Protein AF-0000000086877863 (afdb_homodimer)

Foldseek 3Di:
DVDDDDDDDDDDDDDADWDKDKADADDPDDDPQAAFAAEEEEEALQQAADDRVSQCPDFPNVVCVPPNHPRYIYIGIHHHHPDALVVRLVVSVVVVVVCVVPDSHDQFQYEYEYAHSSLQNQVVSCLVVVPRHQAYERELAADDLVSLVSCQAHAYEYEYECAAPPRHPCRVVSNQVSSVVVVGNYYYDYHDHDYSPRRRVVRVDVVNVVVSVVTTD/DVDDDDDDDDDDDDDADWDKDKADADDPDDDPQAAFAAEEEEEALQQAADDHVSQCPDFPNVVCVPPNHPRYIYIGIHHHHPDALVVRLVVSVVVVVVCVVPDSHDQFQYEYEYAHSSLQNQVVSCLVVVPRHQATERELAADDLVSLVSCQAHAYEYEYECAAPPRHPCRVVSNQVSSVVVVGNYYYDYHDHDYSPRRVVVRVDVVNVVVSVVTTD

pLDDT: mean 95.37, std 7.08, range [57.0, 98.94]

Nearest PDB structures (foldseek):
  3doh-assembly1_A  TM=8.741E-01  e=1.745E-20  Thermotoga maritima
  3doh-assembly1_B  TM=8.562E-01  e=6.535E-19  Thermotoga maritima
  3wyd-assembly1_B  TM=8.836E-01  e=1.914E-15  uncultured organism
  3g0g-assembly1_B  TM=7.759E-01  e=5.778E-09  Homo sapiens
  4g1f-assembly4_D  TM=7.514E-01  e=3.127E-09  Homo sapiens

Radius of gyration: 23.9 Å; Cα contacts (8 Å, |Δi|>4): 1021; chains: 2; bounding box: 48×76×61 Å

InterPro domains:
  IPR002925 Dienelactone hydrolase [PF01738] (94-196)
  IPR029058 Alpha/Beta hydrolase fold [G3DSA:3.40.50.1820] (7-216)
  IPR029058 Alpha/Beta hydrolase fold [SSF53474] (17-203)
  IPR050955 Plant Biomass Hydrolyzing Esterase [PTHR43037] (17-187)

Sequence (434 aa):
MTQTGHRIVKEITKTLTLDYLLHVPETEEQPAEQKWPVILFLHGSGECGSDLEKVKAHGLPQIVDQDKSFPFIVISPQCPEDEFWAMEKEALIAIVEHVLDNYPADPKRVYLTGLSMGGYGAWHLPVDYPNVFAAVAPVCGGINPSKAEALSNVPIWAFHGAKDDVVLLSESQGIVDALEALDANVKLTVYPEGNHNAWDETYSNPELYKWFLSHTLMTQTGHRIVKEITKTLTLDYLLHVPETEEQPAEQKWPVILFLHGSGECGSDLEKVKAHGLPQIVDQDKSFPFIVISPQCPEDEFWAMEKEALIAIVEHVLDNYPADPKRVYLTGLSMGGYGAWHLPVDYPNVFAAVAPVCGGINPSKAEALSNVPIWAFHGAKDDVVLLSESQGIVDALEALDANVKLTVYPEGNHNAWDETYSNPELYKWFLSHTL

Organism: NCBI:txid248903

Secondary structure (DSSP, 8-state):
--SEEEEEEEEEEEEEEEEEEEE----TT--TTPPEEEEEEE--GGG-SS-GGGGGGSHHHHHHHH-TT-SSEEEEE-PPTT--GGGGHHHHHHHHHHHHHHSSEEEEEEEEEEETHHHHHHHHHHHH-TTT-SEEEEES----GGGHHHHTTS-EEEEEETT-SSS-HHHHHHHHHHHHHTT-SEEEEEETT--S--HHHHHH-HHHHHHHHT---/--SEEEEEEEEEEEEEEEEEEEE----TT--TTPPEEEEEEE--GGG-SS-GGGGGGSHHHHHHHH-TT-SSEEEEE-PPTT--GGGGHHHHHHHHHHHHHHSSEEEEEEEEEEETHHHHHHHHHHHH-TTT-SEEEEES----GGGHHHHTTS-EEEEEETT-SSS-HHHHHHHHHHHHHTT-SEEEEEETT--S--HHHHHH-HHHHHHHHT---

Structure (mmCIF, N/CA/C/O backbone):
data_AF-0000000086877863-model_v1
#
loop_
_entity.id
_entity.type
_entity.pdbx_description
1 polymer 'Prolyl oligopeptidase family serine peptidase'
#
loop_
_atom_site.group_PDB
_atom_site.id
_atom_site.type_symbol
_atom_site.label_atom_id
_atom_site.label_alt_id
_atom_site.label_comp_id
_atom_site.label_asym_id
_atom_site.label_entity_id
_atom_site.label_seq_id
_atom_site.pdbx_PDB_ins_code
_atom_site.Cartn_x
_atom_site.Cartn_y
_atom_site.Cartn_z
_atom_site.occupancy
_atom_site.B_iso_or_equiv
_atom_site.auth_seq_id
_atom_site.auth_comp_id
_atom_site.auth_asym_id
_atom_site.auth_atom_id
_atom_site.pdbx_PDB_model_num
ATOM 1 N N . MET A 1 1 ? -16 -29.719 -4.961 1 57 1 MET A N 1
ATOM 2 C CA . MET A 1 1 ? -15.695 -28.344 -5.34 1 57 1 MET A CA 1
ATOM 3 C C . MET A 1 1 ? -14.195 -28.156 -5.543 1 57 1 MET A C 1
ATOM 5 O O . MET A 1 1 ? -13.391 -28.656 -4.762 1 57 1 MET A O 1
ATOM 9 N N . THR A 1 2 ? -13.711 -27.656 -6.879 1 80.06 2 THR A N 1
ATOM 10 C CA . THR A 1 2 ? -12.336 -27.75 -7.352 1 80.06 2 THR A CA 1
ATOM 11 C C . THR A 1 2 ? -11.414 -26.844 -6.547 1 80.06 2 THR A C 1
ATOM 13 O O . THR A 1 2 ? -10.234 -27.141 -6.375 1 80.06 2 THR A O 1
ATOM 16 N N . GLN A 1 3 ? -12.031 -25.859 -5.945 1 90.44 3 GLN A N 1
ATOM 17 C CA . GLN A 1 3 ? -11.305 -24.984 -5.039 1 90.44 3 GLN A CA 1
ATOM 18 C C . GLN A 1 3 ? -12.203 -24.531 -3.885 1 90.44 3 GLN A C 1
ATOM 20 O O . GLN A 1 3 ? -13.414 -24.375 -4.051 1 90.44 3 GLN A O 1
ATOM 25 N N . THR A 1 4 ? -11.695 -24.484 -2.648 1 94.31 4 THR A N 1
ATOM 26 C CA . THR A 1 4 ? -12.445 -24.172 -1.438 1 94.31 4 THR A CA 1
ATOM 27 C C . THR A 1 4 ? -11.977 -22.844 -0.844 1 94.31 4 THR A C 1
ATOM 29 O O . THR A 1 4 ? -10.789 -22.5 -0.93 1 94.31 4 THR A O 1
ATOM 32 N N . GLY A 1 5 ? -12.914 -22.094 -0.238 1 96.44 5 GLY A N 1
ATOM 33 C CA . GLY A 1 5 ? -12.609 -20.844 0.436 1 96.44 5 GLY A CA 1
ATOM 34 C C . GLY A 1 5 ? -12.07 -21.047 1.839 1 96.44 5 GLY A C 1
ATOM 35 O O . GLY A 1 5 ? -12.555 -21.891 2.588 1 96.44 5 GLY A O 1
ATOM 36 N N . HIS A 1 6 ? -10.977 -20.359 2.189 1 97.5 6 HIS A N 1
ATOM 37 C CA . HIS A 1 6 ? -10.336 -20.375 3.498 1 97.5 6 HIS A CA 1
ATOM 38 C C . HIS A 1 6 ? -10.062 -18.969 3.99 1 97.5 6 HIS A C 1
ATOM 40 O O . HIS A 1 6 ? -10.227 -18 3.242 1 97.5 6 HIS A O 1
ATOM 46 N N . ARG A 1 7 ? -9.773 -18.797 5.285 1 96.81 7 ARG A N 1
ATOM 47 C CA . ARG A 1 7 ? -9.328 -17.547 5.906 1 96.81 7 ARG A CA 1
ATOM 48 C C . ARG A 1 7 ? -8.094 -17.781 6.77 1 96.81 7 ARG A C 1
ATOM 50 O O . ARG A 1 7 ? -8.086 -18.672 7.625 1 96.81 7 ARG A O 1
ATOM 57 N N . ILE A 1 8 ? -7.07 -17.109 6.543 1 97.12 8 ILE A N 1
ATOM 58 C CA . ILE A 1 8 ? -5.91 -17.141 7.43 1 97.12 8 ILE A CA 1
ATOM 59 C C . ILE A 1 8 ? -6.066 -16.094 8.531 1 97.12 8 ILE A C 1
ATOM 61 O O . ILE A 1 8 ? -6.508 -14.977 8.273 1 97.12 8 ILE A O 1
ATOM 65 N N . VAL A 1 9 ? -5.887 -16.516 9.734 1 95.81 9 VAL A N 1
ATOM 66 C CA . VAL A 1 9 ? -5.773 -15.625 10.883 1 95.81 9 VAL A CA 1
ATOM 67 C C . VAL A 1 9 ? -4.477 -15.914 11.641 1 95.81 9 VAL A C 1
ATOM 69 O O . VAL A 1 9 ? -4.277 -17.031 12.133 1 95.81 9 VAL A O 1
ATOM 72 N N . LYS A 1 10 ? -3.59 -15 11.602 1 95.38 10 LYS A N 1
ATOM 73 C CA . LYS A 1 10 ? -2.291 -15.188 12.242 1 95.38 10 LYS A CA 1
ATOM 74 C C . LYS A 1 10 ? -1.839 -13.914 12.953 1 95.38 10 LYS A C 1
ATOM 76 O O . LYS A 1 10 ? -1.905 -12.82 12.391 1 95.38 10 LYS A O 1
ATOM 81 N N . GLU A 1 11 ? -1.434 -14.016 14.18 1 95.19 11 GLU A N 1
ATOM 82 C CA . GLU A 1 11 ? -0.857 -12.891 14.914 1 95.19 11 GLU A CA 1
ATOM 83 C C . GLU A 1 11 ? 0.652 -12.812 14.695 1 95.19 11 GLU A C 1
ATOM 85 O O . GLU A 1 11 ? 1.356 -13.82 14.812 1 95.19 11 GLU A O 1
ATOM 90 N N . ILE A 1 12 ? 1.069 -11.656 14.352 1 93.12 12 ILE A N 1
ATOM 91 C CA . ILE A 1 12 ? 2.508 -11.469 14.203 1 93.12 12 ILE A CA 1
ATOM 92 C C . ILE A 1 12 ? 2.959 -10.258 15.016 1 93.12 12 ILE A C 1
ATOM 94 O O . ILE A 1 12 ? 2.143 -9.414 15.383 1 93.12 12 ILE A O 1
ATOM 98 N N . THR A 1 13 ? 4.207 -10.266 15.43 1 94 13 THR A N 1
ATOM 99 C CA . THR A 1 13 ? 4.852 -9.078 15.984 1 94 13 THR A CA 1
ATOM 100 C C . THR A 1 13 ? 5.617 -8.328 14.906 1 94 13 THR A C 1
ATOM 102 O O . THR A 1 13 ? 6.379 -8.922 14.141 1 94 13 THR A O 1
ATOM 105 N N . LYS A 1 14 ? 5.277 -7.086 14.781 1 90.25 14 LYS A N 1
ATOM 106 C CA . LYS A 1 14 ? 5.902 -6.234 13.773 1 90.25 14 LYS A CA 1
ATOM 107 C C . LYS A 1 14 ? 6.59 -5.035 14.414 1 90.25 14 LYS A C 1
ATOM 109 O O . LYS A 1 14 ? 6.035 -4.406 15.32 1 90.25 14 LYS A O 1
ATOM 114 N N . THR A 1 15 ? 7.793 -4.777 13.984 1 93.62 15 THR A N 1
ATOM 115 C CA . THR A 1 15 ? 8.484 -3.564 14.414 1 93.62 15 THR A CA 1
ATOM 116 C C . THR A 1 15 ? 8.25 -2.428 13.422 1 93.62 15 THR A C 1
ATOM 118 O O . THR A 1 15 ? 8.617 -2.535 12.25 1 93.62 15 THR A O 1
ATOM 121 N N . LEU A 1 16 ? 7.621 -1.388 13.812 1 93.88 16 LEU A N 1
ATOM 122 C CA . LEU A 1 16 ? 7.395 -0.183 13.016 1 93.88 16 LEU A CA 1
ATOM 123 C C . LEU A 1 16 ? 8.602 0.744 13.086 1 93.88 16 LEU A C 1
ATOM 125 O O . LEU A 1 16 ? 9.117 1.025 14.164 1 93.88 16 LEU A O 1
ATOM 129 N N . THR A 1 17 ? 9.117 1.096 11.961 1 96.5 17 THR A N 1
ATOM 130 C CA . THR A 1 17 ? 10.195 2.076 11.875 1 96.5 17 THR A CA 1
ATOM 131 C C . THR A 1 17 ? 9.898 3.115 10.797 1 96.5 17 THR A C 1
ATOM 133 O O . THR A 1 17 ? 9.562 2.764 9.664 1 96.5 17 THR A O 1
ATOM 136 N N . LEU A 1 18 ? 9.992 4.352 11.07 1 98.31 18 LEU A N 1
ATOM 137 C CA . LEU A 1 18 ? 9.766 5.441 10.125 1 98.31 18 LEU A CA 1
ATOM 138 C C . LEU A 1 18 ? 10.492 6.707 10.57 1 98.31 18 LEU A C 1
ATOM 140 O O . LEU A 1 18 ? 10.398 7.098 11.742 1 98.31 18 LEU A O 1
ATOM 144 N N . ASP A 1 19 ? 11.266 7.281 9.672 1 98.69 19 ASP A N 1
ATOM 145 C CA . ASP A 1 19 ? 11.945 8.539 9.953 1 98.69 19 ASP A CA 1
ATOM 146 C C . ASP A 1 19 ? 11.008 9.727 9.734 1 98.69 19 ASP A C 1
ATOM 148 O O . ASP A 1 19 ? 10.141 9.688 8.859 1 98.69 19 ASP A O 1
ATOM 152 N N . TYR A 1 20 ? 11.203 10.75 10.555 1 98.75 20 TYR A N 1
ATOM 153 C CA . TYR A 1 20 ? 10.367 11.93 10.391 1 98.75 20 TYR A CA 1
ATOM 154 C C . TYR A 1 20 ? 11.086 13.188 10.875 1 98.75 20 TYR A C 1
ATOM 156 O O . TYR A 1 20 ? 12.023 13.102 11.68 1 98.75 20 TYR A O 1
ATOM 164 N N . LEU A 1 21 ? 10.711 14.344 10.305 1 98.5 21 LEU A N 1
ATOM 165 C CA . LEU A 1 21 ? 11.086 15.648 10.828 1 98.5 21 LEU A CA 1
ATOM 166 C C . LEU A 1 21 ? 10.062 16.125 11.859 1 98.5 21 LEU A C 1
ATOM 168 O O . LEU A 1 21 ? 8.859 15.914 11.695 1 98.5 21 LEU A O 1
ATOM 172 N N . LEU A 1 22 ? 10.555 16.797 12.898 1 98.31 22 LEU A N 1
ATOM 173 C CA . LEU A 1 22 ? 9.688 17.344 13.938 1 98.31 22 LEU A CA 1
ATOM 174 C C . LEU A 1 22 ? 10.016 18.812 14.18 1 98.31 22 LEU A C 1
ATOM 176 O O . LEU A 1 22 ? 11.172 19.172 14.406 1 98.31 22 LEU A O 1
ATOM 180 N N . HIS A 1 23 ? 9.016 19.656 14.023 1 97.5 23 HIS A N 1
ATOM 181 C CA . HIS A 1 23 ? 9.094 21.062 14.414 1 97.5 23 HIS A CA 1
ATOM 182 C C . HIS A 1 23 ? 8.297 21.328 15.695 1 97.5 23 HIS A C 1
ATOM 184 O O . HIS A 1 23 ? 7.125 20.953 15.781 1 97.5 23 HIS A O 1
ATOM 190 N N . VAL A 1 24 ? 8.93 21.891 16.656 1 94.75 24 VAL A N 1
ATOM 191 C CA . VAL A 1 24 ? 8.289 22.406 17.859 1 94.75 24 VAL A CA 1
ATOM 192 C C . VAL A 1 24 ? 8.516 23.906 17.969 1 94.75 24 VAL A C 1
ATOM 194 O O . VAL A 1 24 ? 9.648 24.375 17.906 1 94.75 24 VAL A O 1
ATOM 197 N N . PRO A 1 25 ? 7.367 24.656 18.078 1 91.94 25 PRO A N 1
ATOM 198 C CA . PRO A 1 25 ? 7.508 26.109 18.094 1 91.94 25 PRO A CA 1
ATOM 199 C C . PRO A 1 25 ? 8.469 26.594 19.172 1 91.94 25 PRO A C 1
ATOM 201 O O . PRO A 1 25 ? 8.5 26.047 20.266 1 91.94 25 PRO A O 1
ATOM 204 N N . GLU A 1 26 ? 9.375 27.453 18.766 1 81.88 26 GLU A N 1
ATOM 205 C CA . GLU A 1 26 ? 10.242 28.172 19.703 1 81.88 26 GLU A CA 1
ATOM 206 C C . GLU A 1 26 ? 9.656 29.531 20.062 1 81.88 26 GLU A C 1
ATOM 208 O O . GLU A 1 26 ? 9.492 30.391 19.188 1 81.88 26 GLU A O 1
ATOM 213 N N . THR A 1 27 ? 8.938 29.578 21.172 1 72.62 27 THR A N 1
ATOM 214 C CA . THR A 1 27 ? 8.43 30.906 21.531 1 72.62 27 THR A CA 1
ATOM 215 C C . THR A 1 27 ? 9.172 31.453 22.75 1 72.62 27 THR A C 1
ATOM 217 O O . THR A 1 27 ? 9.664 30.703 23.578 1 72.62 27 THR A O 1
ATOM 220 N N . GLU A 1 28 ? 9.727 32.656 22.688 1 62.47 28 GLU A N 1
ATOM 221 C CA . GLU A 1 28 ? 10.398 33.312 23.812 1 62.47 28 GLU A CA 1
ATOM 222 C C . GLU A 1 28 ? 9.609 33.156 25.109 1 62.47 28 GLU A C 1
ATOM 224 O O . GLU A 1 28 ? 10.195 32.938 26.172 1 62.47 28 GLU A O 1
ATOM 229 N N . GLU A 1 29 ? 8.273 33.469 25.25 1 59.19 29 GLU A N 1
ATOM 230 C CA . GLU A 1 29 ? 7.465 33.5 26.469 1 59.19 29 GLU A CA 1
ATOM 231 C C . GLU A 1 29 ? 6.461 32.344 26.5 1 59.19 29 GLU A C 1
ATOM 233 O O . GLU A 1 29 ? 5.309 32.5 26.094 1 59.19 29 GLU A O 1
ATOM 238 N N . GLN A 1 30 ? 6.84 31.141 26.203 1 61.28 30 GLN A N 1
ATOM 239 C CA . GLN A 1 30 ? 5.793 30.125 26.188 1 61.28 30 GLN A CA 1
ATOM 240 C C . GLN A 1 30 ? 5.387 29.734 27.594 1 61.28 30 GLN A C 1
ATOM 242 O O . GLN A 1 30 ? 6.23 29.344 28.406 1 61.28 30 GLN A O 1
ATOM 247 N N . PRO A 1 31 ? 4.148 30.172 28 1 61.41 31 PRO A N 1
ATOM 248 C CA . PRO A 1 31 ? 3.736 29.625 29.297 1 61.41 31 PRO A CA 1
ATOM 249 C C . PRO A 1 31 ? 3.871 28.109 29.359 1 61.41 31 PRO A C 1
ATOM 251 O O . PRO A 1 31 ? 3.688 27.422 28.359 1 61.41 31 PRO A O 1
ATOM 254 N N . ALA A 1 32 ? 4.512 27.594 30.438 1 59.41 32 ALA A N 1
ATOM 255 C CA . ALA A 1 32 ? 4.812 26.188 30.703 1 59.41 32 ALA A CA 1
ATOM 256 C C . ALA A 1 32 ? 3.627 25.297 30.359 1 59.41 32 ALA A C 1
ATOM 258 O O . ALA A 1 32 ? 3.805 24.156 29.922 1 59.41 32 ALA A O 1
ATOM 259 N N . GLU A 1 33 ? 2.461 25.906 30.344 1 72.06 33 GLU A N 1
ATOM 260 C CA . GLU A 1 33 ? 1.278 25.062 30.266 1 72.06 33 GLU A CA 1
ATOM 261 C C . GLU A 1 33 ? 0.688 25.047 28.859 1 72.06 33 GLU A C 1
ATOM 263 O O . GLU A 1 33 ? -0.242 24.297 28.578 1 72.06 33 GLU A O 1
ATOM 268 N N . GLN A 1 34 ? 1.356 25.734 28.031 1 84.19 34 GLN A N 1
ATOM 269 C CA . GLN A 1 34 ? 0.741 25.859 26.719 1 84.19 34 GLN A CA 1
ATOM 270 C C . GLN A 1 34 ? 0.979 24.625 25.875 1 84.19 34 GLN A C 1
ATOM 272 O O . GLN A 1 34 ? 2.109 24.141 25.766 1 84.19 34 GLN A O 1
ATOM 277 N N . LYS A 1 35 ? -0.124 24.031 25.391 1 93.38 35 LYS A N 1
ATOM 278 C CA . LYS A 1 35 ? -0.059 22.906 24.469 1 93.38 35 LYS A CA 1
ATOM 279 C C . LYS A 1 35 ? -0.283 23.375 23.031 1 93.38 35 LYS A C 1
ATOM 281 O O . LYS A 1 35 ? -1.125 24.234 22.781 1 93.38 35 LYS A O 1
ATOM 286 N N . TRP A 1 36 ? 0.493 22.969 22.156 1 95.88 36 TRP A N 1
ATOM 287 C CA . TRP A 1 36 ? 0.444 23.375 20.75 1 95.88 36 TRP A CA 1
ATOM 288 C C . TRP A 1 36 ? -0.446 22.438 19.938 1 95.88 36 TRP A C 1
ATOM 290 O O . TRP A 1 36 ? -0.452 21.234 20.172 1 95.88 36 TRP A O 1
ATOM 300 N N . PRO A 1 37 ? -1.213 23.016 19.047 1 98.06 37 PRO A N 1
ATOM 301 C CA . PRO A 1 37 ? -1.836 22.125 18.062 1 98.06 37 PRO A CA 1
ATOM 302 C C . PRO A 1 37 ? -0.812 21.406 17.188 1 98.06 37 PRO A C 1
ATOM 304 O O . PRO A 1 37 ? 0.331 21.844 17.062 1 98.06 37 PRO A O 1
ATOM 307 N N . VAL A 1 38 ? -1.207 20.25 16.625 1 98.62 38 VAL A N 1
ATOM 308 C CA . VAL A 1 38 ? -0.296 19.375 15.898 1 98.62 38 VAL A CA 1
ATOM 309 C C . VAL A 1 38 ? -0.797 19.188 14.469 1 98.62 38 VAL A C 1
ATOM 311 O O . VAL A 1 38 ? -1.995 19 14.242 1 98.62 38 VAL A O 1
ATOM 314 N N . ILE A 1 39 ? 0.094 19.297 13.508 1 98.88 39 ILE A N 1
ATOM 315 C CA . ILE A 1 39 ? -0.225 18.938 12.125 1 98.88 39 ILE A CA 1
ATOM 316 C C . ILE A 1 39 ? 0.669 17.781 11.672 1 98.88 39 ILE A C 1
ATOM 318 O O . ILE A 1 39 ? 1.896 17.875 11.75 1 98.88 39 ILE A O 1
ATOM 322 N N . LEU A 1 40 ? 0.07 16.656 11.297 1 98.94 40 LEU A N 1
ATOM 323 C CA . LEU A 1 40 ? 0.754 15.625 10.523 1 98.94 40 LEU A CA 1
ATOM 324 C C . LEU A 1 40 ? 0.731 15.953 9.039 1 98.94 40 LEU A C 1
ATOM 326 O O . LEU A 1 40 ? -0.342 16.078 8.445 1 98.94 40 LEU A O 1
ATOM 330 N N . PHE A 1 41 ? 1.881 16.172 8.445 1 98.94 41 PHE A N 1
ATOM 331 C CA . PHE A 1 41 ? 2.023 16.516 7.031 1 98.94 41 PHE A CA 1
ATOM 332 C C . PHE A 1 41 ? 2.59 15.344 6.238 1 98.94 41 PHE A C 1
ATOM 334 O O . PHE A 1 41 ? 3.656 14.82 6.57 1 98.94 41 PHE A O 1
ATOM 341 N N . LEU A 1 42 ? 1.882 14.953 5.152 1 98.88 42 LEU A N 1
ATOM 342 C CA . LEU A 1 42 ? 2.318 13.859 4.297 1 98.88 42 LEU A CA 1
ATOM 343 C C . LEU A 1 42 ? 2.781 14.375 2.939 1 98.88 42 LEU A C 1
ATOM 345 O O . LEU A 1 42 ? 2 14.969 2.199 1 98.88 42 LEU A O 1
ATOM 349 N N . HIS A 1 43 ? 4.043 14.023 2.596 1 98.75 43 HIS A N 1
ATOM 350 C CA . HIS A 1 43 ? 4.641 14.523 1.362 1 98.75 43 HIS A CA 1
ATOM 351 C C . HIS A 1 43 ? 4.148 13.734 0.153 1 98.75 43 HIS A C 1
ATOM 353 O O . HIS A 1 43 ? 3.432 12.742 0.303 1 98.75 43 HIS A O 1
ATOM 359 N N . GLY A 1 44 ? 4.48 14.273 -1.043 1 98 44 GLY A N 1
ATOM 360 C CA . GLY A 1 44 ? 4.168 13.602 -2.295 1 98 44 GLY A CA 1
ATOM 361 C C . GLY A 1 44 ? 5.188 12.547 -2.676 1 98 44 GLY A C 1
ATOM 362 O O . GLY A 1 44 ? 6.094 12.242 -1.897 1 98 44 GLY A O 1
ATOM 363 N N . SER A 1 45 ? 4.996 11.984 -3.879 1 95.12 45 SER A N 1
ATOM 364 C CA . SER A 1 45 ? 5.812 10.844 -4.289 1 95.12 45 SER A CA 1
ATOM 365 C C . SER A 1 45 ? 7.262 11.258 -4.516 1 95.12 45 SER A C 1
ATOM 367 O O . SER A 1 45 ? 8.172 10.438 -4.383 1 95.12 45 SER A O 1
ATOM 369 N N . GLY A 1 46 ? 7.484 12.523 -4.832 1 94.25 46 GLY A N 1
ATOM 370 C CA . GLY A 1 46 ? 8.812 13.008 -5.172 1 94.25 46 GLY A CA 1
ATOM 371 C C . GLY A 1 46 ? 9.781 12.969 -4.004 1 94.25 46 GLY A C 1
ATOM 372 O O . GLY A 1 46 ? 11 12.953 -4.199 1 94.25 46 GLY A O 1
ATOM 373 N N . GLU A 1 47 ? 9.258 12.883 -2.811 1 97.38 47 GLU A N 1
ATOM 374 C CA . GLU A 1 47 ? 10.109 13 -1.629 1 97.38 47 GLU A CA 1
ATOM 375 C C . GLU A 1 47 ? 10.305 11.648 -0.951 1 97.38 47 GLU A C 1
ATOM 377 O O . GLU A 1 47 ? 10.969 11.562 0.087 1 97.38 47 GLU A O 1
ATOM 382 N N . CYS A 1 48 ? 9.781 10.609 -1.491 1 95.62 48 CYS A N 1
ATOM 383 C CA . CYS A 1 48 ? 9.992 9.281 -0.931 1 95.62 48 CYS A CA 1
ATOM 384 C C . CYS A 1 48 ? 11.477 8.93 -0.9 1 95.62 48 CYS A C 1
ATOM 386 O O . CYS A 1 48 ? 12.25 9.438 -1.712 1 95.62 48 CYS A O 1
ATOM 388 N N . GLY A 1 49 ? 11.883 8.141 0.048 1 95.25 49 GLY A N 1
ATOM 389 C CA . GLY A 1 49 ? 13.266 7.703 0.139 1 95.25 49 GLY A CA 1
ATOM 390 C C . GLY A 1 49 ? 13.766 7.578 1.568 1 95.25 49 GLY A C 1
ATOM 391 O O . GLY A 1 49 ? 13.008 7.188 2.459 1 95.25 49 GLY A O 1
ATOM 392 N N . SER A 1 50 ? 15.047 7.805 1.747 1 95.5 50 SER A N 1
ATOM 393 C CA . SER A 1 50 ? 15.672 7.625 3.053 1 95.5 50 SER A CA 1
ATOM 394 C C . SER A 1 50 ? 16.469 8.867 3.455 1 95.5 50 SER A C 1
ATOM 396 O O . SER A 1 50 ? 17.297 8.805 4.363 1 95.5 50 SER A O 1
ATOM 398 N N . ASP A 1 51 ? 16.25 9.953 2.736 1 97.44 51 ASP A N 1
ATOM 399 C CA . ASP A 1 51 ? 16.922 11.227 3.018 1 97.44 51 ASP A CA 1
ATOM 400 C C . ASP A 1 51 ? 15.906 12.281 3.467 1 97.44 51 ASP A C 1
ATOM 402 O O . ASP A 1 51 ? 15.25 12.906 2.639 1 97.44 51 ASP A O 1
ATOM 406 N N . LEU A 1 52 ? 15.867 12.609 4.73 1 97.44 52 LEU A N 1
ATOM 407 C CA . LEU A 1 52 ? 14.883 13.508 5.316 1 97.44 52 LEU A CA 1
ATOM 408 C C . LEU A 1 52 ? 15 14.914 4.73 1 97.44 52 LEU A C 1
ATOM 410 O O . LEU A 1 52 ? 14.055 15.703 4.793 1 97.44 52 LEU A O 1
ATOM 414 N N . GLU A 1 53 ? 16.156 15.242 4.219 1 96.62 53 GLU A N 1
ATOM 415 C CA . GLU A 1 53 ? 16.328 16.562 3.623 1 96.62 53 GLU A CA 1
ATOM 416 C C . GLU A 1 53 ? 15.352 16.766 2.461 1 96.62 53 GLU A C 1
ATOM 418 O O . GLU A 1 53 ? 14.891 17.891 2.223 1 96.62 53 GLU A O 1
ATOM 423 N N . LYS A 1 54 ? 14.984 15.68 1.788 1 97.38 54 LYS A N 1
ATOM 424 C CA . LYS A 1 54 ? 14.07 15.734 0.651 1 97.38 54 LYS A CA 1
ATOM 425 C C . LYS A 1 54 ? 12.672 16.156 1.094 1 97.38 54 LYS A C 1
ATOM 427 O O . LYS A 1 54 ? 11.93 16.766 0.32 1 97.38 54 LYS A O 1
ATOM 432 N N . VAL A 1 55 ? 12.367 15.883 2.299 1 97.88 55 VAL A N 1
ATOM 433 C CA . VAL A 1 55 ? 11.039 16.156 2.838 1 97.88 55 VAL A CA 1
ATOM 434 C C . VAL A 1 55 ? 10.836 17.656 2.994 1 97.88 55 VAL A C 1
ATOM 436 O O . VAL A 1 55 ? 9.695 18.141 3.027 1 97.88 55 VAL A O 1
ATOM 439 N N . LYS A 1 56 ? 11.867 18.484 3.043 1 97.06 56 LYS A N 1
ATOM 440 C CA . LYS A 1 56 ? 11.805 19.922 3.287 1 97.06 56 LYS A CA 1
ATOM 441 C C . LYS A 1 56 ? 11.469 20.688 2.008 1 97.06 56 LYS A C 1
ATOM 443 O O . LYS A 1 56 ? 11.32 21.906 2.027 1 97.06 56 LYS A O 1
ATOM 448 N N . ALA A 1 57 ? 11.32 19.984 0.91 1 96.31 57 ALA A N 1
ATOM 449 C CA . ALA A 1 57 ? 11.219 20.609 -0.41 1 96.31 57 ALA A CA 1
ATOM 450 C C . ALA A 1 57 ? 9.898 21.359 -0.56 1 96.31 57 ALA A C 1
ATOM 452 O O . ALA A 1 57 ? 9.844 22.391 -1.234 1 96.31 57 ALA A O 1
ATOM 453 N N . HIS A 1 58 ? 8.883 20.828 0.017 1 96.62 58 HIS A N 1
ATOM 454 C CA . HIS A 1 58 ? 7.559 21.406 -0.185 1 96.62 58 HIS A CA 1
ATOM 455 C C . HIS A 1 58 ? 6.758 21.422 1.114 1 96.62 58 HIS A C 1
ATOM 457 O O . HIS A 1 58 ? 7.074 20.672 2.047 1 96.62 58 HIS A O 1
ATOM 463 N N . GLY A 1 59 ? 5.746 22.266 1.137 1 97.56 59 GLY A N 1
ATOM 464 C CA . GLY A 1 59 ? 4.727 22.203 2.174 1 97.56 59 GLY A CA 1
ATOM 465 C C . GLY A 1 59 ? 5.215 22.719 3.518 1 97.56 59 GLY A C 1
ATOM 466 O O . GLY A 1 59 ? 5.984 23.672 3.58 1 97.56 59 GLY A O 1
ATOM 467 N N . LEU A 1 60 ? 4.691 22.141 4.547 1 98.31 60 LEU A N 1
ATOM 468 C CA . LEU A 1 60 ? 4.895 22.641 5.902 1 98.31 60 LEU A CA 1
ATOM 469 C C . LEU A 1 60 ? 6.359 22.531 6.312 1 98.31 60 LEU A C 1
ATOM 471 O O . LEU A 1 60 ? 6.91 23.438 6.93 1 98.31 60 LEU A O 1
ATOM 475 N N . PRO A 1 61 ? 7.047 21.406 5.926 1 98.12 61 PRO A N 1
ATOM 476 C CA . PRO A 1 61 ? 8.461 21.359 6.312 1 98.12 61 PRO A CA 1
ATOM 477 C C . PRO A 1 61 ? 9.281 22.484 5.707 1 98.12 61 PRO A C 1
ATOM 479 O O . PRO A 1 61 ? 10.242 22.953 6.324 1 98.12 61 PRO A O 1
ATOM 482 N N . GLN A 1 62 ? 8.969 22.906 4.531 1 96.75 62 GLN A N 1
ATOM 483 C CA . GLN A 1 62 ? 9.633 24.062 3.939 1 96.75 62 GLN A CA 1
ATOM 484 C C . GLN A 1 62 ? 9.344 25.328 4.734 1 96.75 62 GLN A C 1
ATOM 486 O O . GLN A 1 62 ? 10.25 26.125 4.984 1 96.75 62 GLN A O 1
ATOM 491 N N . ILE A 1 63 ? 8.109 25.547 5.137 1 96.38 63 ILE A N 1
ATOM 492 C CA . ILE A 1 63 ? 7.652 26.719 5.867 1 96.38 63 ILE A CA 1
ATOM 493 C C . ILE A 1 63 ? 8.352 26.781 7.223 1 96.38 63 ILE A C 1
ATOM 495 O O . ILE A 1 63 ? 8.922 27.812 7.582 1 96.38 63 ILE A O 1
ATOM 499 N N . VAL A 1 64 ? 8.391 25.688 7.941 1 96.12 64 VAL A N 1
ATOM 500 C CA . VAL A 1 64 ? 8.891 25.719 9.312 1 96.12 64 VAL A CA 1
ATOM 501 C C . VAL A 1 64 ? 10.414 25.75 9.312 1 96.12 64 VAL A C 1
ATOM 503 O O . VAL A 1 64 ? 11.039 26.094 10.32 1 96.12 64 VAL A O 1
ATOM 506 N N . ASP A 1 65 ? 10.945 25.266 8.234 1 93.31 65 ASP A N 1
ATOM 507 C CA .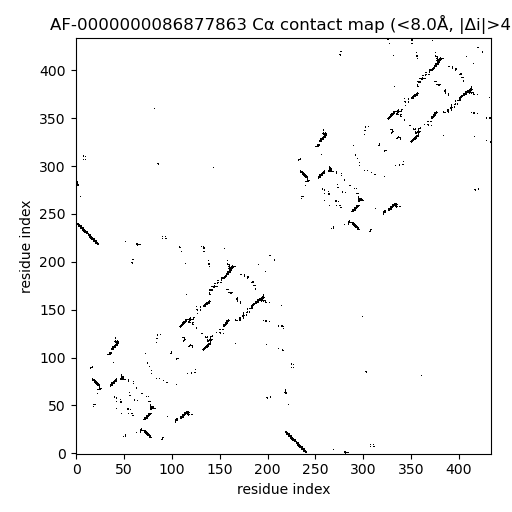 ASP A 1 65 ? 12.391 25.391 8.102 1 93.31 65 ASP A CA 1
ATOM 508 C C . ASP A 1 65 ? 12.82 26.859 8.102 1 93.31 65 ASP A C 1
ATOM 510 O O . ASP A 1 65 ? 13.938 27.188 8.484 1 93.31 65 ASP A O 1
ATOM 514 N N . GLN A 1 66 ? 11.898 27.766 7.73 1 91.38 66 GLN A N 1
ATOM 515 C CA . GLN A 1 66 ? 12.188 29.188 7.598 1 91.38 66 GLN A CA 1
ATOM 516 C C . GLN A 1 66 ? 11.57 29.984 8.742 1 91.38 66 GLN A C 1
ATOM 518 O O . GLN A 1 66 ? 11.969 31.109 9 1 91.38 66 GLN A O 1
ATOM 523 N N . ASP A 1 67 ? 10.609 29.469 9.383 1 92.19 67 ASP A N 1
ATOM 524 C CA . ASP A 1 67 ? 9.891 30.141 10.445 1 92.19 67 ASP A CA 1
ATOM 525 C C . ASP A 1 67 ? 9.812 29.281 11.703 1 92.19 67 ASP A C 1
ATOM 527 O O . ASP A 1 67 ? 8.836 28.562 11.914 1 92.19 67 ASP A O 1
ATOM 531 N N . LYS A 1 68 ? 10.578 29.5 12.609 1 90.12 68 LYS A N 1
ATOM 532 C CA . LYS A 1 68 ? 10.68 28.703 13.828 1 90.12 68 LYS A CA 1
ATOM 533 C C . LYS A 1 68 ? 9.5 28.969 14.758 1 90.12 68 LYS A C 1
ATOM 535 O O . LYS A 1 68 ? 9.258 28.203 15.695 1 90.12 68 LYS A O 1
ATOM 540 N N . SER A 1 69 ? 8.812 30.016 14.477 1 90.25 69 SER A N 1
ATOM 541 C CA . SER A 1 69 ? 7.738 30.391 15.391 1 90.25 69 SER A CA 1
ATOM 542 C C . SER A 1 69 ? 6.387 29.891 14.906 1 90.25 69 SER A C 1
ATOM 544 O O . SER A 1 69 ? 5.355 30.141 15.531 1 90.25 69 SER A O 1
ATOM 546 N N . PHE A 1 70 ? 6.359 29.234 13.742 1 94.19 70 PHE A N 1
ATOM 547 C CA . PHE A 1 70 ? 5.109 28.656 13.266 1 94.19 70 PHE A CA 1
ATOM 548 C C . PHE A 1 70 ? 4.371 27.953 14.398 1 94.19 70 PHE A C 1
ATOM 550 O O . PHE A 1 70 ? 4.93 27.078 15.062 1 94.19 70 PHE A O 1
ATOM 557 N N . PRO A 1 71 ? 3.107 28.344 14.711 1 93.69 71 PRO A N 1
ATOM 558 C CA . PRO A 1 71 ? 2.48 28 15.984 1 93.69 71 PRO A CA 1
ATOM 559 C C . PRO A 1 71 ? 1.802 26.641 15.961 1 93.69 71 PRO A C 1
ATOM 561 O O . PRO A 1 71 ? 0.681 26.484 16.453 1 93.69 71 PRO A O 1
ATOM 5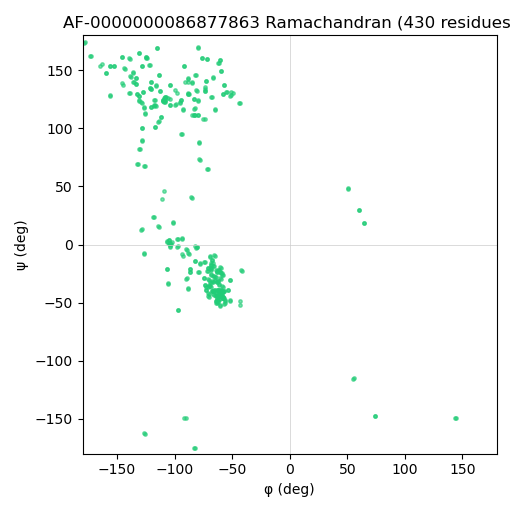64 N N . PHE A 1 72 ? 2.406 25.672 15.359 1 96.94 72 PHE A N 1
ATOM 565 C CA . PHE A 1 72 ? 2.023 24.266 15.352 1 96.94 72 PHE A CA 1
ATOM 566 C C . PHE A 1 72 ? 3.242 23.375 15.562 1 96.94 72 PHE A C 1
ATOM 568 O O . PHE A 1 72 ? 4.332 23.672 15.078 1 96.94 72 PHE A O 1
ATOM 575 N N . ILE A 1 73 ? 3.066 22.344 16.328 1 97.25 73 ILE A N 1
ATOM 576 C CA . ILE A 1 73 ? 3.979 21.219 16.141 1 97.25 73 ILE A CA 1
ATOM 577 C C . ILE A 1 73 ? 3.727 20.562 14.789 1 97.25 73 ILE A C 1
ATOM 579 O O . ILE A 1 73 ? 2.58 20.281 14.438 1 97.25 73 ILE A O 1
ATOM 583 N N . VAL A 1 74 ? 4.75 20.422 14.031 1 98.69 74 VAL A N 1
ATOM 584 C CA . VAL A 1 74 ? 4.602 19.828 12.703 1 98.69 74 VAL A CA 1
ATOM 585 C C . VAL A 1 74 ? 5.387 18.531 12.633 1 98.69 74 VAL A C 1
ATOM 587 O O . VAL A 1 74 ? 6.586 18.5 12.914 1 98.69 74 VAL A O 1
ATOM 590 N N . ILE A 1 75 ? 4.66 17.422 12.359 1 98.81 75 ILE A N 1
ATOM 591 C CA . ILE A 1 75 ? 5.234 16.109 12.133 1 98.81 75 ILE A CA 1
ATOM 592 C C . ILE A 1 75 ? 5.316 15.836 10.633 1 98.81 75 ILE A C 1
ATOM 594 O O . ILE A 1 75 ? 4.297 15.82 9.938 1 98.81 75 ILE A O 1
ATOM 598 N N . SER A 1 76 ? 6.5 15.602 10.109 1 98.88 76 SER A N 1
ATOM 599 C CA . SER A 1 76 ? 6.691 15.367 8.68 1 98.88 76 SER A CA 1
ATOM 600 C C . SER A 1 76 ? 7.492 14.094 8.43 1 98.88 76 SER A C 1
ATOM 602 O O . SER A 1 76 ? 8.711 14.148 8.234 1 98.88 76 SER A O 1
ATOM 604 N N . PRO A 1 77 ? 6.809 12.945 8.305 1 98.88 77 PRO A N 1
ATOM 605 C CA . PRO A 1 77 ? 7.492 11.68 8.047 1 98.88 77 PRO A CA 1
ATOM 606 C C . PRO A 1 77 ? 7.945 11.539 6.598 1 98.88 77 PRO A C 1
ATOM 608 O O . PRO A 1 77 ? 7.488 12.281 5.727 1 98.88 77 PRO A O 1
ATOM 611 N N . GLN A 1 78 ? 8.891 10.641 6.402 1 98.75 78 GLN A N 1
ATOM 612 C CA . GLN A 1 78 ? 9.297 10.305 5.043 1 98.75 78 GLN A CA 1
ATOM 613 C C . GLN A 1 78 ? 8.852 8.891 4.672 1 98.75 78 GLN A C 1
ATOM 615 O O . GLN A 1 78 ? 9.188 7.93 5.363 1 98.75 78 GLN A O 1
ATOM 620 N N . CYS A 1 79 ? 8.125 8.828 3.604 1 97.88 79 CYS A N 1
ATOM 621 C CA . CYS A 1 79 ? 7.707 7.535 3.074 1 97.88 79 CYS A CA 1
ATOM 622 C C . CYS A 1 79 ? 8.875 6.82 2.406 1 97.88 79 CYS A C 1
ATOM 624 O O . CYS A 1 79 ? 9.586 7.41 1.594 1 97.88 79 CYS A O 1
ATOM 626 N N . PRO A 1 80 ? 9.086 5.555 2.723 1 94.31 80 PRO A N 1
ATOM 627 C CA . PRO A 1 80 ? 10.18 4.828 2.068 1 94.31 80 PRO A CA 1
ATOM 628 C C . PRO A 1 80 ? 10.008 4.754 0.551 1 94.31 80 PRO A C 1
ATOM 630 O O . PRO A 1 80 ? 8.898 4.918 0.041 1 94.31 80 PRO A O 1
ATOM 633 N N . GLU A 1 81 ? 11.125 4.52 -0.09 1 88.12 81 GLU A N 1
ATOM 634 C CA . GLU A 1 81 ? 11.125 4.395 -1.544 1 88.12 81 GLU A CA 1
ATOM 635 C C . GLU A 1 81 ? 10.164 3.295 -2 1 88.12 81 GLU A C 1
ATOM 637 O O . GLU A 1 81 ? 10.094 2.232 -1.382 1 88.12 81 GLU A O 1
ATOM 642 N N . ASP A 1 82 ? 9.367 3.561 -3.1 1 82.25 82 ASP A N 1
ATOM 643 C CA . ASP A 1 82 ? 8.477 2.611 -3.764 1 82.25 82 ASP A CA 1
ATOM 644 C C . ASP A 1 82 ? 7.348 2.178 -2.834 1 82.25 82 ASP A C 1
ATOM 646 O O . ASP A 1 82 ? 6.828 1.067 -2.959 1 82.25 82 ASP A O 1
ATOM 650 N N . GLU A 1 83 ? 7.105 2.904 -1.815 1 89.06 83 GLU A N 1
ATOM 651 C CA . GLU A 1 83 ? 5.973 2.662 -0.928 1 89.06 83 GLU A CA 1
ATOM 652 C C . GLU A 1 83 ? 4.973 3.816 -0.978 1 89.06 83 GLU A C 1
ATOM 654 O O . GLU A 1 83 ? 5.176 4.785 -1.71 1 89.06 83 GLU A O 1
ATOM 659 N N . PHE A 1 84 ? 3.84 3.615 -0.402 1 91.5 84 PHE A N 1
ATOM 660 C CA . PHE A 1 84 ? 2.773 4.602 -0.292 1 91.5 84 PHE A CA 1
ATOM 661 C C . PHE A 1 84 ? 2.365 4.801 1.163 1 91.5 84 PHE A C 1
ATOM 663 O O . PHE A 1 84 ? 2.66 3.961 2.016 1 91.5 84 PHE A O 1
ATOM 670 N N . TRP A 1 85 ? 1.744 5.902 1.399 1 95.75 85 TRP A N 1
ATOM 671 C CA . TRP A 1 85 ? 1.44 6.262 2.781 1 95.75 85 TRP A CA 1
ATOM 672 C C . TRP A 1 85 ? 0.491 5.25 3.412 1 95.75 85 TRP A C 1
ATOM 674 O O . TRP A 1 85 ? 0.562 4.988 4.613 1 95.75 85 TRP A O 1
ATOM 684 N N . ALA A 1 86 ? -0.392 4.676 2.631 1 90.56 86 ALA A N 1
ATOM 685 C CA . ALA A 1 86 ? -1.332 3.686 3.146 1 90.56 86 ALA A CA 1
ATOM 686 C C . ALA A 1 86 ? -0.595 2.502 3.768 1 90.56 86 ALA A C 1
ATOM 688 O O . ALA A 1 86 ? -1.115 1.844 4.672 1 90.56 86 ALA A O 1
ATOM 689 N N . MET A 1 87 ? 0.616 2.225 3.33 1 89.94 87 MET A N 1
ATOM 690 C CA . MET A 1 87 ? 1.427 1.119 3.836 1 89.94 87 MET A CA 1
ATOM 691 C C . MET A 1 87 ? 2.053 1.475 5.18 1 89.94 87 MET A C 1
ATOM 693 O O . MET A 1 87 ? 2.496 0.591 5.914 1 89.94 87 MET A O 1
ATOM 697 N N . GLU A 1 88 ? 2.074 2.746 5.523 1 95.31 88 GLU A N 1
ATOM 698 C CA . GLU A 1 88 ? 2.795 3.219 6.703 1 95.31 88 GLU A CA 1
ATOM 699 C C . GLU A 1 88 ? 1.832 3.76 7.758 1 95.31 88 GLU A C 1
ATOM 701 O O . GLU A 1 88 ? 2.24 4.488 8.664 1 95.31 88 GLU A O 1
ATOM 706 N N . LYS A 1 89 ? 0.555 3.459 7.633 1 94.94 89 LYS A N 1
ATOM 707 C CA . LYS A 1 89 ? -0.467 4.082 8.469 1 94.94 89 LYS A CA 1
ATOM 708 C C . LYS A 1 89 ? -0.208 3.809 9.953 1 94.94 89 LYS A C 1
ATOM 710 O O . LYS A 1 89 ? -0.365 4.699 10.789 1 94.94 89 LYS A O 1
ATOM 715 N N . GLU A 1 90 ? 0.237 2.57 10.367 1 95.12 90 GLU A N 1
ATOM 716 C CA . GLU A 1 90 ? 0.489 2.254 11.766 1 95.12 90 GLU A CA 1
ATOM 717 C C . GLU A 1 90 ? 1.666 3.057 12.312 1 95.12 90 GLU A C 1
ATOM 719 O O . GLU A 1 90 ? 1.634 3.52 13.453 1 95.12 90 GLU A O 1
ATOM 724 N N . ALA A 1 91 ? 2.658 3.184 11.5 1 97.56 91 ALA A N 1
ATOM 725 C CA . ALA A 1 91 ? 3.826 3.957 11.914 1 97.56 91 ALA A CA 1
ATOM 726 C C . ALA A 1 91 ? 3.48 5.438 12.062 1 97.56 91 ALA A C 1
ATOM 728 O O . ALA A 1 91 ? 3.975 6.109 12.969 1 97.56 91 ALA A O 1
ATOM 729 N N . LEU A 1 92 ? 2.678 5.934 11.148 1 98.56 92 LEU A N 1
ATOM 730 C CA . LEU A 1 92 ? 2.24 7.32 11.219 1 98.56 92 LEU A CA 1
ATOM 731 C C . LEU A 1 92 ? 1.526 7.602 12.531 1 98.56 92 LEU A C 1
ATOM 733 O O . LEU A 1 92 ? 1.825 8.586 13.211 1 98.56 92 LEU A O 1
ATOM 737 N N . ILE A 1 93 ? 0.63 6.715 12.922 1 98.12 93 ILE A N 1
ATOM 738 C CA . ILE A 1 93 ? -0.146 6.902 14.141 1 98.12 93 ILE A CA 1
ATOM 739 C C . ILE A 1 93 ? 0.759 6.738 15.359 1 98.12 93 ILE A C 1
ATOM 741 O O . ILE A 1 93 ? 0.611 7.453 16.359 1 98.12 93 ILE A O 1
ATOM 745 N N . ALA A 1 94 ? 1.691 5.859 15.266 1 97.88 94 ALA A N 1
ATOM 746 C CA . ALA A 1 94 ? 2.66 5.703 16.344 1 97.88 94 ALA A CA 1
ATOM 747 C C . ALA A 1 94 ? 3.441 6.992 16.578 1 97.88 94 ALA A C 1
ATOM 749 O O . ALA A 1 94 ? 3.732 7.355 17.719 1 97.88 94 ALA A O 1
ATOM 750 N N . ILE A 1 95 ? 3.809 7.684 15.5 1 98.69 95 ILE A N 1
ATOM 751 C CA . ILE A 1 95 ? 4.527 8.945 15.609 1 98.69 95 ILE A CA 1
ATOM 752 C C . ILE A 1 95 ? 3.643 9.984 16.297 1 98.69 95 ILE A C 1
ATOM 754 O O . ILE A 1 95 ? 4.09 10.68 17.219 1 98.69 95 ILE A O 1
ATOM 758 N N . VAL A 1 96 ? 2.41 10.102 15.828 1 98.69 96 VAL A N 1
ATOM 759 C CA . VAL A 1 96 ? 1.479 11.062 16.406 1 98.69 96 VAL A CA 1
ATOM 760 C C . VAL A 1 96 ? 1.331 10.805 17.906 1 98.69 96 VAL A C 1
ATOM 762 O O . VAL A 1 96 ? 1.448 11.727 18.719 1 98.69 96 VAL A O 1
ATOM 765 N N . GLU A 1 97 ? 1.117 9.562 18.281 1 98.12 97 GLU A N 1
ATOM 766 C CA . GLU A 1 97 ? 0.971 9.195 19.688 1 98.12 97 GLU A CA 1
ATOM 767 C C . GLU A 1 97 ? 2.227 9.539 20.484 1 98.12 97 GLU A C 1
ATOM 769 O O . GLU A 1 97 ? 2.137 10.062 21.609 1 98.12 97 GLU A O 1
ATOM 774 N N . HIS A 1 98 ? 3.342 9.242 19.938 1 98.06 98 HIS A N 1
ATOM 775 C CA . HIS A 1 98 ? 4.609 9.547 20.578 1 98.06 98 HIS A CA 1
ATOM 776 C C . HIS A 1 98 ? 4.75 11.047 20.844 1 98.06 98 HIS A C 1
ATOM 778 O O . HIS A 1 98 ? 5.164 11.461 21.922 1 98.06 98 HIS A O 1
ATOM 784 N N . VAL A 1 99 ? 4.414 11.836 19.859 1 97.94 99 VAL A N 1
ATOM 785 C CA . VAL A 1 99 ? 4.523 13.289 19.969 1 97.94 99 VAL A CA 1
ATOM 786 C C . VAL A 1 99 ? 3.537 13.797 21.016 1 97.94 99 VAL A C 1
ATOM 788 O O . VAL A 1 99 ? 3.887 14.641 21.844 1 97.94 99 VAL A O 1
ATOM 791 N N . LEU A 1 100 ? 2.332 13.281 21 1 97.94 100 LEU A N 1
ATOM 792 C CA . LEU A 1 100 ? 1.316 13.695 21.969 1 97.94 100 LEU A CA 1
ATOM 793 C C . LEU A 1 100 ? 1.753 13.367 23.391 1 97.94 100 LEU A C 1
ATOM 795 O O . LEU A 1 100 ? 1.449 14.109 24.328 1 97.94 100 LEU A O 1
ATOM 799 N N . ASP A 1 101 ? 2.502 12.328 23.531 1 97.44 101 ASP A N 1
ATOM 800 C CA . ASP A 1 101 ? 2.883 11.836 24.859 1 97.44 101 ASP A CA 1
ATOM 801 C C . ASP A 1 101 ? 4.141 12.547 25.359 1 97.44 101 ASP A C 1
ATOM 803 O O . ASP A 1 101 ? 4.363 12.641 26.562 1 97.44 101 ASP A O 1
ATOM 807 N N . ASN A 1 102 ? 4.941 13.133 24.5 1 96.44 102 ASN A N 1
ATOM 808 C CA . ASN A 1 102 ? 6.285 13.508 24.922 1 96.44 102 ASN A CA 1
ATOM 809 C C . ASN A 1 102 ? 6.574 14.977 24.641 1 96.44 102 ASN A C 1
ATOM 811 O O . ASN A 1 102 ? 7.609 15.5 25.062 1 96.44 102 ASN A O 1
ATOM 815 N N . TYR A 1 103 ? 5.703 15.68 23.938 1 94.81 103 TYR A N 1
ATOM 816 C CA . TYR A 1 103 ? 5.852 17.094 23.625 1 94.81 103 TYR A CA 1
ATOM 817 C C . TYR A 1 103 ? 4.637 17.891 24.094 1 94.81 103 TYR A C 1
ATOM 819 O O . TYR A 1 103 ? 3.619 17.312 24.484 1 94.81 103 TYR A O 1
ATOM 827 N N . PRO A 1 104 ? 4.789 19.172 24.219 1 94.44 104 PRO A N 1
ATOM 828 C CA . PRO A 1 104 ? 3.643 19.984 24.641 1 94.44 104 PRO A CA 1
ATOM 829 C C . PRO A 1 104 ? 2.578 20.094 23.547 1 94.44 104 PRO A C 1
ATOM 831 O O . PRO A 1 104 ? 2.293 21.203 23.094 1 94.44 104 PRO A O 1
ATOM 834 N N . ALA A 1 105 ? 1.969 18.984 23.203 1 96.75 105 ALA A N 1
ATOM 835 C CA . ALA A 1 105 ? 0.988 18.859 22.125 1 96.75 105 ALA A CA 1
ATOM 836 C C . ALA A 1 105 ? -0.428 18.75 22.688 1 96.75 105 ALA A C 1
ATOM 838 O O . ALA A 1 105 ? -0.648 18.109 23.719 1 96.75 105 ALA A O 1
ATOM 839 N N . ASP A 1 106 ? -1.324 19.422 22.109 1 97.5 106 ASP A N 1
ATOM 840 C CA . ASP A 1 106 ? -2.734 19.359 22.484 1 97.5 106 ASP A CA 1
ATOM 841 C C . ASP A 1 106 ? -3.43 18.172 21.828 1 97.5 106 ASP A C 1
ATOM 843 O O . ASP A 1 106 ? -3.648 18.172 20.609 1 97.5 106 ASP A O 1
ATOM 847 N N . PRO A 1 107 ? -3.848 17.156 22.578 1 97.75 107 PRO A N 1
ATOM 848 C CA . PRO A 1 107 ? -4.438 15.961 21.984 1 97.75 107 PRO A CA 1
ATOM 849 C C . PRO A 1 107 ? -5.793 16.234 21.328 1 97.75 107 PRO A C 1
ATOM 851 O O . PRO A 1 107 ? -6.301 15.391 20.578 1 97.75 107 PRO A O 1
ATOM 854 N N . LYS A 1 108 ? -6.355 17.344 21.594 1 98.19 108 LYS A N 1
ATOM 855 C CA . LYS A 1 108 ? -7.664 17.656 21.031 1 98.19 108 LYS A CA 1
ATOM 856 C C . LYS A 1 108 ? -7.527 18.438 19.734 1 98.19 108 LYS A C 1
ATOM 858 O O . LYS A 1 108 ? -8.516 18.641 19.016 1 98.19 108 LYS A O 1
ATOM 863 N N . ARG A 1 109 ? -6.332 18.859 19.391 1 98.44 109 ARG A N 1
ATOM 864 C CA . ARG A 1 109 ? -6.09 19.641 18.188 1 98.44 109 ARG A CA 1
ATOM 865 C C . ARG A 1 109 ? -5.004 19.016 17.328 1 98.44 109 ARG A C 1
ATOM 867 O O . ARG A 1 109 ? -3.934 19.594 17.141 1 98.44 109 ARG A O 1
ATOM 874 N N . VAL A 1 110 ? -5.34 17.844 16.766 1 98.88 110 VAL A N 1
ATOM 875 C CA . VAL A 1 110 ? -4.492 17.109 15.836 1 98.88 110 VAL A CA 1
ATOM 876 C C . VAL A 1 110 ? -5.082 17.188 14.43 1 98.88 110 VAL A C 1
ATOM 878 O O . VAL A 1 110 ? -6.238 16.812 14.211 1 98.88 110 VAL A O 1
ATOM 881 N N . TYR A 1 111 ? -4.293 17.688 13.469 1 98.94 111 TYR A N 1
ATOM 882 C CA . TYR A 1 111 ? -4.746 17.891 12.102 1 98.94 111 TYR A CA 1
ATOM 883 C C . TYR A 1 111 ? -3.883 17.109 11.117 1 98.94 111 TYR A C 1
ATOM 885 O O . TYR A 1 111 ? -2.75 16.75 11.43 1 98.94 111 TYR A O 1
ATOM 893 N N . LEU A 1 112 ? -4.441 16.781 9.984 1 98.94 112 LEU A N 1
ATOM 894 C CA . LEU A 1 112 ? -3.783 16 8.938 1 98.94 112 LEU A CA 1
ATOM 895 C C . LEU A 1 112 ? -3.875 16.719 7.59 1 98.94 112 LEU A C 1
ATOM 897 O O . LEU A 1 112 ? -4.93 17.25 7.234 1 98.94 112 LEU A O 1
ATOM 901 N N . THR A 1 113 ? -2.762 16.828 6.922 1 98.94 113 THR A N 1
ATOM 902 C CA . THR A 1 113 ? -2.754 17.312 5.547 1 98.94 113 THR A CA 1
ATOM 903 C C . THR A 1 113 ? -1.658 16.625 4.738 1 98.94 113 THR A C 1
ATOM 905 O O . THR A 1 113 ? -0.797 15.945 5.301 1 98.94 113 THR A O 1
ATOM 908 N N . GLY A 1 114 ? -1.753 16.672 3.449 1 98.88 114 GLY A N 1
ATOM 909 C CA . GLY A 1 114 ? -0.767 16.094 2.547 1 98.88 114 GLY A CA 1
ATOM 910 C C . GLY A 1 114 ? -1.029 16.438 1.089 1 98.88 114 GLY A C 1
ATOM 911 O O . GLY A 1 114 ? -2.139 16.828 0.726 1 98.88 114 GLY A O 1
ATOM 912 N N . LEU A 1 115 ? -0.019 16.281 0.245 1 98.81 115 LEU A N 1
ATOM 913 C CA . LEU A 1 115 ? -0.109 16.656 -1.161 1 98.81 115 LEU A CA 1
ATOM 914 C C . LEU A 1 115 ? 0.143 15.461 -2.064 1 98.81 115 LEU A C 1
ATOM 916 O O . LEU A 1 115 ? 1.006 14.625 -1.771 1 98.81 115 LEU A O 1
ATOM 920 N N . SER A 1 116 ? -0.645 15.375 -3.156 1 98.12 116 SER A N 1
ATOM 921 C CA . SER A 1 116 ? -0.46 14.312 -4.145 1 98.12 116 SER A CA 1
ATOM 922 C C . SER A 1 116 ? -0.522 12.938 -3.496 1 98.12 116 SER A C 1
ATOM 924 O O . SER A 1 116 ? -1.524 12.578 -2.873 1 98.12 116 SER A O 1
ATOM 926 N N . MET A 1 117 ? 0.557 12.195 -3.508 1 96.62 117 MET A N 1
ATOM 927 C CA . MET A 1 117 ? 0.592 10.938 -2.77 1 96.62 117 MET A CA 1
ATOM 928 C C . MET A 1 117 ? 0.2 11.148 -1.311 1 96.62 117 MET A C 1
ATOM 930 O O . MET A 1 117 ? -0.519 10.336 -0.731 1 96.62 117 MET A O 1
ATOM 934 N N . GLY A 1 118 ? 0.647 12.242 -0.742 1 98.56 118 GLY A N 1
ATOM 935 C CA . GLY A 1 118 ? 0.273 12.609 0.615 1 98.56 118 GLY A CA 1
ATOM 936 C C . GLY A 1 118 ? -1.187 13 0.746 1 98.56 118 GLY A C 1
ATOM 937 O O . GLY A 1 118 ? -1.794 12.805 1.801 1 98.56 118 GLY A O 1
ATOM 938 N N . GLY A 1 119 ? -1.719 13.609 -0.332 1 98.75 119 GLY A N 1
ATOM 939 C CA . GLY A 1 119 ? -3.15 13.867 -0.365 1 98.75 119 GLY A CA 1
ATOM 940 C C . GLY A 1 119 ? -3.986 12.602 -0.312 1 98.75 119 GLY A C 1
ATOM 941 O O . GLY A 1 119 ? -4.992 12.547 0.396 1 98.75 119 GLY A O 1
ATOM 942 N N . TYR A 1 120 ? -3.59 11.602 -1.065 1 97 120 TYR A N 1
ATOM 943 C CA . TYR A 1 120 ? -4.242 10.305 -0.966 1 97 120 TYR A CA 1
ATOM 944 C C . TYR A 1 120 ? -4.141 9.75 0.451 1 97 120 TYR A C 1
ATOM 946 O O . TYR A 1 120 ? -5.125 9.242 0.996 1 97 120 TYR A O 1
ATOM 954 N N . GLY A 1 121 ? -2.969 9.828 1.043 1 97.75 121 GLY A N 1
ATOM 955 C CA . GLY A 1 121 ? -2.793 9.414 2.428 1 97.75 121 GLY A CA 1
ATOM 956 C C . GLY A 1 121 ? -3.713 10.148 3.387 1 97.75 121 GLY A C 1
ATOM 957 O O . GLY A 1 121 ? -4.273 9.539 4.301 1 97.75 121 GLY A O 1
ATOM 958 N N . ALA A 1 122 ? -3.877 11.422 3.139 1 98.69 122 ALA A N 1
ATOM 959 C CA . ALA A 1 122 ? -4.703 12.25 4.008 1 98.69 122 ALA A CA 1
ATOM 960 C C . ALA A 1 122 ? -6.172 11.852 3.92 1 98.69 122 ALA A C 1
ATOM 962 O O . ALA A 1 122 ? -6.914 11.969 4.895 1 98.69 122 ALA A O 1
ATOM 963 N N . TRP A 1 123 ? -6.609 11.391 2.785 1 97.88 123 TRP A N 1
ATOM 964 C CA . TRP A 1 123 ? -7.973 10.891 2.629 1 97.88 123 TRP A CA 1
ATOM 965 C C . TRP A 1 123 ? -8.133 9.531 3.303 1 97.88 123 TRP A C 1
ATOM 967 O O . TRP A 1 123 ? -9.18 9.242 3.889 1 97.88 123 TRP A O 1
ATOM 977 N N . HIS A 1 124 ? -7.117 8.727 3.279 1 96.38 124 HIS A N 1
ATOM 978 C CA . HIS A 1 124 ? -7.242 7.324 3.656 1 96.38 124 HIS A CA 1
ATOM 979 C C . HIS A 1 124 ? -7.027 7.137 5.156 1 96.38 124 HIS A C 1
ATOM 981 O O . HIS A 1 124 ? -7.699 6.316 5.785 1 96.38 124 HIS A O 1
ATOM 987 N N . LEU A 1 125 ? -6.121 7.859 5.746 1 97.62 125 LEU A N 1
ATOM 988 C CA . LEU A 1 125 ? -5.691 7.629 7.121 1 97.62 125 LEU A CA 1
ATOM 989 C C . LEU A 1 125 ? -6.863 7.766 8.086 1 97.62 125 LEU A C 1
ATOM 991 O O . LEU A 1 125 ? -7.051 6.926 8.969 1 97.62 125 LEU A O 1
ATOM 995 N N . PRO A 1 126 ? -7.754 8.727 7.895 1 98 126 PRO A N 1
ATOM 996 C CA . PRO A 1 126 ? -8.859 8.875 8.836 1 98 126 PRO A CA 1
ATOM 997 C C . PRO A 1 126 ? -9.891 7.754 8.719 1 98 126 PRO A C 1
ATOM 999 O O . PRO A 1 126 ? -10.711 7.562 9.625 1 98 126 PRO A O 1
ATOM 1002 N N . VAL A 1 127 ? -9.961 7.086 7.578 1 96 127 VAL A N 1
ATOM 1003 C CA . VAL A 1 127 ? -10.867 5.953 7.426 1 96 127 VAL A CA 1
ATOM 1004 C C . VAL A 1 127 ? -10.508 4.863 8.43 1 96 127 VAL A C 1
ATOM 1006 O O . VAL A 1 127 ? -11.391 4.301 9.086 1 96 127 VAL A O 1
ATOM 1009 N N . ASP A 1 128 ? -9.25 4.629 8.617 1 92.62 128 ASP A N 1
ATOM 1010 C CA . ASP A 1 128 ? -8.758 3.578 9.508 1 92.62 128 ASP A CA 1
ATOM 1011 C C . ASP A 1 128 ? -8.633 4.086 10.945 1 92.62 128 ASP A C 1
ATOM 1013 O O . ASP A 1 128 ? -8.656 3.295 11.891 1 92.62 128 ASP A O 1
ATOM 1017 N N . TYR A 1 129 ? -8.492 5.402 11.062 1 96.06 129 TYR A N 1
ATOM 1018 C CA . TYR A 1 129 ? -8.305 6.027 12.367 1 96.06 129 TYR A CA 1
ATOM 1019 C C . TYR A 1 129 ? -9.234 7.219 12.539 1 96.06 129 TYR A C 1
ATOM 1021 O O . TYR A 1 129 ? -8.781 8.359 12.656 1 96.06 129 TYR A O 1
ATOM 1029 N N . PRO A 1 130 ? -10.531 7.016 12.664 1 93.56 130 PRO A N 1
ATOM 1030 C CA . PRO A 1 130 ? -11.555 8.07 12.625 1 93.56 130 PRO A CA 1
ATOM 1031 C C . PRO A 1 130 ? -11.5 8.984 13.844 1 93.56 130 PRO A C 1
ATOM 1033 O O . PRO A 1 130 ? -12.047 10.094 13.812 1 93.56 130 PRO A O 1
ATOM 1036 N N . ASN A 1 131 ? -10.766 8.719 14.938 1 94.12 131 ASN A N 1
ATOM 1037 C CA . ASN A 1 131 ? -10.836 9.5 16.156 1 94.12 131 ASN A CA 1
ATOM 1038 C C . ASN A 1 131 ? -9.5 10.156 16.484 1 94.12 131 ASN A C 1
ATOM 1040 O O . ASN A 1 131 ? -9.273 10.57 17.625 1 94.12 131 ASN A O 1
ATOM 1044 N N . VAL A 1 132 ? -8.742 10.32 15.461 1 97.56 132 VAL A N 1
ATOM 1045 C CA . VAL A 1 132 ? -7.406 10.836 15.734 1 97.56 132 VAL A CA 1
ATOM 1046 C C . VAL A 1 132 ? -7.316 12.297 15.305 1 97.56 132 VAL A C 1
ATOM 1048 O O . VAL A 1 132 ? -6.645 13.102 15.961 1 97.56 132 VAL A O 1
ATOM 1051 N N . PHE A 1 133 ? -8.023 12.656 14.258 1 98.75 133 PHE A N 1
ATOM 1052 C CA . PHE A 1 133 ? -7.809 13.969 13.656 1 98.75 133 PHE A CA 1
ATOM 1053 C C . PHE A 1 133 ? -9.031 14.852 13.844 1 98.75 133 PHE A C 1
ATOM 1055 O O . PHE A 1 133 ? -10.156 14.438 13.562 1 98.75 133 PHE A O 1
ATOM 1062 N N . ALA A 1 134 ? -8.797 16.062 14.281 1 98.75 134 ALA A N 1
ATOM 1063 C CA . ALA A 1 134 ? -9.859 17.062 14.453 1 98.75 134 ALA A CA 1
ATOM 1064 C C . ALA A 1 134 ? -10.328 17.609 13.109 1 98.75 134 ALA A C 1
ATOM 1066 O O . ALA A 1 134 ? -11.484 18.016 12.969 1 98.75 134 ALA A O 1
ATOM 1067 N N . ALA A 1 135 ? -9.438 17.609 12.141 1 98.81 135 ALA A N 1
ATOM 1068 C CA . ALA A 1 135 ? -9.734 18.078 10.797 1 98.81 135 ALA A CA 1
ATOM 1069 C C . ALA A 1 135 ? -8.672 17.625 9.805 1 98.81 135 ALA A C 1
ATOM 1071 O O . ALA A 1 135 ? -7.527 17.344 10.188 1 98.81 135 ALA A O 1
ATOM 1072 N N . VAL A 1 136 ? -9.039 17.5 8.523 1 98.94 136 VAL A N 1
ATOM 1073 C CA . VAL A 1 136 ? -8.156 16.984 7.48 1 98.94 136 VAL A CA 1
ATOM 1074 C C . VAL A 1 136 ? -8.219 17.891 6.254 1 98.94 136 VAL A C 1
ATOM 1076 O O . VAL A 1 136 ? -9.297 18.359 5.867 1 98.94 136 VAL A O 1
ATOM 1079 N N . ALA A 1 137 ? -7.082 18.172 5.645 1 98.94 137 ALA A N 1
ATOM 1080 C CA . ALA A 1 137 ? -7.016 19 4.445 1 98.94 137 ALA A CA 1
ATOM 1081 C C . ALA A 1 137 ? -6.195 18.312 3.354 1 98.94 137 ALA A C 1
ATOM 1083 O O . ALA A 1 137 ? -5.023 18.641 3.156 1 98.94 137 ALA A O 1
ATOM 1084 N N . PRO A 1 138 ? -6.773 17.422 2.611 1 98.94 138 PRO A N 1
ATOM 1085 C CA . PRO A 1 138 ? -6.051 16.781 1.51 1 98.94 138 PRO A CA 1
ATOM 1086 C C . PRO A 1 138 ? -5.84 17.719 0.321 1 98.94 138 PRO A C 1
ATOM 1088 O O . PRO A 1 138 ? -6.723 18.516 -0.005 1 98.94 138 PRO A O 1
ATOM 1091 N N . VAL A 1 139 ? -4.645 17.641 -0.311 1 98.88 139 VAL A N 1
ATOM 1092 C CA . VAL A 1 139 ? -4.312 18.484 -1.457 1 98.88 139 VAL A CA 1
ATOM 1093 C C . VAL A 1 139 ? -3.996 17.609 -2.666 1 98.88 139 VAL A C 1
ATOM 1095 O O . VAL A 1 139 ? -3.039 16.828 -2.645 1 98.88 139 VAL A O 1
ATOM 1098 N N . CYS A 1 140 ? -4.773 17.734 -3.74 1 98.56 140 CYS A N 1
ATOM 1099 C CA . CYS A 1 140 ? -4.641 17.047 -5.023 1 98.56 140 CYS A CA 1
ATOM 1100 C C . CYS A 1 140 ? -4.508 15.539 -4.832 1 98.56 140 CYS A C 1
ATOM 1102 O O . CYS A 1 140 ? -3.566 14.93 -5.336 1 98.56 140 CYS A O 1
ATOM 1104 N N . GLY A 1 141 ? -5.344 14.914 -4.035 1 97.75 141 GLY A N 1
ATOM 1105 C CA . GLY A 1 141 ? -5.523 13.492 -3.803 1 97.75 141 GLY A CA 1
ATOM 1106 C C . GLY A 1 141 ? -6.957 13.031 -4 1 97.75 141 GLY A C 1
ATOM 1107 O O . GLY A 1 141 ? -7.75 13.719 -4.648 1 97.75 141 GLY A O 1
ATOM 1108 N N . GLY A 1 142 ? -7.207 11.859 -3.467 1 96.5 142 GLY A N 1
ATOM 1109 C CA . GLY A 1 142 ? -8.539 11.297 -3.588 1 96.5 142 GLY A CA 1
ATOM 1110 C C . GLY A 1 142 ? -8.695 9.969 -2.879 1 96.5 142 GLY A C 1
ATOM 1111 O O . GLY A 1 142 ? -7.738 9.461 -2.291 1 96.5 142 GLY A O 1
ATOM 1112 N N . ILE A 1 143 ? -9.984 9.523 -2.893 1 95.38 143 ILE A N 1
ATOM 1113 C CA . ILE A 1 143 ? -10.352 8.211 -2.377 1 95.38 143 ILE A CA 1
ATOM 1114 C C . ILE A 1 143 ? -11.656 7.746 -3.027 1 95.38 143 ILE A C 1
ATOM 1116 O O . ILE A 1 143 ? -12.43 8.562 -3.527 1 95.38 143 ILE A O 1
ATOM 1120 N N . ASN A 1 144 ? -11.805 6.418 -3.092 1 92.81 144 ASN A N 1
ATOM 1121 C CA . ASN A 1 144 ? -13.062 5.875 -3.602 1 92.81 144 ASN A CA 1
ATOM 1122 C C . ASN A 1 144 ? -14.266 6.473 -2.883 1 92.81 144 ASN A C 1
ATOM 1124 O O . ASN A 1 144 ? -14.359 6.41 -1.654 1 92.81 144 ASN A O 1
ATOM 1128 N N . PRO A 1 145 ? -15.219 6.984 -3.668 1 96.25 145 PRO A N 1
ATOM 1129 C CA . PRO A 1 145 ? -16.375 7.633 -3.062 1 96.25 145 PRO A CA 1
ATOM 1130 C C . PRO A 1 145 ? -17.172 6.691 -2.156 1 96.25 145 PRO A C 1
ATOM 1132 O O . PRO A 1 145 ? -17.922 7.152 -1.293 1 96.25 145 PRO A O 1
ATOM 1135 N N . SER A 1 146 ? -17.062 5.426 -2.275 1 93.56 146 SER A N 1
ATOM 1136 C CA . SER A 1 146 ? -17.75 4.465 -1.421 1 93.56 146 SER A CA 1
ATOM 1137 C C . SER A 1 146 ? -17.266 4.566 0.023 1 93.56 146 SER A C 1
ATOM 1139 O O . SER A 1 146 ? -17.906 4.031 0.933 1 93.56 146 SER A O 1
ATOM 1141 N N . LYS A 1 147 ? -16.219 5.309 0.27 1 95.44 147 LYS A N 1
ATOM 1142 C CA . LYS A 1 147 ? -15.672 5.457 1.614 1 95.44 147 LYS A CA 1
ATOM 1143 C C . LYS A 1 147 ? -16.25 6.688 2.311 1 95.44 147 LYS A C 1
ATOM 1145 O O . LYS A 1 147 ? -15.867 7 3.441 1 95.44 147 LYS A O 1
ATOM 1150 N N . ALA A 1 148 ? -17.172 7.367 1.722 1 97.88 148 ALA A N 1
ATOM 1151 C CA . ALA A 1 148 ? -17.734 8.625 2.217 1 97.88 148 ALA A CA 1
ATOM 1152 C C . ALA A 1 148 ? -18.328 8.453 3.609 1 97.88 148 ALA A C 1
ATOM 1154 O O . ALA A 1 148 ? -18.141 9.305 4.484 1 97.88 148 ALA A O 1
ATOM 1155 N N . GLU A 1 149 ? -19 7.371 3.855 1 97.75 149 GLU A N 1
ATOM 1156 C CA . GLU A 1 149 ? -19.641 7.164 5.152 1 97.75 149 GLU A CA 1
ATOM 1157 C C . GLU A 1 149 ? -18.609 7.129 6.277 1 97.75 149 GLU A C 1
ATOM 1159 O O . GLU A 1 149 ? -18.844 7.684 7.352 1 97.75 149 GLU A O 1
ATOM 1164 N N . ALA A 1 150 ? -17.516 6.531 6.035 1 96.88 150 ALA A N 1
ATOM 1165 C CA . ALA A 1 150 ? -16.469 6.395 7.047 1 96.88 150 ALA A CA 1
ATOM 1166 C C . ALA A 1 150 ? -15.828 7.742 7.359 1 96.88 150 ALA A C 1
ATOM 1168 O O . ALA A 1 150 ? -15.234 7.922 8.43 1 96.88 150 ALA A O 1
ATOM 1169 N N . LEU A 1 151 ? -15.953 8.742 6.473 1 98 151 LEU A N 1
ATOM 1170 C CA . LEU A 1 151 ? -15.312 10.047 6.605 1 98 151 LEU A CA 1
ATOM 1171 C C . LEU A 1 151 ? -16.312 11.102 7.043 1 98 151 LEU A C 1
ATOM 1173 O O . LEU A 1 151 ? -15.953 12.258 7.273 1 98 151 LEU A O 1
ATOM 1177 N N . SER A 1 152 ? -17.547 10.719 7.199 1 97.69 152 SER A N 1
ATOM 1178 C CA . SER A 1 152 ? -18.641 11.68 7.285 1 97.69 152 SER A CA 1
ATOM 1179 C C . SER A 1 152 ? -18.562 12.492 8.57 1 97.69 152 SER A C 1
ATOM 1181 O O . SER A 1 152 ? -19.172 13.562 8.672 1 97.69 152 SER A O 1
ATOM 1183 N N . ASN A 1 153 ? -17.781 12.062 9.57 1 97.19 153 ASN A N 1
ATOM 1184 C CA . ASN A 1 153 ? -17.75 12.766 10.852 1 97.19 153 ASN A CA 1
ATOM 1185 C C . ASN A 1 153 ? -16.469 13.586 11 1 97.19 153 ASN A C 1
ATOM 1187 O O . ASN A 1 153 ? -16.234 14.188 12.047 1 97.19 153 ASN A O 1
ATOM 1191 N N . VAL A 1 154 ? -15.594 13.617 10.078 1 97.88 154 VAL A N 1
ATOM 1192 C CA . VAL A 1 154 ? -14.352 14.375 10.117 1 97.88 154 VAL A CA 1
ATOM 1193 C C . VAL A 1 154 ? -14.469 15.617 9.242 1 97.88 154 VAL A C 1
ATOM 1195 O O . VAL A 1 154 ? -14.797 15.531 8.062 1 97.88 154 VAL A O 1
ATOM 1198 N N . PRO A 1 155 ? -14.305 16.828 9.836 1 98.75 155 PRO A N 1
ATOM 1199 C CA . PRO A 1 155 ? -14.258 18.016 8.984 1 98.75 155 PRO A CA 1
ATOM 1200 C C . PRO A 1 155 ? -13.141 17.953 7.945 1 98.75 155 PRO A C 1
ATOM 1202 O O . PRO A 1 155 ? -12 17.641 8.273 1 98.75 155 PRO A O 1
ATOM 1205 N N . ILE A 1 156 ? -13.508 18.219 6.672 1 98.88 156 ILE A N 1
ATOM 1206 C CA . ILE A 1 156 ? -12.531 18.094 5.594 1 98.88 156 ILE A CA 1
ATOM 1207 C C . ILE A 1 156 ? -12.57 19.359 4.723 1 98.88 156 ILE A C 1
ATOM 1209 O O . ILE A 1 156 ? -13.641 19.812 4.34 1 98.88 156 ILE A O 1
ATOM 1213 N N . TRP A 1 157 ? -11.453 19.969 4.508 1 98.94 157 TRP A N 1
ATOM 1214 C CA . TRP A 1 157 ? -11.258 21.016 3.514 1 98.94 157 TRP A CA 1
ATOM 1215 C C . TRP A 1 157 ? -10.242 20.578 2.461 1 98.94 157 TRP A C 1
ATOM 1217 O O . TRP A 1 157 ? -9.031 20.688 2.672 1 98.94 157 TRP A O 1
ATOM 1227 N N . ALA A 1 158 ? -10.766 20.141 1.271 1 98.94 158 ALA A N 1
ATOM 1228 C CA . ALA A 1 158 ? -9.914 19.625 0.197 1 98.94 158 ALA A CA 1
ATOM 1229 C C . ALA A 1 158 ? -9.508 20.75 -0.757 1 98.94 158 ALA A C 1
ATOM 1231 O O . ALA A 1 158 ? -10.211 21.75 -0.886 1 98.94 158 ALA A O 1
ATOM 1232 N N . PHE A 1 159 ? -8.352 20.562 -1.403 1 98.94 159 PHE A N 1
ATOM 1233 C CA . PHE A 1 159 ? -7.816 21.531 -2.367 1 98.94 159 PHE A CA 1
ATOM 1234 C C . PHE A 1 159 ? -7.352 20.812 -3.633 1 98.94 159 PHE A C 1
ATOM 1236 O O . PHE A 1 159 ? -6.793 19.719 -3.566 1 98.94 159 PHE A O 1
ATOM 1243 N N . HIS A 1 160 ? -7.555 21.453 -4.781 1 98.88 160 HIS A N 1
ATOM 1244 C CA . HIS A 1 160 ? -7.168 20.844 -6.047 1 98.88 160 HIS A CA 1
ATOM 1245 C C . HIS A 1 160 ? -7.016 21.891 -7.145 1 98.88 160 HIS A C 1
ATOM 1247 O O . HIS A 1 160 ? -7.648 22.938 -7.094 1 98.88 160 HIS A O 1
ATOM 1253 N N . GLY A 1 161 ? -6.117 21.688 -8.07 1 98.75 161 GLY A N 1
ATOM 1254 C CA . GLY A 1 161 ? -6.035 22.5 -9.273 1 98.75 161 GLY A CA 1
ATOM 1255 C C . GLY A 1 161 ? -6.961 22.031 -10.375 1 98.75 161 GLY A C 1
ATOM 1256 O O . GLY A 1 161 ? -7.035 20.828 -10.664 1 98.75 161 GLY A O 1
ATOM 1257 N N . ALA A 1 162 ? -7.578 22.922 -11.062 1 98.31 162 ALA A N 1
ATOM 1258 C CA . ALA A 1 162 ? -8.523 22.578 -12.117 1 98.31 162 ALA A CA 1
ATOM 1259 C C . ALA A 1 162 ? -7.801 22 -13.336 1 98.31 162 ALA A C 1
ATOM 1261 O O . ALA A 1 162 ? -8.352 21.172 -14.062 1 98.31 162 ALA A O 1
ATOM 1262 N N . LYS A 1 163 ? -6.625 22.422 -13.516 1 97.75 163 LYS A N 1
ATOM 1263 C CA . LYS A 1 163 ? -5.867 22.016 -14.695 1 97.75 163 LYS A CA 1
ATOM 1264 C C . LYS A 1 163 ? -4.852 20.922 -14.352 1 97.75 163 LYS A C 1
ATOM 1266 O O . LYS A 1 163 ? -3.861 20.75 -15.062 1 97.75 163 LYS A O 1
ATOM 1271 N N . ASP A 1 164 ? -5.09 20.281 -13.219 1 97.81 164 ASP A N 1
ATOM 1272 C CA . ASP A 1 164 ? -4.223 19.188 -12.82 1 97.81 164 ASP A CA 1
ATOM 1273 C C . ASP A 1 164 ? -4.312 18.016 -13.797 1 97.81 164 ASP A C 1
ATOM 1275 O O . ASP A 1 164 ? -5.363 17.391 -13.922 1 97.81 164 ASP A O 1
ATOM 1279 N N . ASP A 1 165 ? -3.236 17.734 -14.43 1 92.94 165 ASP A N 1
ATOM 1280 C CA . ASP A 1 165 ? -3.236 16.672 -15.43 1 92.94 165 ASP A CA 1
ATOM 1281 C C . ASP A 1 165 ? -2.553 15.414 -14.906 1 92.94 165 ASP A C 1
ATOM 1283 O O . ASP A 1 165 ? -2.4 14.43 -15.633 1 92.94 165 ASP A O 1
ATOM 1287 N N . VAL A 1 166 ? -2.1 15.438 -13.68 1 89.06 166 VAL A N 1
ATOM 1288 C CA . VAL A 1 166 ? -1.471 14.289 -13.039 1 89.06 166 VAL A CA 1
ATOM 1289 C C . VAL A 1 166 ? -2.498 13.547 -12.188 1 89.06 166 VAL A C 1
ATOM 1291 O O . VAL A 1 166 ? -2.68 12.336 -12.344 1 89.06 166 VAL A O 1
ATOM 1294 N N . VAL A 1 167 ? -3.121 14.18 -11.289 1 94.25 167 VAL A N 1
ATOM 1295 C CA . VAL A 1 167 ? -4.273 13.727 -10.516 1 94.25 167 VAL A CA 1
ATOM 1296 C C . VAL A 1 167 ? -5.504 14.539 -10.898 1 94.25 167 VAL A C 1
ATOM 1298 O O . VAL A 1 167 ? -5.625 15.711 -10.523 1 94.25 167 VAL A O 1
ATOM 1301 N N . LEU A 1 168 ? -6.352 13.922 -11.523 1 95.44 168 LEU A N 1
ATOM 1302 C CA . LEU A 1 168 ? -7.488 14.648 -12.07 1 95.44 168 LEU A CA 1
ATOM 1303 C C . LEU A 1 168 ? -8.375 15.188 -10.953 1 95.44 168 LEU A C 1
ATOM 1305 O O . LEU A 1 168 ? -8.57 14.523 -9.93 1 95.44 168 LEU A O 1
ATOM 1309 N N . LEU A 1 169 ? -8.898 16.344 -11.195 1 98.06 169 LEU A N 1
ATOM 1310 C CA . LEU A 1 169 ? -9.797 17 -10.25 1 98.06 169 LEU A CA 1
ATOM 1311 C C . LEU A 1 169 ? -10.938 16.062 -9.844 1 98.06 169 LEU A C 1
ATOM 1313 O O . LEU A 1 169 ? -11.438 16.125 -8.719 1 98.06 169 LEU A O 1
ATOM 1317 N N . SER A 1 170 ? -11.328 15.195 -10.727 1 97.81 170 SER A N 1
ATOM 1318 C CA . SER A 1 170 ? -12.438 14.281 -10.477 1 97.81 170 SER A CA 1
ATOM 1319 C C . SER A 1 170 ? -12.164 13.414 -9.25 1 97.81 170 SER A C 1
ATOM 1321 O O . SER A 1 170 ? -13.102 12.914 -8.617 1 97.81 170 SER A O 1
ATOM 1323 N N . GLU A 1 171 ? -10.922 13.203 -8.898 1 95.81 171 GLU A N 1
ATOM 1324 C CA . GLU A 1 171 ? -10.57 12.414 -7.719 1 95.81 171 GLU A CA 1
ATOM 1325 C C . GLU A 1 171 ? -11.078 13.078 -6.441 1 95.81 171 GLU A C 1
ATOM 1327 O O . GLU A 1 171 ? -11.727 12.438 -5.613 1 95.81 171 GLU A O 1
ATOM 1332 N N . SER A 1 172 ? -10.797 14.344 -6.27 1 98.44 172 SER A N 1
ATOM 1333 C CA . SER A 1 172 ? -11.297 15.094 -5.117 1 98.44 172 SER A CA 1
ATOM 1334 C C . SER A 1 172 ? -12.797 15.328 -5.215 1 98.44 172 SER A C 1
ATOM 1336 O O . SER A 1 172 ? -13.516 15.172 -4.223 1 98.44 172 SER A O 1
ATOM 1338 N N . GLN A 1 173 ? -13.219 15.711 -6.422 1 98.5 173 GLN A N 1
ATOM 1339 C CA . GLN A 1 173 ? -14.625 16.062 -6.617 1 98.5 173 GLN A CA 1
ATOM 1340 C C . GLN A 1 173 ? -15.531 14.875 -6.301 1 98.5 173 GLN A C 1
ATOM 1342 O O . GLN A 1 173 ? -16.594 15.047 -5.699 1 98.5 173 GLN A O 1
ATOM 1347 N N . GLY A 1 174 ? -15.195 13.688 -6.727 1 98.31 174 GLY A N 1
ATOM 1348 C CA . GLY A 1 174 ? -16 12.5 -6.5 1 98.31 174 GLY A CA 1
ATOM 1349 C C . GLY A 1 174 ? -16.281 12.234 -5.031 1 98.31 174 GLY A C 1
ATOM 1350 O O . GLY A 1 174 ? -17.438 12.031 -4.637 1 98.31 174 GLY A O 1
ATOM 1351 N N . ILE A 1 175 ? -15.258 12.25 -4.234 1 98.31 175 ILE A N 1
ATOM 1352 C CA . ILE A 1 175 ? -15.43 11.969 -2.814 1 98.31 175 ILE A CA 1
ATOM 1353 C C . ILE A 1 175 ? -16.125 13.148 -2.139 1 98.31 175 ILE A C 1
ATOM 1355 O O . ILE A 1 175 ? -16.938 12.961 -1.227 1 98.31 175 ILE A O 1
ATOM 1359 N N . VAL A 1 176 ? -15.852 14.367 -2.535 1 98.81 176 VAL A N 1
ATOM 1360 C CA . VAL A 1 176 ? -16.516 15.539 -1.963 1 98.81 176 VAL A CA 1
ATOM 1361 C C . VAL A 1 176 ? -18.016 15.477 -2.248 1 98.81 176 VAL A C 1
ATOM 1363 O O . VAL A 1 176 ? -18.828 15.719 -1.355 1 98.81 176 VAL A O 1
ATOM 1366 N N . ASP A 1 177 ? -18.359 15.117 -3.492 1 98.75 177 ASP A N 1
ATOM 1367 C CA . ASP A 1 177 ? -19.766 14.969 -3.85 1 98.75 177 ASP A CA 1
ATOM 1368 C C . ASP A 1 177 ? -20.453 13.938 -2.959 1 98.75 177 ASP A C 1
ATOM 1370 O O . ASP A 1 177 ? -21.562 14.156 -2.484 1 98.75 177 ASP A O 1
ATOM 1374 N N . ALA A 1 178 ? -19.797 12.82 -2.766 1 98.62 178 ALA A N 1
ATOM 1375 C CA . ALA A 1 178 ? -20.359 11.75 -1.941 1 98.62 178 ALA A CA 1
ATOM 1376 C C . ALA A 1 178 ? -20.547 12.211 -0.498 1 98.62 178 ALA A C 1
ATOM 1378 O O . ALA A 1 178 ? -21.547 11.867 0.144 1 98.62 178 ALA A O 1
ATOM 1379 N N . LEU A 1 179 ? -19.625 12.969 0.015 1 98.75 179 LEU A N 1
ATOM 1380 C CA . LEU A 1 179 ? -19.688 13.477 1.382 1 98.75 179 LEU A CA 1
ATOM 1381 C C . LEU A 1 179 ? -20.781 14.523 1.521 1 98.75 179 LEU A C 1
ATOM 1383 O O . LEU A 1 179 ? -21.484 14.57 2.535 1 98.75 179 LEU A O 1
ATOM 1387 N N . GLU A 1 180 ? -20.859 15.375 0.541 1 98.62 180 GLU A N 1
ATOM 1388 C CA . GLU A 1 180 ? -21.938 16.375 0.542 1 98.62 180 GLU A CA 1
ATOM 1389 C C . GLU A 1 180 ? -23.297 15.703 0.555 1 98.62 180 GLU A C 1
ATOM 1391 O O . GLU A 1 180 ? -24.219 16.172 1.23 1 98.62 180 GLU A O 1
ATOM 1396 N N . ALA A 1 181 ? -23.422 14.648 -0.18 1 98.31 181 ALA A N 1
ATOM 1397 C CA . ALA A 1 181 ? -24.672 13.906 -0.231 1 98.31 181 ALA A CA 1
ATOM 1398 C C . ALA A 1 181 ? -25.047 13.359 1.146 1 98.31 181 ALA A C 1
ATOM 1400 O O . ALA A 1 181 ? -26.219 13.141 1.436 1 98.31 181 ALA A O 1
ATOM 1401 N N . LEU A 1 182 ? -24.109 13.211 2.018 1 98.31 182 LEU A N 1
ATOM 1402 C CA . LEU A 1 182 ? -24.312 12.719 3.375 1 98.31 182 LEU A CA 1
ATOM 1403 C C . LEU A 1 182 ? -24.422 13.875 4.363 1 98.31 182 LEU A C 1
ATOM 1405 O O . LEU A 1 182 ? -24.438 13.664 5.578 1 98.31 182 LEU A O 1
ATOM 1409 N N . ASP A 1 183 ? -24.422 15.109 3.896 1 98.19 183 ASP A N 1
ATOM 1410 C CA . ASP A 1 183 ? -24.469 16.328 4.703 1 98.19 183 ASP A CA 1
ATOM 1411 C C . ASP A 1 183 ? -23.266 16.406 5.641 1 98.19 183 ASP A C 1
ATOM 1413 O O . ASP A 1 183 ? -23.391 16.812 6.797 1 98.19 183 ASP A O 1
ATOM 1417 N N . ALA A 1 184 ? -22.141 15.797 5.172 1 98.38 184 ALA A N 1
ATOM 1418 C CA . ALA A 1 184 ? -20.906 15.867 5.949 1 98.38 184 ALA A CA 1
ATOM 1419 C C . ALA A 1 184 ? -20.312 17.266 5.898 1 98.38 184 ALA A C 1
ATOM 1421 O O . ALA A 1 184 ? -20.688 18.078 5.047 1 98.38 184 ALA A O 1
ATOM 1422 N N . ASN A 1 185 ? -19.422 17.625 6.879 1 98.31 185 ASN A N 1
ATOM 1423 C CA . ASN A 1 185 ? -18.672 18.875 6.887 1 98.31 185 ASN A CA 1
ATOM 1424 C C . ASN A 1 185 ? -17.484 18.812 5.938 1 98.31 185 ASN A C 1
ATOM 1426 O O . ASN A 1 185 ? -16.375 18.438 6.344 1 98.31 185 ASN A O 1
ATOM 1430 N N . VAL A 1 186 ? -17.75 19.156 4.664 1 98.75 186 VAL A N 1
ATOM 1431 C CA . VAL A 1 186 ? -16.703 19.047 3.643 1 98.75 186 VAL A CA 1
ATOM 1432 C C . VAL A 1 186 ? -16.75 20.281 2.736 1 98.75 186 VAL A C 1
ATOM 1434 O O . VAL A 1 186 ? -17.812 20.859 2.512 1 98.75 186 VAL A O 1
ATOM 1437 N N . LYS A 1 187 ? -15.633 20.719 2.305 1 98.12 187 LYS A N 1
ATOM 1438 C CA . LYS A 1 187 ? -15.523 21.75 1.284 1 98.12 187 LYS A CA 1
ATOM 1439 C C . LYS A 1 187 ? -14.352 21.484 0.346 1 98.12 187 LYS A C 1
ATOM 1441 O O . LYS A 1 187 ? -13.398 20.797 0.713 1 98.12 187 LYS A O 1
ATOM 1446 N N . LEU A 1 188 ? -14.508 21.953 -0.854 1 98.81 188 LEU A N 1
ATOM 1447 C CA . LEU A 1 188 ? -13.492 21.812 -1.887 1 98.81 188 LEU A CA 1
ATOM 1448 C C . LEU A 1 188 ? -13.141 23.172 -2.486 1 98.81 188 LEU A C 1
ATOM 1450 O O . LEU A 1 188 ? -14.016 23.891 -2.977 1 98.81 188 LEU A O 1
ATOM 1454 N N . THR A 1 189 ? -11.93 23.562 -2.338 1 98.88 189 THR A N 1
ATOM 1455 C CA . THR A 1 189 ? -11.398 24.719 -3.055 1 98.88 189 THR A CA 1
ATOM 1456 C C . THR A 1 189 ? -10.672 24.281 -4.328 1 98.88 189 THR A C 1
ATOM 1458 O O . THR A 1 189 ? -9.734 23.484 -4.27 1 98.88 189 THR A O 1
ATOM 1461 N N . VAL A 1 190 ? -11.117 24.766 -5.434 1 98.75 190 VAL A N 1
ATOM 1462 C CA . VAL A 1 190 ? -10.5 24.5 -6.727 1 98.75 190 VAL A CA 1
ATOM 1463 C C . VAL A 1 190 ? -9.781 25.75 -7.234 1 98.75 190 VAL A C 1
ATOM 1465 O O . VAL A 1 190 ? -10.375 26.828 -7.297 1 98.75 190 VAL A O 1
ATOM 1468 N N . TYR A 1 191 ? -8.492 25.625 -7.504 1 98.62 191 TYR A N 1
ATOM 1469 C CA . TYR A 1 191 ? -7.746 26.703 -8.148 1 98.62 191 TYR A CA 1
ATOM 1470 C C . TYR A 1 191 ? -7.93 26.656 -9.664 1 98.62 191 TYR A C 1
ATOM 1472 O O . TYR A 1 191 ? -7.406 25.766 -10.336 1 98.62 191 TYR A O 1
ATOM 1480 N N . PRO A 1 192 ? -8.625 27.641 -10.227 1 97.94 192 PRO A N 1
ATOM 1481 C CA . PRO A 1 192 ? -9.055 27.562 -11.625 1 97.94 192 PRO A CA 1
ATOM 1482 C C . PRO A 1 192 ? -7.891 27.406 -12.594 1 97.94 192 PRO A C 1
ATOM 1484 O O . PRO A 1 192 ? -8.008 26.703 -13.602 1 97.94 192 PRO A O 1
ATOM 1487 N N . GLU A 1 193 ? -6.812 28.031 -12.289 1 97.25 193 GLU A N 1
ATOM 1488 C CA . GLU A 1 193 ? -5.66 27.953 -13.18 1 97.25 193 GLU A CA 1
ATOM 1489 C C . GLU A 1 193 ? -4.582 27.031 -12.617 1 97.25 193 GLU A C 1
ATOM 1491 O O . GLU A 1 193 ? -3.486 26.953 -13.18 1 97.25 193 GLU A O 1
ATOM 1496 N N . GLY A 1 194 ? -4.941 26.438 -11.508 1 96.88 194 GLY A N 1
ATOM 1497 C CA . GLY A 1 194 ? -3.951 25.609 -10.836 1 96.88 194 GLY A CA 1
ATOM 1498 C C . GLY A 1 194 ? -3.705 24.297 -11.547 1 96.88 194 GLY A C 1
ATOM 1499 O O . GLY A 1 194 ? -4.641 23.672 -12.047 1 96.88 194 GLY A O 1
ATOM 1500 N N . ASN A 1 195 ? -2.482 23.891 -11.711 1 97.31 195 ASN A N 1
ATOM 1501 C CA . ASN A 1 195 ? -2.096 22.578 -12.188 1 97.31 195 ASN A CA 1
ATOM 1502 C C . ASN A 1 195 ? -1.875 21.609 -11.023 1 97.31 195 ASN A C 1
ATOM 1504 O O . ASN A 1 195 ? -2.559 21.688 -10.008 1 97.31 195 ASN A O 1
ATOM 1508 N N . HIS A 1 196 ? -0.975 20.625 -11.172 1 96.56 196 HIS A N 1
ATOM 1509 C CA . HIS A 1 196 ? -0.753 19.625 -10.133 1 96.56 196 HIS A CA 1
ATOM 1510 C C . HIS A 1 196 ? -0.205 20.266 -8.867 1 96.56 196 HIS A C 1
ATOM 1512 O O . HIS A 1 196 ? -0.49 19.812 -7.758 1 96.56 196 HIS A O 1
ATOM 1518 N N . ASN A 1 197 ? 0.499 21.359 -9 1 97.06 197 ASN A N 1
ATOM 1519 C CA . ASN A 1 197 ? 1.012 22.062 -7.832 1 97.06 197 ASN A CA 1
ATOM 1520 C C . ASN A 1 197 ? -0.076 22.906 -7.168 1 97.06 197 ASN A C 1
ATOM 1522 O O . ASN A 1 197 ? -0.03 24.141 -7.211 1 97.06 197 ASN A O 1
ATOM 1526 N N . ALA A 1 198 ? -0.919 22.281 -6.543 1 98.19 198 ALA A N 1
ATOM 1527 C CA . ALA A 1 198 ? -1.971 22.953 -5.789 1 98.19 198 ALA A CA 1
ATOM 1528 C C . ALA A 1 198 ? -1.531 23.234 -4.355 1 98.19 198 ALA A C 1
ATOM 1530 O O . ALA A 1 198 ? -2.268 23.844 -3.58 1 98.19 198 ALA A O 1
ATOM 1531 N N . TRP A 1 199 ? -0.354 22.781 -3.992 1 98.25 199 TRP A N 1
ATOM 1532 C CA . TRP A 1 199 ? 0.044 22.797 -2.588 1 98.25 199 TRP A CA 1
ATOM 1533 C C . TRP A 1 199 ? 0.744 24.109 -2.24 1 98.25 199 TRP A C 1
ATOM 1535 O O . TRP A 1 199 ? 0.68 24.562 -1.099 1 98.25 199 TRP A O 1
ATOM 1545 N N . ASP A 1 200 ? 1.432 24.766 -3.166 1 97.81 200 ASP A N 1
ATOM 1546 C CA . ASP A 1 200 ? 2.082 26.031 -2.838 1 97.81 200 ASP A CA 1
ATOM 1547 C C . ASP A 1 200 ? 1.062 27.078 -2.381 1 97.81 200 ASP A C 1
ATOM 1549 O O . ASP A 1 200 ? 1.223 27.688 -1.324 1 97.81 200 ASP A O 1
ATOM 1553 N N . GLU A 1 201 ? 0.045 27.25 -3.209 1 97.94 201 GLU A N 1
ATOM 1554 C CA . GLU A 1 201 ? -0.995 28.219 -2.867 1 97.94 201 GLU A CA 1
ATOM 1555 C C . GLU A 1 201 ? -1.735 27.812 -1.599 1 97.94 201 GLU A C 1
ATOM 1557 O O . GLU A 1 201 ? -2.061 28.656 -0.762 1 97.94 201 GLU A O 1
ATOM 1562 N N . THR A 1 202 ? -2.043 26.547 -1.439 1 98.75 202 THR A N 1
ATOM 1563 C CA . THR A 1 202 ? -2.797 26.047 -0.296 1 98.75 202 THR A CA 1
ATOM 1564 C C . THR A 1 202 ? -2.043 26.297 1.005 1 98.75 202 THR A C 1
ATOM 1566 O O . THR A 1 202 ? -2.598 26.875 1.944 1 98.75 202 THR A O 1
ATOM 1569 N N . TYR A 1 203 ? -0.746 25.953 1.066 1 98.62 203 TYR A N 1
ATOM 1570 C CA . TYR A 1 203 ? -0.019 25.984 2.33 1 98.62 203 TYR A CA 1
ATOM 1571 C C . TYR A 1 203 ? 0.463 27.391 2.65 1 98.62 203 TYR A C 1
ATOM 1573 O O . TYR A 1 203 ? 0.864 27.672 3.781 1 98.62 203 TYR A O 1
ATOM 1581 N N . SER A 1 204 ? 0.415 28.25 1.672 1 97 204 SER A N 1
ATOM 1582 C CA . SER A 1 204 ? 0.742 29.656 1.938 1 97 204 SER A CA 1
ATOM 1583 C C . SER A 1 204 ? -0.489 30.438 2.387 1 97 204 SER A C 1
ATOM 1585 O O . SER A 1 204 ? -0.383 31.594 2.783 1 97 204 SER A O 1
ATOM 1587 N N . ASN A 1 205 ? -1.604 29.844 2.32 1 97.44 205 ASN A N 1
ATOM 1588 C CA . ASN A 1 205 ? -2.871 30.469 2.691 1 97.44 205 ASN A CA 1
ATOM 1589 C C . ASN A 1 205 ? -3.074 30.469 4.203 1 97.44 205 ASN A C 1
ATOM 1591 O O . ASN A 1 205 ? -3.354 29.422 4.797 1 97.44 205 ASN A O 1
ATOM 1595 N N . PRO A 1 206 ? -3.053 31.625 4.949 1 97.38 206 PRO A N 1
ATOM 1596 C CA . PRO A 1 206 ? -3.215 31.656 6.402 1 97.38 206 PRO A CA 1
ATOM 1597 C C . PRO A 1 206 ? -4.59 31.156 6.855 1 97.38 206 PRO A C 1
ATOM 1599 O O . PRO A 1 206 ? -4.746 30.719 7.996 1 97.38 206 PRO A O 1
ATOM 1602 N N . GLU A 1 207 ? -5.559 31.219 5.953 1 98.5 207 GLU A N 1
ATOM 1603 C CA . GLU A 1 207 ? -6.91 30.781 6.297 1 98.5 207 GLU A CA 1
ATOM 1604 C C . GLU A 1 207 ? -6.957 29.297 6.586 1 98.5 207 GLU A C 1
ATOM 1606 O O . GLU A 1 207 ? -7.809 28.828 7.348 1 98.5 207 GLU A O 1
ATOM 1611 N N . LEU A 1 208 ? -6.082 28.516 5.93 1 98.75 208 LEU A N 1
ATOM 1612 C CA . LEU A 1 208 ? -6.039 27.078 6.199 1 98.75 208 LEU A CA 1
ATOM 1613 C C . LEU A 1 208 ? -5.758 26.812 7.672 1 98.75 208 LEU A C 1
ATOM 1615 O O . LEU A 1 208 ? -6.434 26 8.305 1 98.75 208 LEU A O 1
ATOM 1619 N N . TYR A 1 209 ? -4.828 27.469 8.25 1 98.75 209 TYR A N 1
ATOM 1620 C CA . TYR A 1 209 ? -4.402 27.234 9.625 1 98.75 209 TYR A CA 1
ATOM 1621 C C . TYR A 1 209 ? -5.438 27.75 10.617 1 98.75 209 TYR A C 1
ATOM 1623 O O . TYR A 1 209 ? -5.676 27.141 11.656 1 98.75 209 TYR A O 1
ATOM 1631 N N . LYS A 1 210 ? -6.02 28.922 10.281 1 98.69 210 LYS A N 1
ATOM 1632 C CA . LYS A 1 210 ? -7.137 29.391 11.094 1 98.69 210 LYS A CA 1
ATOM 1633 C C . LYS A 1 210 ? -8.281 28.391 11.102 1 98.69 210 LYS A C 1
ATOM 1635 O O . LYS A 1 210 ? -8.906 28.156 12.141 1 98.69 210 LYS A O 1
ATOM 1640 N N . TRP A 1 211 ? -8.555 27.844 9.922 1 98.88 211 TRP A N 1
ATOM 1641 C CA . TRP A 1 211 ? -9.602 26.844 9.797 1 98.88 211 TRP A CA 1
ATOM 1642 C C . TRP A 1 211 ? -9.281 25.609 10.633 1 98.88 211 TRP A C 1
ATOM 1644 O O . TRP A 1 211 ? -10.148 25.078 11.328 1 98.88 211 TRP A O 1
ATOM 1654 N N . PHE A 1 212 ? -8.023 25.109 10.531 1 98.81 212 PHE A N 1
ATOM 1655 C CA . PHE A 1 212 ? -7.613 24 11.391 1 98.81 212 PHE A CA 1
ATOM 1656 C C . PHE A 1 212 ? -7.914 24.312 12.852 1 98.81 212 PHE A C 1
ATOM 1658 O O . PHE A 1 212 ? -8.562 23.516 13.539 1 98.81 212 PHE A O 1
ATOM 1665 N N . LEU A 1 213 ? -7.555 25.453 13.305 1 98.44 213 LEU A N 1
ATOM 1666 C CA . LEU A 1 213 ? -7.652 25.828 14.711 1 98.44 213 LEU A CA 1
ATOM 1667 C C . LEU A 1 213 ? -9.109 25.969 15.141 1 98.44 213 LEU A C 1
ATOM 1669 O O . LEU A 1 213 ? -9.414 25.984 16.328 1 98.44 213 LEU A O 1
ATOM 1673 N N . SER A 1 214 ? -10 26.094 14.203 1 98.56 214 SER A N 1
ATOM 1674 C CA . SER A 1 214 ? -11.422 26.219 14.516 1 98.56 214 SER A CA 1
ATOM 1675 C C . SER A 1 214 ? -12.047 24.859 14.797 1 98.56 214 SER A C 1
ATOM 1677 O O . SER A 1 214 ? -13.227 24.766 15.133 1 98.56 214 SER A O 1
ATOM 1679 N N . HIS A 1 215 ? -11.352 23.797 14.703 1 98.44 215 HIS A N 1
ATOM 1680 C CA . HIS A 1 215 ? -11.844 22.453 14.953 1 98.44 215 HIS A CA 1
ATOM 1681 C C . HIS A 1 215 ? -11.133 21.812 16.141 1 98.44 215 HIS A C 1
ATOM 1683 O O . HIS A 1 215 ? -9.93 21.984 16.312 1 98.44 215 HIS A O 1
ATOM 1689 N N . THR A 1 216 ? -11.859 21.156 16.984 1 97.75 216 THR A N 1
ATOM 1690 C CA . THR A 1 216 ? -11.352 20.391 18.109 1 97.75 216 THR A CA 1
ATOM 1691 C C . THR A 1 216 ? -12.07 19.047 18.219 1 97.75 216 THR A C 1
ATOM 1693 O O . THR A 1 216 ? -13.219 18.922 17.781 1 97.75 216 THR A O 1
ATOM 1696 N N . LEU A 1 217 ? -11.352 17.953 18.719 1 95.75 217 LEU A N 1
ATOM 1697 C CA . LEU A 1 217 ? -11.961 16.656 18.922 1 95.75 217 LEU A CA 1
ATOM 1698 C C . LEU A 1 217 ? -12.992 16.703 20.047 1 95.75 217 LEU A C 1
ATOM 1700 O O . LEU A 1 217 ? -12.805 17.438 21.031 1 95.75 217 LEU A O 1
ATOM 1704 N N . MET B 1 1 ? 18.156 24.734 14.688 1 57 1 MET B N 1
ATOM 1705 C CA . MET B 1 1 ? 17.547 24.062 13.531 1 57 1 MET B CA 1
ATOM 1706 C C . MET B 1 1 ? 16.047 23.906 13.727 1 57 1 MET B C 1
ATOM 1708 O O . MET B 1 1 ? 15.602 23.531 14.812 1 57 1 MET B O 1
ATOM 1712 N N . THR B 1 2 ? 15.133 24.547 12.719 1 79.69 2 THR B N 1
ATOM 1713 C CA . THR B 1 2 ? 13.719 24.797 12.953 1 79.69 2 THR B CA 1
ATOM 1714 C C . THR B 1 2 ? 12.938 23.484 13.016 1 79.69 2 THR B C 1
ATOM 1716 O O . THR B 1 2 ? 11.906 23.406 13.688 1 79.69 2 THR B O 1
ATOM 1719 N N . GLN B 1 3 ? 13.555 22.484 12.445 1 90.5 3 GLN B N 1
ATOM 1720 C CA . GLN B 1 3 ? 12.984 21.141 12.516 1 90.5 3 GLN B CA 1
ATOM 1721 C C . GLN B 1 3 ? 14.086 20.078 12.625 1 90.5 3 GLN B C 1
ATOM 1723 O O . GLN B 1 3 ? 15.172 20.25 12.078 1 90.5 3 GLN B O 1
ATOM 1728 N N . THR B 1 4 ? 13.93 19.062 13.484 1 94.31 4 THR B N 1
ATOM 1729 C CA . THR B 1 4 ? 14.93 18.047 13.773 1 94.31 4 THR B CA 1
ATOM 1730 C C . THR B 1 4 ? 14.469 16.672 13.273 1 94.31 4 THR B C 1
ATOM 1732 O O . THR B 1 4 ? 13.273 16.375 13.297 1 94.31 4 THR B O 1
ATOM 1735 N N . GLY B 1 5 ? 15.43 15.852 12.812 1 96.56 5 GLY B N 1
ATOM 1736 C CA . GLY B 1 5 ? 15.156 14.492 12.367 1 96.56 5 GLY B CA 1
ATOM 1737 C C . GLY B 1 5 ? 15.039 13.5 13.516 1 96.56 5 GLY B C 1
ATOM 1738 O O . GLY B 1 5 ? 15.82 13.555 14.469 1 96.56 5 GLY B O 1
ATOM 1739 N N . HIS B 1 6 ? 14 12.672 13.516 1 97.56 6 HIS B N 1
ATOM 1740 C CA . HIS B 1 6 ? 13.75 11.617 14.492 1 97.56 6 HIS B CA 1
ATOM 1741 C C . HIS B 1 6 ? 13.43 10.297 13.805 1 97.56 6 HIS B C 1
ATOM 1743 O O . HIS B 1 6 ? 13.266 10.25 12.578 1 97.56 6 HIS B O 1
ATOM 1749 N N . ARG B 1 7 ? 13.477 9.172 14.531 1 96.94 7 ARG B N 1
ATOM 1750 C CA . ARG B 1 7 ? 13.062 7.844 14.094 1 96.94 7 ARG B CA 1
ATOM 1751 C C . ARG B 1 7 ? 12.141 7.191 15.117 1 96.94 7 ARG B C 1
ATOM 1753 O O . ARG B 1 7 ? 12.477 7.121 16.312 1 96.94 7 ARG B O 1
ATOM 1760 N N . ILE B 1 8 ? 11.016 6.801 14.758 1 97.06 8 ILE B N 1
ATOM 1761 C CA . ILE B 1 8 ? 10.148 6.02 15.633 1 97.06 8 ILE B CA 1
ATOM 1762 C C . ILE B 1 8 ? 10.461 4.531 15.469 1 97.06 8 ILE B C 1
ATOM 1764 O O . ILE B 1 8 ? 10.68 4.059 14.352 1 97.06 8 ILE B O 1
ATOM 1768 N N . VAL B 1 9 ? 10.656 3.875 16.562 1 95.88 9 VAL B N 1
ATOM 1769 C CA . VAL B 1 9 ? 10.742 2.418 16.609 1 95.88 9 VAL B CA 1
ATOM 1770 C C . VAL B 1 9 ? 9.742 1.88 17.625 1 95.88 9 VAL B C 1
ATOM 1772 O O . VAL B 1 9 ? 9.812 2.211 18.812 1 95.88 9 VAL B O 1
ATOM 1775 N N . LYS B 1 10 ? 8.781 1.197 17.156 1 95.38 10 LYS B N 1
ATOM 1776 C CA . LYS B 1 10 ? 7.734 0.675 18.031 1 95.38 10 LYS B CA 1
ATOM 1777 C C . LYS B 1 10 ? 7.336 -0.74 17.625 1 95.38 10 LYS B C 1
ATOM 1779 O O . LYS B 1 10 ? 7.113 -1.014 16.438 1 95.38 10 LYS B O 1
ATOM 1784 N N . GLU B 1 11 ? 7.297 -1.649 18.547 1 95.19 11 GLU B N 1
ATOM 1785 C CA . GLU B 1 11 ? 6.797 -3 18.297 1 95.19 11 GLU B CA 1
ATOM 1786 C C . GLU B 1 11 ? 5.289 -3.08 18.5 1 95.19 11 GLU B C 1
ATOM 1788 O O . GLU B 1 11 ? 4.77 -2.596 19.516 1 95.19 11 GLU B O 1
ATOM 1793 N N . ILE B 1 12 ? 4.656 -3.627 17.531 1 93.19 12 ILE B N 1
ATOM 1794 C CA . ILE B 1 12 ? 3.217 -3.814 17.688 1 93.19 12 ILE B CA 1
ATOM 1795 C C . ILE B 1 12 ? 2.85 -5.266 17.391 1 93.19 12 ILE B C 1
ATOM 1797 O O . ILE B 1 12 ? 3.619 -5.988 16.75 1 93.19 12 ILE B O 1
ATOM 1801 N N . THR B 1 13 ? 1.765 -5.738 17.969 1 94 13 THR B N 1
ATOM 1802 C CA . THR B 1 13 ? 1.143 -7 17.578 1 94 13 THR B CA 1
ATOM 1803 C C . THR B 1 13 ? 0.033 -6.762 16.562 1 94 13 THR B C 1
ATOM 1805 O O . THR B 1 13 ? -0.818 -5.891 16.75 1 94 13 THR B O 1
ATOM 1808 N N . LYS B 1 14 ? 0.176 -7.426 15.461 1 90.31 14 LYS B N 1
ATOM 1809 C CA . LYS B 1 14 ? -0.796 -7.289 14.383 1 90.31 14 LYS B CA 1
ATOM 1810 C C . LYS B 1 14 ? -1.432 -8.633 14.047 1 90.31 14 LYS B C 1
ATOM 1812 O O . LYS B 1 14 ? -0.741 -9.648 13.969 1 90.31 14 LYS B O 1
ATOM 1817 N N . THR B 1 15 ? -2.742 -8.625 13.914 1 93.62 15 THR B N 1
ATOM 1818 C CA . THR B 1 15 ? -3.439 -9.82 13.445 1 93.62 15 THR B CA 1
ATOM 1819 C C . THR B 1 15 ? -3.623 -9.781 11.93 1 93.62 15 THR B C 1
ATOM 1821 O O . THR B 1 15 ? -4.27 -8.867 11.406 1 93.62 15 THR B O 1
ATOM 1824 N N . LEU B 1 16 ? -3.045 -10.656 11.211 1 93.88 16 LEU B N 1
ATOM 1825 C CA . LEU B 1 16 ? -3.193 -10.812 9.773 1 93.88 16 LEU B CA 1
ATOM 1826 C C . LEU B 1 16 ? -4.445 -11.617 9.438 1 93.88 16 LEU B C 1
ATOM 1828 O O . LEU B 1 16 ? -4.68 -12.68 10.016 1 93.88 16 LEU B O 1
ATOM 1832 N N . THR B 1 17 ? -5.289 -11.062 8.633 1 96.5 17 THR B N 1
ATOM 1833 C CA . THR B 1 17 ? -6.465 -11.773 8.133 1 96.5 17 THR B CA 1
ATOM 1834 C C . THR B 1 17 ? -6.602 -11.594 6.621 1 96.5 17 THR B C 1
ATOM 1836 O O . THR B 1 17 ? -6.543 -10.477 6.113 1 96.5 17 THR B O 1
ATOM 1839 N N . LEU B 1 18 ? -6.77 -12.617 5.883 1 98.31 18 LEU B N 1
ATOM 1840 C CA . LEU B 1 18 ? -6.949 -12.578 4.434 1 98.31 18 LEU B CA 1
ATOM 1841 C C . LEU B 1 18 ? -7.676 -13.828 3.945 1 98.31 18 LEU B C 1
ATOM 1843 O O . LEU B 1 18 ? -7.324 -14.945 4.328 1 98.31 18 LEU B O 1
ATOM 1847 N N . ASP B 1 19 ? -8.734 -13.625 3.182 1 98.69 19 ASP B N 1
ATOM 1848 C CA . ASP B 1 19 ? -9.461 -14.742 2.582 1 98.69 19 ASP B CA 1
ATOM 1849 C C . ASP B 1 19 ? -8.773 -15.227 1.308 1 98.69 19 ASP B C 1
ATOM 1851 O O . ASP B 1 19 ? -8.172 -14.43 0.582 1 98.69 19 ASP B O 1
ATOM 1855 N N . TYR B 1 20 ? -8.867 -16.531 1.093 1 98.75 20 TYR B N 1
ATOM 1856 C CA . TYR B 1 20 ? -8.258 -17.062 -0.119 1 98.75 20 TYR B CA 1
ATOM 1857 C C . TYR B 1 20 ? -8.969 -18.328 -0.576 1 98.75 20 TYR B C 1
ATOM 1859 O O . TYR B 1 20 ? -9.633 -19 0.221 1 98.75 20 TYR B O 1
ATOM 1867 N N . LEU B 1 21 ? -8.906 -18.609 -1.887 1 98.5 21 LEU B N 1
ATOM 1868 C CA . LEU B 1 21 ? -9.281 -19.891 -2.457 1 98.5 21 LEU B CA 1
ATOM 1869 C C . LEU B 1 21 ? -8.086 -20.844 -2.469 1 98.5 21 LEU B C 1
ATOM 1871 O O . LEU B 1 21 ? -6.957 -20.438 -2.725 1 98.5 21 LEU B O 1
ATOM 1875 N N . LEU B 1 22 ? -8.352 -22.125 -2.205 1 98.31 22 LEU B N 1
ATOM 1876 C CA . LEU B 1 22 ? -7.316 -23.156 -2.223 1 98.31 22 LEU B CA 1
ATOM 1877 C C . LEU B 1 22 ? -7.742 -24.328 -3.094 1 98.31 22 LEU B C 1
ATOM 1879 O O . LEU B 1 22 ? -8.828 -24.875 -2.916 1 98.31 22 LEU B O 1
ATOM 1883 N N . HIS B 1 23 ? -6.945 -24.625 -4.098 1 97.5 23 HIS B N 1
ATOM 1884 C CA . HIS B 1 23 ? -7.082 -25.844 -4.891 1 97.5 23 HIS B CA 1
ATOM 1885 C C . HIS B 1 23 ? -6.016 -26.859 -4.523 1 97.5 23 HIS B C 1
ATOM 1887 O O . HIS B 1 23 ? -4.824 -26.547 -4.508 1 97.5 23 HIS B O 1
ATOM 1893 N N . VAL B 1 24 ? -6.414 -28.031 -4.184 1 94.62 24 VAL B N 1
ATOM 1894 C CA . VAL B 1 24 ? -5.543 -29.188 -4.016 1 94.62 24 VAL B CA 1
ATOM 1895 C C . VAL B 1 24 ? -5.918 -30.266 -5.027 1 94.62 24 VAL B C 1
ATOM 1897 O O . VAL B 1 24 ? -7.078 -30.672 -5.113 1 94.62 24 VAL B O 1
ATOM 1900 N N . PRO B 1 25 ? -4.891 -30.688 -5.82 1 91.88 25 PRO B N 1
ATOM 1901 C CA . PRO B 1 25 ? -5.203 -31.656 -6.875 1 91.88 25 PRO B CA 1
ATOM 1902 C C . PRO B 1 25 ? -5.891 -32.906 -6.34 1 91.88 25 PRO B C 1
ATOM 1904 O O . PRO B 1 25 ? -5.555 -33.375 -5.258 1 91.88 25 PRO B O 1
ATOM 1907 N N . GLU B 1 26 ? -6.961 -33.281 -6.977 1 81.75 26 GLU B N 1
ATOM 1908 C CA . GLU B 1 26 ? -7.625 -34.562 -6.727 1 81.75 26 GLU B CA 1
ATOM 1909 C C . GLU B 1 26 ? -7.152 -35.625 -7.707 1 81.75 26 GLU B C 1
ATOM 1911 O O . GLU B 1 26 ? -7.348 -35.5 -8.914 1 81.75 26 GLU B O 1
ATOM 1916 N N . THR B 1 27 ? -6.152 -36.406 -7.281 1 72.44 27 THR B N 1
ATOM 1917 C CA . THR B 1 27 ? -5.75 -37.438 -8.203 1 72.44 27 THR B CA 1
ATOM 1918 C C . THR B 1 27 ? -6.18 -38.812 -7.684 1 72.44 27 THR B C 1
ATOM 1920 O O . THR B 1 27 ? -6.309 -39 -6.473 1 72.44 27 THR B O 1
ATOM 1923 N N . GLU B 1 28 ? -6.902 -39.625 -8.453 1 61.97 28 GLU B N 1
ATOM 1924 C CA . GLU B 1 28 ? -7.32 -40.969 -8.094 1 61.97 28 GLU B CA 1
ATOM 1925 C C . GLU B 1 28 ? -6.18 -41.75 -7.434 1 61.97 28 GLU B C 1
ATOM 1927 O O . GLU B 1 28 ? -6.398 -42.5 -6.496 1 61.97 28 GLU B O 1
ATOM 1932 N N . GLU B 1 29 ? -4.91 -41.844 -7.922 1 59.12 29 GLU B N 1
ATOM 1933 C CA . GLU B 1 29 ? -3.809 -42.688 -7.488 1 59.12 29 GLU B CA 1
ATOM 1934 C C . GLU B 1 29 ? -2.697 -41.875 -6.84 1 59.12 29 GLU B C 1
ATOM 1936 O O . GLU B 1 29 ? -1.629 -41.688 -7.43 1 59.12 29 GLU B O 1
ATOM 1941 N N . GLN B 1 30 ? -2.996 -40.875 -6.059 1 60.84 30 GLN B N 1
ATOM 1942 C CA . GLN B 1 30 ? -1.865 -40.094 -5.582 1 60.84 30 GLN B CA 1
ATOM 1943 C C . GLN B 1 30 ? -1.073 -40.844 -4.52 1 60.84 30 GLN B C 1
ATOM 1945 O O . GLN B 1 30 ? -1.639 -41.312 -3.525 1 60.84 30 GLN B O 1
ATOM 1950 N N . PRO B 1 31 ? 0.166 -41.312 -4.918 1 61.22 31 PRO B N 1
ATOM 1951 C CA . PRO B 1 31 ? 0.962 -41.875 -3.822 1 61.22 31 PRO B CA 1
ATOM 1952 C C . PRO B 1 31 ? 1.021 -40.938 -2.604 1 61.22 31 PRO B C 1
ATOM 1954 O O . PRO B 1 31 ? 1.014 -39.719 -2.748 1 61.22 31 PRO B O 1
ATOM 1957 N N . ALA B 1 32 ? 0.737 -41.5 -1.413 1 59.44 32 ALA B N 1
ATOM 1958 C CA . ALA B 1 32 ? 0.674 -40.844 -0.121 1 59.44 32 ALA B CA 1
ATOM 1959 C C . ALA B 1 32 ? 1.831 -39.844 0.04 1 59.44 32 ALA B C 1
ATOM 1961 O O . ALA B 1 32 ? 1.686 -38.812 0.686 1 59.44 32 ALA B O 1
ATOM 1962 N N . GLU B 1 33 ? 2.873 -40.062 -0.711 1 72 33 GLU B N 1
ATOM 1963 C CA . GLU B 1 33 ? 4.09 -39.344 -0.417 1 72 33 GLU B CA 1
ATOM 1964 C C . GLU B 1 33 ? 4.293 -38.188 -1.414 1 72 33 GLU B C 1
ATOM 1966 O O . GLU B 1 33 ? 5.195 -37.375 -1.249 1 72 33 GLU B O 1
ATOM 1971 N N . GLN B 1 34 ? 3.363 -38.094 -2.264 1 84.31 34 GLN B N 1
ATOM 1972 C CA . GLN B 1 34 ? 3.596 -37.125 -3.316 1 84.31 34 GLN B CA 1
ATOM 1973 C C . GLN B 1 34 ? 3.301 -35.688 -2.822 1 84.31 34 GLN B C 1
ATOM 1975 O O . GLN B 1 34 ? 2.25 -35.438 -2.229 1 84.31 34 GLN B O 1
ATOM 1980 N N . LYS B 1 35 ? 4.309 -34.844 -2.941 1 93.25 35 LYS B N 1
ATOM 1981 C CA . LYS B 1 35 ? 4.145 -33.406 -2.637 1 93.25 35 LYS B CA 1
ATOM 1982 C C . LYS B 1 35 ? 3.92 -32.594 -3.91 1 93.25 35 LYS B C 1
ATOM 1984 O O . LYS B 1 35 ? 4.559 -32.844 -4.934 1 93.25 35 LYS B O 1
ATOM 1989 N N . TRP B 1 36 ? 2.975 -31.797 -3.939 1 95.81 36 TRP B N 1
ATOM 1990 C CA . TRP B 1 36 ? 2.596 -31 -5.105 1 95.81 36 TRP B CA 1
ATOM 1991 C C . TRP B 1 36 ? 3.346 -29.672 -5.125 1 95.81 36 TRP B C 1
ATOM 1993 O O . TRP B 1 36 ? 3.566 -29.062 -4.078 1 95.81 36 TRP B O 1
ATOM 2003 N N . PRO B 1 37 ? 3.773 -29.266 -6.301 1 98 37 PRO B N 1
ATOM 2004 C CA . PRO B 1 37 ? 4.211 -27.875 -6.402 1 98 37 PRO B CA 1
ATOM 2005 C C . PRO B 1 37 ? 3.092 -26.891 -6.102 1 98 37 PRO B C 1
ATOM 2007 O O . PRO B 1 37 ? 1.912 -27.234 -6.207 1 98 37 PRO B O 1
ATOM 2010 N N . VAL B 1 38 ? 3.459 -25.672 -5.684 1 98.62 38 VAL B N 1
ATOM 2011 C CA . VAL B 1 38 ? 2.5 -24.672 -5.227 1 98.62 38 VAL B CA 1
ATOM 2012 C C . VAL B 1 38 ? 2.617 -23.406 -6.082 1 98.62 38 VAL B C 1
ATOM 2014 O O . VAL B 1 38 ? 3.725 -22.969 -6.406 1 98.62 38 VAL B O 1
ATOM 2017 N N . ILE B 1 39 ? 1.494 -22.859 -6.504 1 98.88 39 ILE B N 1
ATOM 2018 C CA . ILE B 1 39 ? 1.472 -21.562 -7.156 1 98.88 39 ILE B CA 1
ATOM 2019 C C . ILE B 1 39 ? 0.637 -20.578 -6.328 1 98.88 39 ILE B C 1
ATOM 2021 O O . ILE B 1 39 ? -0.526 -20.859 -6.023 1 98.88 39 ILE B O 1
ATOM 2025 N N . LEU B 1 40 ? 1.251 -19.5 -5.859 1 98.94 40 LEU B N 1
ATOM 2026 C CA . LEU B 1 40 ? 0.516 -18.344 -5.371 1 98.94 40 LEU B CA 1
ATOM 2027 C C . LEU B 1 40 ? 0.099 -17.438 -6.523 1 98.94 40 LEU B C 1
ATOM 2029 O O . LEU B 1 40 ? 0.949 -16.922 -7.262 1 98.94 40 LEU B O 1
ATOM 2033 N N . PHE B 1 41 ? -1.185 -17.266 -6.73 1 98.94 41 PHE B N 1
ATOM 2034 C CA . PHE B 1 41 ? -1.739 -16.453 -7.805 1 98.94 41 PHE B CA 1
ATOM 2035 C C . PHE B 1 41 ? -2.352 -15.172 -7.254 1 98.94 41 PHE B C 1
ATOM 2037 O O . PHE B 1 41 ? -3.215 -15.211 -6.375 1 98.94 41 PHE B O 1
ATOM 2044 N N . LEU B 1 42 ? -1.918 -14.008 -7.812 1 98.88 42 LEU B N 1
ATOM 2045 C CA . LEU B 1 42 ? -2.428 -12.711 -7.387 1 98.88 42 LEU B CA 1
ATOM 2046 C C . LEU B 1 42 ? -3.299 -12.086 -8.469 1 98.88 42 LEU B C 1
ATOM 2048 O O . LEU B 1 42 ? -2.822 -11.82 -9.578 1 98.88 42 LEU B O 1
ATOM 2052 N N . HIS B 1 43 ? -4.555 -11.758 -8.086 1 98.75 43 HIS B N 1
ATOM 2053 C CA . HIS B 1 43 ? -5.52 -11.234 -9.047 1 98.75 43 HIS B CA 1
ATOM 2054 C C . HIS B 1 43 ? -5.277 -9.75 -9.312 1 98.75 43 HIS B C 1
ATOM 2056 O O . HIS B 1 43 ? -4.426 -9.125 -8.664 1 98.75 43 HIS B O 1
ATOM 2062 N N . GLY B 1 44 ? -5.977 -9.242 -10.352 1 98 44 GLY B N 1
ATOM 2063 C CA . GLY B 1 44 ? -5.934 -7.832 -10.688 1 98 44 GLY B CA 1
ATOM 2064 C C . GLY B 1 44 ? -6.879 -6.992 -9.852 1 98 44 GLY B C 1
ATOM 2065 O O . GLY B 1 44 ? -7.496 -7.492 -8.906 1 98 44 GLY B O 1
ATOM 2066 N N . SER B 1 45 ? -6.953 -5.703 -10.195 1 95.12 45 SER B N 1
ATOM 2067 C CA . SER B 1 45 ? -7.703 -4.766 -9.367 1 95.12 45 SER B CA 1
ATOM 2068 C C . SER B 1 45 ? -9.203 -5.051 -9.43 1 95.12 45 SER B C 1
ATOM 2070 O O . SER B 1 45 ? -9.938 -4.738 -8.492 1 95.12 45 SER B O 1
ATOM 2072 N N . GLY B 1 46 ? -9.656 -5.652 -10.516 1 94.25 46 GLY B N 1
ATOM 2073 C CA . GLY B 1 46 ? -11.078 -5.883 -10.727 1 94.25 46 GLY B CA 1
ATOM 2074 C C . GLY B 1 46 ? -11.68 -6.859 -9.734 1 94.25 46 GLY B C 1
ATOM 2075 O O . GLY B 1 46 ? -12.891 -6.863 -9.516 1 94.25 46 GLY B O 1
ATOM 2076 N N . GLU B 1 47 ? -10.852 -7.625 -9.094 1 97.38 47 GLU B N 1
ATOM 2077 C CA . GLU B 1 47 ? -11.352 -8.703 -8.242 1 97.38 47 GLU B CA 1
ATOM 2078 C C . GLU B 1 47 ? -11.195 -8.352 -6.766 1 97.38 47 GLU B C 1
ATOM 2080 O O . GLU B 1 47 ? -11.539 -9.156 -5.895 1 97.38 47 GLU B O 1
ATOM 2085 N N . CYS B 1 48 ? -10.711 -7.211 -6.449 1 95.62 48 CYS B N 1
ATOM 2086 C CA . CYS B 1 48 ? -10.594 -6.797 -5.055 1 95.62 48 CYS B CA 1
ATOM 2087 C C . CYS B 1 48 ? -11.961 -6.781 -4.379 1 95.62 48 CYS B C 1
ATOM 2089 O O . CYS B 1 48 ? -12.984 -6.586 -5.039 1 95.62 48 CYS B O 1
ATOM 2091 N N . GLY B 1 49 ? -12 -7.039 -3.098 1 95.19 49 GLY B N 1
ATOM 2092 C CA . GLY B 1 49 ? -13.25 -7 -2.348 1 95.19 49 GLY B CA 1
ATOM 2093 C C . GLY B 1 49 ? -13.32 -8.055 -1.26 1 95.19 49 GLY B C 1
ATOM 2094 O O . GLY B 1 49 ? -12.312 -8.383 -0.633 1 95.19 49 GLY B O 1
ATOM 2095 N N . SER B 1 50 ? -14.523 -8.5 -0.986 1 95.5 50 SER B N 1
ATOM 2096 C CA . SER B 1 50 ? -14.75 -9.445 0.103 1 95.5 50 SER B CA 1
ATOM 2097 C C . SER B 1 50 ? -15.555 -10.648 -0.371 1 95.5 50 SER B C 1
ATOM 2099 O O . SER B 1 50 ? -16.094 -11.406 0.444 1 95.5 50 SER B O 1
ATOM 2101 N N . ASP B 1 51 ? -15.688 -10.789 -1.671 1 97.44 51 ASP B N 1
ATOM 2102 C CA . ASP B 1 51 ? -16.406 -11.906 -2.281 1 97.44 51 ASP B CA 1
ATOM 2103 C C . ASP B 1 51 ? -15.445 -12.797 -3.072 1 97.44 51 ASP B C 1
ATOM 2105 O O . ASP B 1 51 ? -15.117 -12.5 -4.223 1 97.44 51 ASP B O 1
ATOM 2109 N N . LEU B 1 52 ? -15.109 -13.961 -2.572 1 97.44 52 LEU B N 1
ATOM 2110 C CA . LEU B 1 52 ? -14.125 -14.859 -3.16 1 97.44 52 LEU B CA 1
ATOM 2111 C C . LEU B 1 52 ? -14.57 -15.336 -4.535 1 97.44 52 LEU B C 1
ATOM 2113 O O . LEU B 1 52 ? -13.75 -15.781 -5.344 1 97.44 52 LEU B O 1
ATOM 2117 N N . GLU B 1 53 ? -15.852 -15.312 -4.789 1 96.62 53 GLU B N 1
ATOM 2118 C CA . GLU B 1 53 ? -16.328 -15.742 -6.102 1 96.62 53 GLU B CA 1
ATOM 2119 C C . GLU B 1 53 ? -15.742 -14.875 -7.211 1 96.62 53 GLU B C 1
ATOM 2121 O O . GLU B 1 53 ? -15.492 -15.359 -8.32 1 96.62 53 GLU B O 1
ATOM 2126 N N . LYS B 1 54 ? -15.438 -13.609 -6.898 1 97.38 54 LYS B N 1
ATOM 2127 C CA . LYS B 1 54 ? -14.867 -12.672 -7.871 1 97.38 54 LYS B CA 1
ATOM 2128 C C . LYS B 1 54 ? -13.469 -13.109 -8.297 1 97.38 54 LYS B C 1
ATOM 2130 O O . LYS B 1 54 ? -13.039 -12.82 -9.414 1 97.38 54 LYS B O 1
ATOM 2135 N N . VAL B 1 55 ? -12.82 -13.797 -7.438 1 97.81 55 VAL B N 1
ATOM 2136 C CA . VAL B 1 55 ? -11.438 -14.203 -7.668 1 97.81 55 VAL B CA 1
ATOM 2137 C C . VAL B 1 55 ? -11.391 -15.273 -8.758 1 97.81 55 VAL B C 1
ATOM 2139 O O . VAL B 1 55 ? -10.359 -15.461 -9.406 1 97.81 55 VAL B O 1
ATOM 2142 N N . LYS B 1 56 ? -12.461 -15.984 -9.078 1 97 56 LYS B N 1
ATOM 2143 C CA . LYS B 1 56 ? -12.523 -17.094 -10.023 1 97 56 LYS B CA 1
ATOM 2144 C C . LYS B 1 56 ? -12.633 -16.578 -11.461 1 97 56 LYS B C 1
ATOM 2146 O O . LYS B 1 56 ? -12.641 -17.375 -12.406 1 97 56 LYS B O 1
ATOM 2151 N N . ALA B 1 57 ? -12.711 -15.289 -11.633 1 96.25 57 ALA B N 1
ATOM 2152 C CA . ALA B 1 57 ? -13.039 -14.688 -12.922 1 96.25 57 ALA B CA 1
ATOM 2153 C C . ALA B 1 57 ? -11.914 -14.898 -13.93 1 96.25 57 ALA B C 1
ATOM 2155 O O . ALA B 1 57 ? -12.164 -15.039 -15.133 1 96.25 57 ALA B O 1
ATOM 2156 N N . HIS B 1 58 ? -10.727 -14.852 -13.461 1 96.56 58 HIS B N 1
ATOM 2157 C CA . HIS B 1 58 ? -9.586 -14.898 -14.367 1 96.56 58 HIS B CA 1
ATOM 2158 C C . HIS B 1 58 ? -8.477 -15.781 -13.805 1 96.56 58 HIS B C 1
ATOM 2160 O O . HIS B 1 58 ? -8.43 -16.031 -12.594 1 96.56 58 HIS B O 1
ATOM 2166 N N . GLY B 1 59 ? -7.605 -16.219 -14.703 1 97.56 59 GLY B N 1
ATOM 2167 C CA . GLY B 1 59 ? -6.344 -16.828 -14.305 1 97.56 59 GLY B CA 1
ATOM 2168 C C . GLY B 1 59 ? -6.508 -18.234 -13.75 1 97.56 59 GLY B C 1
ATOM 2169 O O . GLY B 1 59 ? -7.344 -19 -14.227 1 97.56 59 GLY B O 1
ATOM 2170 N N . LEU B 1 60 ? -5.656 -18.562 -12.828 1 98.31 60 LEU B N 1
ATOM 2171 C CA . LEU B 1 60 ? -5.551 -19.938 -12.336 1 98.31 60 LEU B CA 1
ATOM 2172 C C . LEU B 1 60 ? -6.824 -20.359 -11.609 1 98.31 60 LEU B C 1
ATOM 2174 O O . LEU B 1 60 ? -7.293 -21.484 -11.773 1 98.31 60 LEU B O 1
ATOM 2178 N N . PRO B 1 61 ? -7.445 -19.422 -10.812 1 98.12 61 PRO B N 1
ATOM 2179 C CA . PRO B 1 61 ? -8.68 -19.859 -10.164 1 98.12 61 PRO B CA 1
ATOM 2180 C C . PRO B 1 61 ? -9.766 -20.25 -11.164 1 98.12 61 PRO B C 1
ATOM 2182 O O . PRO B 1 61 ? -10.578 -21.141 -10.891 1 98.12 61 PRO B O 1
ATOM 2185 N N . GLN B 1 62 ? -9.836 -19.594 -12.273 1 96.75 62 GLN B N 1
ATOM 2186 C CA . GLN B 1 62 ? -10.773 -19.984 -13.32 1 96.75 62 GLN B CA 1
ATOM 2187 C C . GLN B 1 62 ? -10.445 -21.375 -13.867 1 96.75 62 GLN B C 1
ATOM 2189 O O . GLN B 1 62 ? -11.336 -22.188 -14.078 1 96.75 62 GLN B O 1
ATOM 2194 N N . ILE B 1 63 ? -9.18 -21.656 -14.117 1 96.44 63 ILE B N 1
ATOM 2195 C CA . ILE B 1 63 ? -8.695 -22.906 -14.688 1 96.44 63 ILE B CA 1
ATOM 2196 C C . ILE B 1 63 ? -9.008 -24.062 -13.727 1 96.44 63 ILE B C 1
ATOM 2198 O O . ILE B 1 63 ? -9.586 -25.062 -14.133 1 96.44 63 ILE B O 1
ATOM 2202 N N . VAL B 1 64 ? -8.719 -23.891 -12.445 1 96.12 64 VAL B N 1
ATOM 2203 C CA . VAL B 1 64 ? -8.828 -25.016 -11.516 1 96.12 64 VAL B CA 1
ATOM 2204 C C . VAL B 1 64 ? -10.297 -25.219 -11.133 1 96.12 64 VAL B C 1
ATOM 2206 O O . VAL B 1 64 ? -10.664 -26.281 -10.617 1 96.12 64 VAL B O 1
ATOM 2209 N N . ASP B 1 65 ? -11.023 -24.141 -11.273 1 93.31 65 ASP B N 1
ATOM 2210 C CA . ASP B 1 65 ? -12.461 -24.312 -11.062 1 93.31 65 ASP B CA 1
ATOM 2211 C C . ASP B 1 65 ? -13.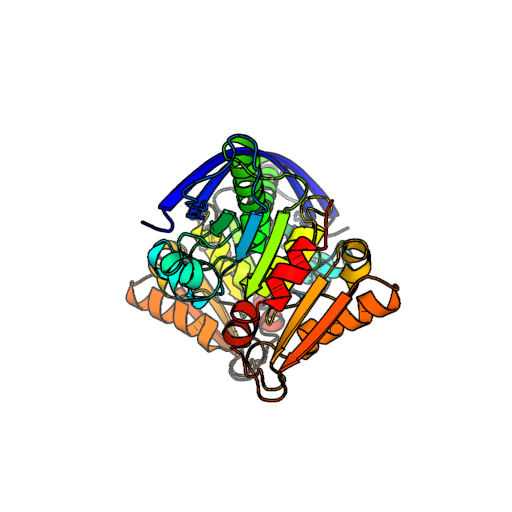047 -25.312 -12.062 1 93.31 65 ASP B C 1
ATOM 2213 O O . ASP B 1 65 ? -14.055 -25.953 -11.773 1 93.31 65 ASP B O 1
ATOM 2217 N N . GLN B 1 66 ? -12.383 -25.5 -13.203 1 91.44 66 GLN B N 1
ATOM 2218 C CA . GLN B 1 66 ? -12.867 -26.359 -14.281 1 91.44 66 GLN B CA 1
ATOM 2219 C C . GLN B 1 66 ? -12.07 -27.656 -14.352 1 91.44 66 GLN B C 1
ATOM 2221 O O . GLN B 1 66 ? -12.516 -28.641 -14.953 1 91.44 66 GLN B O 1
ATOM 2226 N N . ASP B 1 67 ? -10.914 -27.688 -13.836 1 92.19 67 ASP B N 1
ATOM 2227 C CA . ASP B 1 67 ? -10.023 -28.844 -13.898 1 92.19 67 ASP B CA 1
ATOM 2228 C C . ASP B 1 67 ? -9.516 -29.219 -12.508 1 92.19 67 ASP B C 1
ATOM 2230 O O . ASP B 1 67 ? -8.438 -28.781 -12.094 1 92.19 67 ASP B O 1
ATOM 2234 N N . LYS B 1 68 ? -10.031 -30.141 -11.93 1 90.19 68 LYS B N 1
ATOM 2235 C CA . LYS B 1 68 ? -9.719 -30.562 -10.57 1 90.19 68 LYS B CA 1
ATOM 2236 C C . LYS B 1 68 ? -8.367 -31.266 -10.516 1 90.19 68 LYS B C 1
ATOM 2238 O O . LYS B 1 68 ? -7.797 -31.453 -9.438 1 90.19 68 LYS B O 1
ATOM 2243 N N . SER B 1 69 ? -7.891 -31.641 -11.648 1 90.19 69 SER B N 1
ATOM 2244 C CA . SER B 1 69 ? -6.672 -32.438 -11.68 1 90.19 69 SER B CA 1
ATOM 2245 C C . SER B 1 69 ? -5.449 -31.562 -11.953 1 90.19 69 SER B C 1
ATOM 2247 O O . SER B 1 69 ? -4.332 -32.062 -12.062 1 90.19 69 SER B O 1
ATOM 2249 N N . PHE B 1 70 ? -5.664 -30.266 -12.164 1 94.19 70 PHE B N 1
ATOM 2250 C CA . PHE B 1 70 ? -4.523 -29.375 -12.352 1 94.19 70 PHE B CA 1
ATOM 2251 C C . PHE B 1 70 ? -3.428 -29.672 -11.344 1 94.19 70 PHE B C 1
ATOM 2253 O O . PHE B 1 70 ? -3.674 -29.688 -10.133 1 94.19 70 PHE B O 1
ATOM 2260 N N . PRO B 1 71 ? -2.182 -30.016 -11.781 1 93.62 71 PRO B N 1
ATOM 2261 C CA . PRO B 1 71 ? -1.195 -30.672 -10.93 1 93.62 71 PRO B CA 1
ATOM 2262 C C . PRO B 1 71 ? -0.384 -29.688 -10.094 1 93.62 71 PRO B C 1
ATOM 2264 O O . PRO B 1 71 ? 0.838 -29.812 -9.984 1 93.62 71 PRO B O 1
ATOM 2267 N N . PHE B 1 72 ? -1 -28.688 -9.578 1 96.88 72 PHE B N 1
ATOM 2268 C CA . PHE B 1 72 ? -0.464 -27.719 -8.625 1 96.88 72 PHE B CA 1
ATOM 2269 C C . PHE B 1 72 ? -1.461 -27.453 -7.504 1 96.88 72 PHE B C 1
ATOM 2271 O O . PHE B 1 72 ? -2.672 -27.422 -7.734 1 96.88 72 PHE B O 1
ATOM 2278 N N . ILE B 1 73 ? -0.97 -27.344 -6.305 1 97.19 73 ILE B N 1
ATOM 2279 C CA . ILE B 1 73 ? -1.75 -26.594 -5.324 1 97.19 73 ILE B CA 1
ATOM 2280 C C . ILE B 1 73 ? -1.791 -25.109 -5.719 1 97.19 73 ILE B C 1
ATOM 2282 O O . ILE B 1 73 ? -0.754 -24.516 -6.016 1 97.19 73 ILE B O 1
ATOM 2286 N N . VAL B 1 74 ? -2.957 -24.578 -5.805 1 98.62 74 VAL B N 1
ATOM 2287 C CA . VAL B 1 74 ? -3.094 -23.188 -6.199 1 98.62 74 VAL B CA 1
ATOM 2288 C C . VAL B 1 74 ? -3.705 -22.375 -5.055 1 98.62 74 VAL B C 1
ATOM 2290 O O . VAL B 1 74 ? -4.77 -22.734 -4.539 1 98.62 74 VAL B O 1
ATOM 2293 N N . ILE B 1 75 ? -2.949 -21.375 -4.578 1 98.81 75 ILE B N 1
ATOM 2294 C CA . ILE B 1 75 ? -3.398 -20.422 -3.572 1 98.81 75 ILE B CA 1
ATOM 2295 C C . ILE B 1 75 ? -3.844 -19.141 -4.25 1 98.81 75 ILE B C 1
ATOM 2297 O O . ILE B 1 75 ? -3.053 -18.469 -4.93 1 98.81 75 ILE B O 1
ATOM 2301 N N . SER B 1 76 ? -5.082 -18.734 -4.082 1 98.88 76 SER B N 1
ATOM 2302 C CA . SER B 1 76 ? -5.617 -17.547 -4.715 1 98.88 76 SER B CA 1
ATOM 2303 C C . SER B 1 76 ? -6.293 -16.625 -3.691 1 98.88 76 SER B C 1
ATOM 2305 O O . SER B 1 76 ? -7.512 -16.672 -3.523 1 98.88 76 SER B O 1
ATOM 2307 N N . PRO B 1 77 ? -5.531 -15.703 -3.086 1 98.88 77 PRO B N 1
ATOM 2308 C CA . PRO B 1 77 ? -6.098 -14.773 -2.104 1 98.88 77 PRO B CA 1
ATOM 2309 C C . PRO B 1 77 ? -6.906 -13.656 -2.752 1 98.88 77 PRO B C 1
ATOM 2311 O O . PRO B 1 77 ? -6.797 -13.43 -3.959 1 98.88 77 PRO B O 1
ATOM 2314 N N . GLN B 1 78 ? -7.746 -13.047 -1.945 1 98.75 78 GLN B N 1
ATOM 2315 C CA . GLN B 1 78 ? -8.453 -11.859 -2.406 1 98.75 78 GLN B CA 1
ATOM 2316 C C . GLN B 1 78 ? -7.961 -10.609 -1.688 1 98.75 78 GLN B C 1
ATOM 2318 O O . GLN B 1 78 ? -7.977 -10.547 -0.457 1 98.75 78 GLN B O 1
ATOM 2323 N N . CYS B 1 79 ? -7.543 -9.68 -2.479 1 97.88 79 CYS B N 1
ATOM 2324 C CA . CYS B 1 79 ? -7.129 -8.391 -1.939 1 97.88 79 CYS B CA 1
ATOM 2325 C C . CYS B 1 79 ? -8.336 -7.57 -1.493 1 97.88 79 CYS B C 1
ATOM 2327 O O . CYS B 1 79 ? -9.312 -7.438 -2.236 1 97.88 79 CYS B O 1
ATOM 2329 N N . PRO B 1 80 ? -8.297 -7.016 -0.303 1 94.38 80 PRO B N 1
ATOM 2330 C CA . PRO B 1 80 ? -9.422 -6.191 0.14 1 94.38 80 PRO B CA 1
ATOM 2331 C C . PRO B 1 80 ? -9.664 -4.984 -0.763 1 94.38 80 PRO B C 1
ATOM 2333 O O . PRO B 1 80 ? -8.766 -4.566 -1.495 1 94.38 80 PRO B O 1
ATOM 2336 N N . GLU B 1 81 ? -10.875 -4.492 -0.668 1 88.12 81 GLU B N 1
ATOM 2337 C CA . GLU B 1 81 ? -11.25 -3.324 -1.455 1 88.12 81 GLU B CA 1
ATOM 2338 C C . GLU B 1 81 ? -10.32 -2.145 -1.17 1 88.12 81 GLU B C 1
ATOM 2340 O O . GLU B 1 81 ? -9.953 -1.904 -0.019 1 88.12 81 GLU B O 1
ATOM 2345 N N . ASP B 1 82 ? -9.891 -1.395 -2.25 1 82.31 82 ASP B N 1
ATOM 2346 C CA . ASP B 1 82 ? -9.109 -0.167 -2.182 1 82.31 82 ASP B CA 1
ATOM 2347 C C . ASP B 1 82 ? -7.723 -0.433 -1.6 1 82.31 82 ASP B C 1
ATOM 2349 O O . ASP B 1 82 ? -7.121 0.452 -0.989 1 82.31 82 ASP B O 1
ATOM 2353 N N . GLU B 1 83 ? -7.293 -1.638 -1.589 1 89.06 83 GLU B N 1
ATOM 2354 C CA . GLU B 1 83 ? -5.941 -1.995 -1.17 1 89.06 83 GLU B CA 1
ATOM 2355 C C . GLU B 1 83 ? -5.141 -2.582 -2.328 1 89.06 83 GLU B C 1
ATOM 2357 O O . GLU B 1 83 ? -5.648 -2.688 -3.449 1 89.06 83 GLU B O 1
ATOM 2362 N N . PHE B 1 84 ? -3.889 -2.73 -2.133 1 91.56 84 PHE B N 1
ATOM 2363 C CA . PHE B 1 84 ? -2.957 -3.318 -3.09 1 91.56 84 PHE B CA 1
ATOM 2364 C C . PHE B 1 84 ? -2.205 -4.488 -2.465 1 91.56 84 PHE B C 1
ATOM 2366 O O . PHE B 1 84 ? -2.158 -4.621 -1.239 1 91.56 84 PHE B O 1
ATOM 2373 N N . TRP B 1 85 ? -1.674 -5.305 -3.311 1 95.75 85 TRP B N 1
ATOM 2374 C CA . TRP B 1 85 ? -1.059 -6.535 -2.826 1 95.75 85 TRP B CA 1
ATOM 2375 C C . TRP B 1 85 ? 0.139 -6.23 -1.934 1 95.75 85 TRP B C 1
ATOM 2377 O O . TRP B 1 85 ? 0.426 -6.977 -0.994 1 95.75 85 TRP B O 1
ATOM 2387 N N . ALA B 1 86 ? 0.845 -5.156 -2.213 1 90.5 86 ALA B N 1
ATOM 2388 C CA . ALA B 1 86 ? 2 -4.781 -1.403 1 90.5 86 ALA B CA 1
ATOM 2389 C C . ALA B 1 86 ? 1.604 -4.578 0.056 1 90.5 86 ALA B C 1
ATOM 2391 O O . ALA B 1 86 ? 2.424 -4.762 0.959 1 90.5 86 ALA B O 1
ATOM 2392 N N . MET B 1 87 ? 0.363 -4.227 0.318 1 89.94 87 MET B N 1
ATOM 2393 C CA . MET B 1 87 ? -0.142 -3.994 1.669 1 89.94 87 MET B CA 1
ATOM 2394 C C . MET B 1 87 ? -0.42 -5.316 2.379 1 89.94 87 MET B C 1
ATOM 2396 O O . MET B 1 87 ? -0.541 -5.352 3.605 1 89.94 87 MET B O 1
ATOM 2400 N N . GLU B 1 88 ? -0.502 -6.402 1.638 1 95.38 88 GLU B N 1
ATOM 2401 C CA . GLU B 1 88 ? -0.929 -7.684 2.188 1 95.38 88 GLU B CA 1
ATOM 2402 C C . GLU B 1 88 ? 0.206 -8.703 2.156 1 95.38 88 GLU B C 1
ATOM 2404 O O . GLU B 1 88 ? -0.032 -9.906 2.258 1 95.38 88 GLU B O 1
ATOM 2409 N N . LYS B 1 89 ? 1.435 -8.266 1.968 1 94.88 89 LYS B N 1
ATOM 2410 C CA . LYS B 1 89 ? 2.559 -9.164 1.729 1 94.88 89 LYS B CA 1
ATOM 2411 C C . LYS B 1 89 ? 2.744 -10.133 2.895 1 94.88 89 LYS B C 1
ATOM 2413 O O . LYS B 1 89 ? 3.01 -11.32 2.688 1 94.88 89 LYS B O 1
ATOM 2418 N N . GLU B 1 90 ? 2.59 -9.688 4.195 1 95.06 90 GLU B N 1
ATOM 2419 C CA . GLU B 1 90 ? 2.766 -10.57 5.344 1 95.06 90 GLU B CA 1
ATOM 2420 C C . GLU B 1 90 ? 1.687 -11.648 5.383 1 95.06 90 GLU B C 1
ATOM 2422 O O . GLU B 1 90 ? 1.966 -12.805 5.715 1 95.06 90 GLU B O 1
ATOM 2427 N N . ALA B 1 91 ? 0.499 -11.25 5.062 1 97.56 91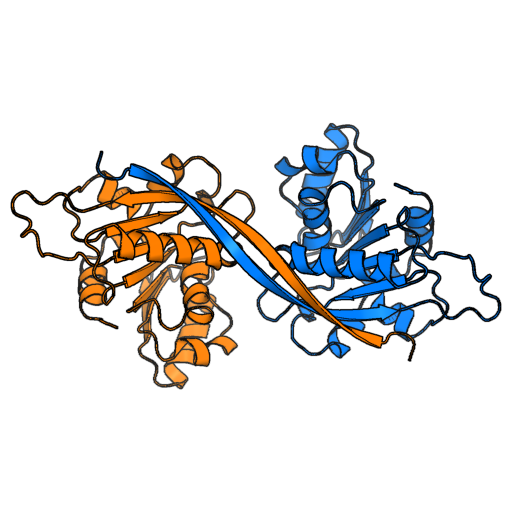 ALA B N 1
ATOM 2428 C CA . ALA B 1 91 ? -0.601 -12.211 5.043 1 97.56 91 ALA B CA 1
ATOM 2429 C C . ALA B 1 91 ? -0.414 -13.234 3.93 1 97.56 91 ALA B C 1
ATOM 2431 O O . ALA B 1 91 ? -0.726 -14.414 4.105 1 97.56 91 ALA B O 1
ATOM 2432 N N . LEU B 1 92 ? 0.044 -12.773 2.795 1 98.56 92 LEU B N 1
ATOM 2433 C CA . LEU B 1 92 ? 0.31 -13.672 1.678 1 98.56 92 LEU B CA 1
ATOM 2434 C C . LEU B 1 92 ? 1.309 -14.75 2.074 1 98.56 92 LEU B C 1
ATOM 2436 O O . LEU B 1 92 ? 1.081 -15.938 1.819 1 98.56 92 LEU B O 1
ATOM 2440 N N . ILE B 1 93 ? 2.381 -14.344 2.738 1 98.12 93 ILE B N 1
ATOM 2441 C CA . ILE B 1 93 ? 3.426 -15.289 3.127 1 98.12 93 ILE B CA 1
ATOM 2442 C C . ILE B 1 93 ? 2.908 -16.203 4.227 1 98.12 93 ILE B C 1
ATOM 2444 O O . ILE B 1 93 ? 3.225 -17.406 4.25 1 98.12 93 ILE B O 1
ATOM 2448 N N . ALA B 1 94 ? 2.088 -15.688 5.078 1 97.88 94 ALA B N 1
ATOM 2449 C CA . ALA B 1 94 ? 1.471 -16.516 6.105 1 97.88 94 ALA B CA 1
ATOM 2450 C C . ALA B 1 94 ? 0.628 -17.625 5.48 1 97.88 94 ALA B C 1
ATOM 2452 O O . ALA B 1 94 ? 0.612 -18.75 5.973 1 97.88 94 ALA B O 1
ATOM 2453 N N . ILE B 1 95 ? -0.099 -17.312 4.414 1 98.69 95 ILE B N 1
ATOM 2454 C CA . ILE B 1 95 ? -0.911 -18.312 3.723 1 98.69 95 ILE B CA 1
ATOM 2455 C C . ILE B 1 95 ? -0.008 -19.391 3.127 1 98.69 95 ILE B C 1
ATOM 2457 O O . ILE B 1 95 ? -0.274 -20.578 3.279 1 98.69 95 ILE B O 1
ATOM 2461 N N . VAL B 1 96 ? 1.027 -18.953 2.422 1 98.69 96 VAL B N 1
ATOM 2462 C CA . VAL B 1 96 ? 1.954 -19.891 1.799 1 98.69 96 VAL B CA 1
ATOM 2463 C C . VAL B 1 96 ? 2.529 -20.828 2.857 1 98.69 96 VAL B C 1
ATOM 2465 O O . VAL B 1 96 ? 2.52 -22.062 2.686 1 98.69 96 VAL B O 1
ATOM 2468 N N . GLU B 1 97 ? 2.998 -20.281 3.971 1 98.12 97 GLU B N 1
ATOM 2469 C CA . GLU B 1 97 ? 3.561 -21.094 5.055 1 98.12 97 GLU B CA 1
ATOM 2470 C C . GLU B 1 97 ? 2.531 -22.062 5.609 1 98.12 97 GLU B C 1
ATOM 2472 O O . GLU B 1 97 ? 2.852 -23.234 5.867 1 98.12 97 GLU B O 1
ATOM 2477 N N . HIS B 1 98 ? 1.354 -21.594 5.789 1 98.06 98 HIS B N 1
ATOM 2478 C CA . HIS B 1 98 ? 0.28 -22.438 6.293 1 98.06 98 HIS B CA 1
ATOM 2479 C C . HIS B 1 98 ? 0.03 -23.625 5.359 1 98.06 98 HIS B C 1
ATOM 2481 O O . HIS B 1 98 ? -0.13 -24.75 5.812 1 98.06 98 HIS B O 1
ATOM 2487 N N . VAL B 1 99 ? -0.01 -23.359 4.086 1 97.94 99 VAL B N 1
ATOM 2488 C CA . VAL B 1 99 ? -0.263 -24.406 3.094 1 97.94 99 VAL B CA 1
ATOM 2489 C C . VAL B 1 99 ? 0.898 -25.391 3.076 1 97.94 99 VAL B C 1
ATOM 2491 O O . VAL B 1 99 ? 0.685 -26.609 3.043 1 97.94 99 VAL B O 1
ATOM 2494 N N . LEU B 1 100 ? 2.105 -24.891 3.135 1 97.94 100 LEU B N 1
ATOM 2495 C CA . LEU B 1 100 ? 3.283 -25.75 3.135 1 97.94 100 LEU B CA 1
ATOM 2496 C C . LEU B 1 100 ? 3.287 -26.656 4.355 1 97.94 100 LEU B C 1
ATOM 2498 O O . LEU B 1 100 ? 3.734 -27.812 4.277 1 97.94 100 LEU B O 1
ATOM 2502 N N . ASP B 1 101 ? 2.744 -26.188 5.43 1 97.44 101 ASP B N 1
ATOM 2503 C CA . ASP B 1 101 ? 2.795 -26.906 6.695 1 97.44 101 ASP B CA 1
ATOM 2504 C C . ASP B 1 101 ? 1.642 -27.906 6.801 1 97.44 101 ASP B C 1
ATOM 2506 O O . ASP B 1 101 ? 1.741 -28.906 7.52 1 97.44 101 ASP B O 1
ATOM 2510 N N . ASN B 1 102 ? 0.572 -27.734 6.051 1 96.38 102 ASN B N 1
ATOM 2511 C CA . ASN B 1 102 ? -0.645 -28.469 6.387 1 96.38 102 ASN B CA 1
ATOM 2512 C C . ASN B 1 102 ? -1.175 -29.25 5.191 1 96.38 102 ASN B C 1
ATOM 2514 O O . ASN B 1 102 ? -2.125 -30.031 5.324 1 96.38 102 ASN B O 1
ATOM 2518 N N . TYR B 1 103 ? -0.624 -29.078 4.008 1 94.75 103 TYR B N 1
ATOM 2519 C CA . TYR B 1 103 ? -1.025 -29.766 2.795 1 94.75 103 TYR B CA 1
ATOM 2520 C C . TYR B 1 103 ? 0.163 -30.484 2.158 1 94.75 103 TYR B C 1
ATOM 2522 O O . TYR B 1 103 ? 1.31 -30.266 2.557 1 94.75 103 TYR B O 1
ATOM 2530 N N . PRO B 1 104 ? -0.106 -31.422 1.31 1 94.38 104 PRO B N 1
ATOM 2531 C CA . PRO B 1 104 ? 1 -32.125 0.647 1 94.38 104 PRO B CA 1
ATOM 2532 C C . PRO B 1 104 ? 1.71 -31.25 -0.386 1 94.38 104 PRO B C 1
ATOM 2534 O O . PRO B 1 104 ? 1.719 -31.578 -1.575 1 94.38 104 PRO B O 1
ATOM 2537 N N . ALA B 1 105 ? 2.342 -30.188 0.075 1 96.62 105 ALA B N 1
ATOM 2538 C CA . ALA B 1 105 ? 3.006 -29.172 -0.746 1 96.62 105 ALA B CA 1
ATOM 2539 C C . ALA B 1 105 ? 4.523 -29.344 -0.7 1 96.62 105 ALA B C 1
ATOM 2541 O O . ALA B 1 105 ? 5.086 -29.672 0.349 1 96.62 105 ALA B O 1
ATOM 2542 N N . ASP B 1 106 ? 5.141 -29.219 -1.785 1 97.38 106 ASP B N 1
ATOM 2543 C CA . ASP B 1 106 ? 6.598 -29.297 -1.892 1 97.38 106 ASP B CA 1
ATOM 2544 C C . ASP B 1 106 ? 7.23 -27.938 -1.583 1 97.38 106 ASP B C 1
ATOM 2546 O O . ASP B 1 106 ? 7.109 -27 -2.369 1 97.38 106 ASP B O 1
ATOM 2550 N N . PRO B 1 107 ? 7.957 -27.781 -0.473 1 97.69 107 PRO B N 1
ATOM 2551 C CA . PRO B 1 107 ? 8.508 -26.484 -0.093 1 97.69 107 PRO B CA 1
ATOM 2552 C C . PRO B 1 107 ? 9.594 -26 -1.052 1 97.69 107 PRO B C 1
ATOM 2554 O O . PRO B 1 107 ? 9.977 -24.828 -1.011 1 97.69 107 PRO B O 1
ATOM 2557 N N . LYS B 1 108 ? 10.062 -26.844 -1.872 1 98.12 108 LYS B N 1
ATOM 2558 C CA . LYS B 1 108 ? 11.125 -26.469 -2.801 1 98.12 108 LYS B CA 1
ATOM 2559 C C . LYS B 1 108 ? 10.547 -26 -4.137 1 98.12 108 LYS B C 1
ATOM 2561 O O . LYS B 1 108 ? 11.266 -25.484 -4.984 1 98.12 108 LYS B O 1
ATOM 2566 N N . ARG B 1 109 ? 9.258 -26.188 -4.344 1 98.44 109 ARG B N 1
ATOM 2567 C CA . ARG B 1 109 ? 8.609 -25.828 -5.598 1 98.44 109 ARG B CA 1
ATOM 2568 C C . ARG B 1 109 ? 7.418 -24.906 -5.348 1 98.44 109 ARG B C 1
ATOM 2570 O O . ARG B 1 109 ? 6.27 -25.266 -5.609 1 98.44 109 ARG B O 1
ATOM 2577 N N . VAL B 1 110 ? 7.734 -23.688 -4.898 1 98.88 110 VAL B N 1
ATOM 2578 C CA . VAL B 1 110 ? 6.766 -22.625 -4.684 1 98.88 110 VAL B CA 1
ATOM 2579 C C . VAL B 1 110 ? 6.945 -21.547 -5.746 1 98.88 110 VAL B C 1
ATOM 2581 O O . VAL B 1 110 ? 8.039 -20.984 -5.902 1 98.88 110 VAL B O 1
ATOM 2584 N N . TYR B 1 111 ? 5.875 -21.234 -6.488 1 98.94 111 TYR B N 1
ATOM 2585 C CA . TYR B 1 111 ? 5.918 -20.281 -7.594 1 98.94 111 TYR B CA 1
ATOM 2586 C C . TYR B 1 111 ? 4.926 -19.156 -7.375 1 98.94 111 TYR B C 1
ATOM 2588 O O . TYR B 1 111 ? 3.967 -19.297 -6.609 1 98.94 111 TYR B O 1
ATOM 2596 N N . LEU B 1 112 ? 5.191 -18.016 -7.957 1 98.94 112 LEU B N 1
ATOM 2597 C CA . LEU B 1 112 ? 4.379 -16.812 -7.828 1 98.94 112 LEU B CA 1
ATOM 2598 C C . LEU B 1 112 ? 4.016 -16.25 -9.203 1 98.94 112 LEU B C 1
ATOM 2600 O O . LEU B 1 112 ? 4.863 -16.188 -10.094 1 98.94 112 LEU B O 1
ATOM 2604 N N . THR B 1 113 ? 2.76 -15.961 -9.398 1 98.94 113 THR B N 1
ATOM 2605 C CA . THR B 1 113 ? 2.326 -15.242 -10.586 1 98.94 113 THR B CA 1
ATOM 2606 C C . THR B 1 113 ? 1.144 -14.328 -10.266 1 98.94 113 THR B C 1
ATOM 2608 O O . THR B 1 113 ? 0.546 -14.43 -9.195 1 98.94 113 THR B O 1
ATOM 2611 N N . GLY B 1 114 ? 0.89 -13.383 -11.102 1 98.88 114 GLY B N 1
ATOM 2612 C CA . GLY B 1 114 ? -0.226 -12.461 -10.953 1 98.88 114 GLY B CA 1
ATOM 2613 C C . GLY B 1 114 ? -0.408 -11.547 -12.148 1 98.88 114 GLY B C 1
ATOM 2614 O O . GLY B 1 114 ? 0.506 -11.391 -12.961 1 98.88 114 GLY B O 1
ATOM 2615 N N . LEU B 1 115 ? -1.583 -10.945 -12.273 1 98.81 115 LEU B N 1
ATOM 2616 C CA . LEU B 1 115 ? -1.925 -10.125 -13.43 1 98.81 115 LEU B CA 1
ATOM 2617 C C . LEU B 1 115 ? -2.262 -8.703 -13.008 1 98.81 115 LEU B C 1
ATOM 2619 O O . LEU B 1 115 ? -2.908 -8.492 -11.977 1 98.81 115 LEU B O 1
ATOM 2623 N N . SER B 1 116 ? -1.793 -7.727 -13.82 1 98.12 116 SER B N 1
ATOM 2624 C CA . SER B 1 116 ? -2.105 -6.32 -13.578 1 98.12 116 SER B CA 1
ATOM 2625 C C . SER B 1 116 ? -1.703 -5.906 -12.164 1 98.12 116 SER B C 1
ATOM 2627 O O . SER B 1 116 ? -0.536 -6.023 -11.789 1 98.12 116 SER B O 1
ATOM 2629 N N . MET B 1 117 ? -2.645 -5.547 -11.328 1 96.62 117 MET B N 1
ATOM 2630 C CA . MET B 1 117 ? -2.326 -5.289 -9.93 1 96.62 117 MET B CA 1
ATOM 2631 C C . MET B 1 117 ? -1.588 -6.473 -9.312 1 96.62 117 MET B C 1
ATOM 2633 O O . MET B 1 117 ? -0.648 -6.285 -8.539 1 96.62 117 MET B O 1
ATOM 2637 N N . GLY B 1 118 ? -1.983 -7.664 -9.664 1 98.56 118 GLY B N 1
ATOM 2638 C CA . GLY B 1 118 ? -1.309 -8.875 -9.219 1 98.56 118 GLY B CA 1
ATOM 2639 C C . GLY B 1 118 ? 0.073 -9.047 -9.828 1 98.56 118 GLY B C 1
ATOM 2640 O O . GLY B 1 118 ? 0.961 -9.625 -9.203 1 98.56 118 GLY B O 1
ATOM 2641 N N . GLY B 1 119 ? 0.216 -8.555 -11.07 1 98.75 119 GLY B N 1
ATOM 2642 C CA . GLY B 1 119 ? 1.542 -8.516 -11.672 1 98.75 119 GLY B CA 1
ATOM 2643 C C . GLY B 1 119 ? 2.512 -7.633 -10.906 1 98.75 119 GLY B C 1
ATOM 2644 O O . GLY B 1 119 ? 3.67 -8 -10.703 1 98.75 119 GLY B O 1
ATOM 2645 N N . TYR B 1 120 ? 2.059 -6.465 -10.508 1 97.06 120 TYR B N 1
ATOM 2646 C CA . TYR B 1 120 ? 2.867 -5.613 -9.641 1 97.06 120 TYR B CA 1
ATOM 2647 C C . TYR B 1 120 ? 3.223 -6.336 -8.344 1 97.06 120 TYR B C 1
ATOM 2649 O O . TYR B 1 120 ? 4.371 -6.293 -7.898 1 97.06 120 TYR B O 1
ATOM 2657 N N . GLY B 1 121 ? 2.25 -6.98 -7.734 1 97.75 121 GLY B N 1
ATOM 2658 C CA . GLY B 1 121 ? 2.504 -7.777 -6.547 1 97.75 121 GLY B CA 1
ATOM 2659 C C . GLY B 1 121 ? 3.549 -8.859 -6.762 1 97.75 121 GLY B C 1
ATOM 2660 O O . GLY B 1 121 ? 4.402 -9.086 -5.902 1 97.75 121 GLY B O 1
ATOM 2661 N N . ALA B 1 122 ? 3.477 -9.477 -7.906 1 98.69 122 ALA B N 1
ATOM 2662 C CA . ALA B 1 122 ? 4.395 -10.562 -8.227 1 98.69 122 ALA B CA 1
ATOM 2663 C C . ALA B 1 122 ? 5.824 -10.055 -8.375 1 98.69 122 ALA B C 1
ATOM 2665 O O . ALA B 1 122 ? 6.781 -10.766 -8.07 1 98.69 122 ALA B O 1
ATOM 2666 N N . TRP B 1 123 ? 5.996 -8.844 -8.836 1 97.88 123 TRP B N 1
ATOM 2667 C CA . TRP B 1 123 ? 7.316 -8.234 -8.914 1 97.88 123 TRP B CA 1
ATOM 2668 C C . TRP B 1 123 ? 7.816 -7.836 -7.527 1 97.88 123 TRP B C 1
ATOM 2670 O O . TRP B 1 123 ? 9.008 -7.965 -7.23 1 97.88 123 TRP B O 1
ATOM 2680 N N . HIS B 1 124 ? 6.941 -7.422 -6.664 1 96.38 124 HIS B N 1
ATOM 2681 C CA . HIS B 1 124 ? 7.336 -6.777 -5.414 1 96.38 124 HIS B CA 1
ATOM 2682 C C . HIS B 1 124 ? 7.555 -7.809 -4.312 1 96.38 124 HIS B C 1
ATOM 2684 O O . HIS B 1 124 ? 8.469 -7.664 -3.496 1 96.38 124 HIS B O 1
ATOM 2690 N N . LEU B 1 125 ? 6.758 -8.836 -4.258 1 97.62 125 LEU B N 1
ATOM 2691 C CA . LEU B 1 125 ? 6.746 -9.773 -3.141 1 97.62 125 LEU B CA 1
ATOM 2692 C C . LEU B 1 125 ? 8.109 -10.445 -2.977 1 97.62 125 LEU B C 1
ATOM 2694 O O . LEU B 1 125 ? 8.625 -10.531 -1.863 1 97.62 125 LEU B O 1
ATOM 2698 N N . PRO B 1 126 ? 8.789 -10.805 -4.043 1 98 126 PRO B N 1
ATOM 2699 C CA . PRO B 1 126 ? 10.078 -11.477 -3.881 1 98 126 PRO B CA 1
ATOM 2700 C C . PRO B 1 126 ? 11.172 -10.531 -3.381 1 98 126 PRO B C 1
ATOM 2702 O O . PRO B 1 126 ? 12.219 -10.992 -2.912 1 98 126 PRO B O 1
ATOM 2705 N N . VAL B 1 127 ? 11.016 -9.227 -3.598 1 96 127 VAL B N 1
ATOM 2706 C CA . VAL B 1 127 ? 11.984 -8.266 -3.082 1 96 127 VAL B CA 1
ATOM 2707 C C . VAL B 1 127 ? 12.047 -8.359 -1.56 1 96 127 VAL B C 1
ATOM 2709 O O . VAL B 1 127 ? 13.133 -8.375 -0.975 1 96 127 VAL B O 1
ATOM 2712 N N . ASP B 1 128 ? 10.914 -8.508 -0.924 1 92.62 128 ASP B N 1
ATOM 2713 C CA . ASP B 1 128 ? 10.812 -8.555 0.531 1 92.62 128 ASP B CA 1
ATOM 2714 C C . ASP B 1 128 ? 11.016 -9.977 1.048 1 92.62 128 ASP B C 1
ATOM 2716 O O . ASP B 1 128 ? 11.391 -10.18 2.203 1 92.62 128 ASP B O 1
ATOM 2720 N N . TYR B 1 129 ? 10.758 -10.945 0.163 1 96 129 TYR B N 1
ATOM 2721 C CA . TYR B 1 129 ? 10.852 -12.352 0.532 1 96 129 TYR B CA 1
ATOM 2722 C C . TYR B 1 129 ? 11.641 -13.141 -0.506 1 96 129 TYR B C 1
ATOM 2724 O O . TYR B 1 129 ? 11.102 -14.023 -1.174 1 96 129 TYR B O 1
ATOM 2732 N N . PRO B 1 130 ? 12.938 -12.93 -0.62 1 93.44 130 PRO B N 1
ATOM 2733 C CA . PRO B 1 130 ? 13.766 -13.453 -1.709 1 93.44 130 PRO B CA 1
ATOM 2734 C C . PRO B 1 130 ? 13.938 -14.969 -1.648 1 93.44 130 PRO B C 1
ATOM 2736 O O . PRO B 1 130 ? 14.32 -15.594 -2.645 1 93.44 130 PRO B O 1
ATOM 2739 N N . ASN B 1 131 ? 13.555 -15.703 -0.592 1 94.06 131 ASN B N 1
ATOM 2740 C CA . ASN B 1 131 ? 13.867 -17.125 -0.461 1 94.06 131 ASN B CA 1
ATOM 2741 C C . ASN B 1 131 ? 12.594 -17.969 -0.396 1 94.06 131 ASN B C 1
ATOM 2743 O O . ASN B 1 131 ? 12.633 -19.125 0.038 1 94.06 131 ASN B O 1
ATOM 2747 N N . VAL B 1 132 ? 11.57 -17.406 -0.938 1 97.56 132 VAL B N 1
ATOM 2748 C CA . VAL B 1 132 ? 10.305 -18.109 -0.802 1 97.56 132 VAL B CA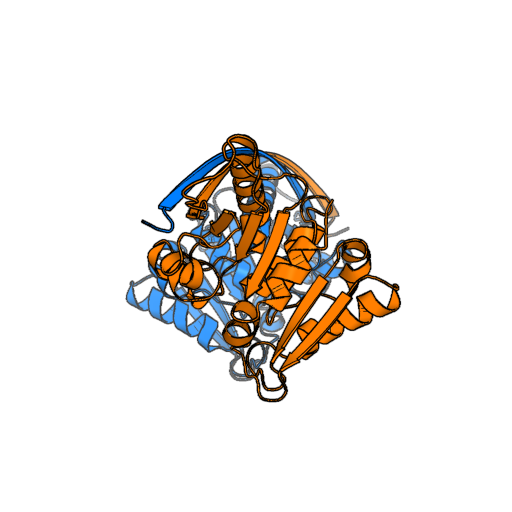 1
ATOM 2749 C C . VAL B 1 132 ? 9.922 -18.75 -2.135 1 97.56 132 VAL B C 1
ATOM 2751 O O . VAL B 1 132 ? 9.359 -19.844 -2.168 1 97.56 132 VAL B O 1
ATOM 2754 N N . PHE B 1 133 ? 10.273 -18.094 -3.221 1 98.75 133 PHE B N 1
ATOM 2755 C CA . PHE B 1 133 ? 9.742 -18.516 -4.512 1 98.75 133 PHE B CA 1
ATOM 2756 C C . PHE B 1 133 ? 10.852 -19.078 -5.395 1 98.75 133 PHE B C 1
ATOM 2758 O O . PHE B 1 133 ? 11.906 -18.453 -5.547 1 98.75 133 PHE B O 1
ATOM 2765 N N . ALA B 1 134 ? 10.594 -20.219 -5.98 1 98.75 134 ALA B N 1
ATOM 2766 C CA . ALA B 1 134 ? 11.531 -20.859 -6.898 1 98.75 134 ALA B CA 1
ATOM 2767 C C . ALA B 1 134 ? 11.547 -20.141 -8.25 1 98.75 134 ALA B C 1
ATOM 2769 O O . ALA B 1 134 ? 12.562 -20.156 -8.953 1 98.75 134 ALA B O 1
ATOM 2770 N N . ALA B 1 135 ? 10.445 -19.547 -8.602 1 98.81 135 ALA B N 1
ATOM 2771 C CA . ALA B 1 135 ? 10.305 -18.797 -9.852 1 98.81 135 ALA B CA 1
ATOM 2772 C C . ALA B 1 135 ? 9.086 -17.891 -9.812 1 98.81 135 ALA B C 1
ATOM 2774 O O . ALA B 1 135 ? 8.133 -18.141 -9.07 1 98.81 135 ALA B O 1
ATOM 2775 N N . VAL B 1 136 ? 9.102 -16.812 -10.602 1 98.94 136 VAL B N 1
ATOM 2776 C CA . VAL B 1 136 ? 8.047 -15.797 -10.609 1 98.94 136 VAL B CA 1
ATOM 2777 C C . VAL B 1 136 ? 7.664 -15.461 -12.047 1 98.94 136 VAL B C 1
ATOM 2779 O O . VAL B 1 136 ? 8.531 -15.328 -12.914 1 98.94 136 VAL B O 1
ATOM 2782 N N . ALA B 1 137 ? 6.387 -15.32 -12.312 1 98.94 137 ALA B N 1
ATOM 2783 C CA . ALA B 1 137 ? 5.898 -14.961 -13.641 1 98.94 137 ALA B CA 1
ATOM 2784 C C . ALA B 1 137 ? 4.906 -13.805 -13.57 1 98.94 137 ALA B C 1
ATOM 2786 O O . ALA B 1 137 ? 3.693 -14.008 -13.625 1 98.94 137 ALA B O 1
ATOM 2787 N N . PRO B 1 138 ? 5.371 -12.602 -13.5 1 98.94 138 PRO B N 1
ATOM 2788 C CA . PRO B 1 138 ? 4.465 -11.445 -13.492 1 98.94 138 PRO B CA 1
ATOM 2789 C C . PRO B 1 138 ? 3.826 -11.188 -14.859 1 98.94 138 PRO B C 1
ATOM 2791 O O . PRO B 1 138 ? 4.484 -11.352 -15.891 1 98.94 138 PRO B O 1
ATOM 2794 N N . VAL B 1 139 ? 2.527 -10.812 -14.867 1 98.88 139 VAL B N 1
ATOM 2795 C CA . VAL B 1 139 ? 1.797 -10.539 -16.094 1 98.88 139 VAL B CA 1
ATOM 2796 C C . VAL B 1 139 ? 1.28 -9.109 -16.078 1 98.88 139 VAL B C 1
ATOM 2798 O O . VAL B 1 139 ? 0.469 -8.742 -15.234 1 98.88 139 VAL B O 1
ATOM 2801 N N . CYS B 1 140 ? 1.716 -8.281 -17.031 1 98.56 140 CYS B N 1
ATOM 2802 C CA . CYS B 1 140 ? 1.329 -6.895 -17.266 1 98.56 140 CYS B CA 1
ATOM 2803 C C . CYS B 1 140 ? 1.435 -6.082 -15.977 1 98.56 140 CYS B C 1
ATOM 2805 O O . CYS B 1 140 ? 0.474 -5.426 -15.57 1 98.56 140 CYS B O 1
ATOM 2807 N N . GLY B 1 141 ? 2.533 -6.152 -15.25 1 97.75 141 GLY B N 1
ATOM 2808 C CA . GLY B 1 141 ? 2.939 -5.379 -14.086 1 97.75 141 GLY B CA 1
ATOM 2809 C C . GLY B 1 141 ? 4.309 -4.742 -14.242 1 97.75 141 GLY B C 1
ATOM 2810 O O . GLY B 1 141 ? 4.797 -4.574 -15.359 1 97.75 141 GLY B O 1
ATOM 2811 N N . GLY B 1 142 ? 4.844 -4.371 -13.117 1 96.56 142 GLY B N 1
ATOM 2812 C CA . GLY B 1 142 ? 6.152 -3.74 -13.125 1 96.56 142 GLY B CA 1
ATOM 2813 C C . GLY B 1 142 ? 6.656 -3.389 -11.742 1 96.56 142 GLY B C 1
ATOM 2814 O O . GLY B 1 142 ? 5.965 -3.625 -10.742 1 96.56 142 GLY B O 1
ATOM 2815 N N . ILE B 1 143 ? 7.938 -2.928 -11.75 1 95.38 143 ILE B N 1
ATOM 2816 C CA . ILE B 1 143 ? 8.586 -2.42 -10.547 1 95.38 143 ILE B CA 1
ATOM 2817 C C . ILE B 1 143 ? 9.719 -1.469 -10.938 1 95.38 143 ILE B C 1
ATOM 2819 O O . ILE B 1 143 ? 10.227 -1.524 -12.055 1 95.38 143 ILE B O 1
ATOM 2823 N N . ASN B 1 144 ? 10.008 -0.542 -10.023 1 92.81 144 ASN B N 1
ATOM 2824 C CA . ASN B 1 144 ? 11.141 0.35 -10.25 1 92.81 144 ASN B CA 1
ATOM 2825 C C . ASN B 1 144 ? 12.406 -0.428 -10.594 1 92.81 144 ASN B C 1
ATOM 2827 O O . ASN B 1 144 ? 12.828 -1.298 -9.828 1 92.81 144 ASN B O 1
ATOM 2831 N N . PRO B 1 145 ? 13.055 -0.052 -11.695 1 96.25 145 PRO B N 1
ATOM 2832 C CA . PRO B 1 145 ? 14.25 -0.78 -12.125 1 96.25 145 PRO B CA 1
ATOM 2833 C C . PRO B 1 145 ? 15.367 -0.752 -11.086 1 96.25 145 PRO B C 1
ATOM 2835 O O . PRO B 1 145 ? 16.266 -1.602 -11.109 1 96.25 145 PRO B O 1
ATOM 2838 N N . SER B 1 146 ? 15.367 0.149 -10.164 1 93.62 146 SER B N 1
ATOM 2839 C CA . SER B 1 146 ? 16.375 0.214 -9.117 1 93.62 146 SER B CA 1
ATOM 2840 C C . SER B 1 146 ? 16.297 -0.997 -8.188 1 93.62 146 SER B C 1
ATOM 2842 O O . SER B 1 146 ? 17.203 -1.253 -7.41 1 93.62 146 SER B O 1
ATOM 2844 N N . LYS B 1 147 ? 15.266 -1.8 -8.32 1 95.44 147 LYS B N 1
ATOM 2845 C CA . LYS B 1 147 ? 15.086 -2.977 -7.473 1 95.44 147 LYS B CA 1
ATOM 2846 C C . LYS B 1 147 ? 15.664 -4.223 -8.133 1 95.44 147 LYS B C 1
ATOM 2848 O O . LYS B 1 147 ? 15.578 -5.324 -7.582 1 95.44 147 LYS B O 1
ATOM 2853 N N . ALA B 1 148 ? 16.312 -4.098 -9.25 1 97.81 148 ALA B N 1
ATOM 2854 C CA . ALA B 1 148 ? 16.812 -5.219 -10.047 1 97.81 148 ALA B CA 1
ATOM 2855 C C . ALA B 1 148 ? 17.781 -6.078 -9.234 1 97.81 148 ALA B C 1
ATOM 2857 O O . ALA B 1 148 ? 17.734 -7.309 -9.297 1 97.81 148 ALA B O 1
ATOM 2858 N N . GLU B 1 149 ? 18.625 -5.473 -8.453 1 97.69 149 GLU B N 1
ATOM 2859 C CA . GLU B 1 149 ? 19.609 -6.234 -7.688 1 97.69 149 GLU B CA 1
ATOM 2860 C C . GLU B 1 149 ? 18.922 -7.191 -6.707 1 97.69 149 GLU B C 1
ATOM 2862 O O . GLU B 1 149 ? 19.359 -8.328 -6.543 1 97.69 149 GLU B O 1
ATOM 2867 N N . ALA B 1 150 ? 17.891 -6.766 -6.109 1 96.88 150 ALA B N 1
ATOM 2868 C CA . ALA B 1 150 ? 17.172 -7.566 -5.121 1 96.88 150 ALA B CA 1
ATOM 2869 C C . ALA B 1 150 ? 16.484 -8.758 -5.777 1 96.88 150 ALA B C 1
ATOM 2871 O O . ALA B 1 150 ? 16.172 -9.75 -5.109 1 96.88 150 ALA B O 1
ATOM 2872 N N . LEU B 1 151 ? 16.25 -8.719 -7.09 1 98 151 LEU B N 1
ATOM 2873 C CA . LEU B 1 151 ? 15.508 -9.742 -7.82 1 98 151 LEU B CA 1
ATOM 2874 C C . LEU B 1 151 ? 16.453 -10.633 -8.617 1 98 151 LEU B C 1
ATOM 2876 O O . LEU B 1 151 ? 16.016 -11.594 -9.25 1 98 151 LEU B O 1
ATOM 2880 N N . SER B 1 152 ? 17.719 -10.328 -8.57 1 97.69 152 SER B N 1
ATOM 2881 C CA . SER B 1 152 ? 18.672 -10.883 -9.531 1 97.69 152 SER B CA 1
ATOM 2882 C C . SER B 1 152 ? 18.828 -12.383 -9.344 1 97.69 152 SER B C 1
ATOM 2884 O O . SER B 1 152 ? 19.297 -13.078 -10.25 1 97.69 152 SER B O 1
ATOM 2886 N N . ASN B 1 153 ? 18.406 -12.953 -8.219 1 97.19 153 ASN B N 1
ATOM 2887 C CA . ASN B 1 153 ? 18.625 -14.375 -7.957 1 97.19 153 ASN B CA 1
ATOM 2888 C C . ASN B 1 153 ? 17.344 -15.18 -8.148 1 97.19 153 ASN B C 1
ATOM 2890 O O . ASN B 1 153 ? 17.328 -16.391 -7.91 1 97.19 153 ASN B O 1
ATOM 2894 N N . VAL B 1 154 ? 16.266 -14.633 -8.492 1 97.88 154 VAL B N 1
ATOM 2895 C CA . VAL B 1 154 ? 14.984 -15.312 -8.703 1 97.88 154 VAL B CA 1
ATOM 2896 C C . VAL B 1 154 ? 14.719 -15.445 -10.203 1 97.88 154 VAL B C 1
ATOM 2898 O O . VAL B 1 154 ? 14.719 -14.453 -10.93 1 97.88 154 VAL B O 1
ATOM 2901 N N . PRO B 1 155 ? 14.57 -16.688 -10.711 1 98.75 155 PRO B N 1
ATOM 2902 C CA . PRO B 1 155 ? 14.156 -16.828 -12.109 1 98.75 155 PRO B CA 1
ATOM 2903 C C . PRO B 1 155 ? 12.812 -16.141 -12.391 1 98.75 155 PRO B C 1
ATOM 2905 O O . PRO B 1 155 ? 11.852 -16.328 -11.641 1 98.75 155 PRO B O 1
ATOM 2908 N N . ILE B 1 156 ? 12.789 -15.312 -13.453 1 98.88 156 ILE B N 1
ATOM 2909 C CA . ILE B 1 156 ? 11.578 -14.555 -13.75 1 98.88 156 ILE B CA 1
ATOM 2910 C C . ILE B 1 156 ? 11.227 -14.703 -15.227 1 98.88 156 ILE B C 1
ATOM 2912 O O . ILE B 1 156 ? 12.094 -14.578 -16.094 1 98.88 156 ILE B O 1
ATOM 2916 N N . TRP B 1 157 ? 10.031 -15.078 -15.523 1 98.94 157 TRP B N 1
ATOM 2917 C CA . TRP B 1 157 ? 9.445 -15.039 -16.859 1 98.94 157 TRP B CA 1
ATOM 2918 C C . TRP B 1 157 ? 8.242 -14.094 -16.891 1 98.94 157 TRP B C 1
ATOM 2920 O O . TRP B 1 157 ? 7.133 -14.477 -16.531 1 98.94 157 TRP B O 1
ATOM 2930 N N . ALA B 1 158 ? 8.477 -12.852 -17.422 1 98.94 158 ALA B N 1
ATOM 2931 C CA . ALA B 1 158 ? 7.441 -11.82 -17.453 1 98.94 158 ALA B CA 1
ATOM 2932 C C . ALA B 1 158 ? 6.652 -11.883 -18.766 1 98.94 158 ALA B C 1
ATOM 2934 O O . ALA B 1 158 ? 7.168 -12.344 -19.781 1 98.94 158 ALA B O 1
ATOM 2935 N N . PHE B 1 159 ? 5.402 -11.422 -18.703 1 98.94 159 PHE B N 1
ATOM 2936 C CA . PHE B 1 159 ? 4.516 -11.391 -19.859 1 98.94 159 PHE B CA 1
ATOM 2937 C C . PHE B 1 159 ? 3.82 -10.039 -19.969 1 98.94 159 PHE B C 1
ATOM 2939 O O . PHE B 1 159 ? 3.441 -9.445 -18.953 1 98.94 159 PHE B O 1
ATOM 2946 N N . HIS B 1 160 ? 3.627 -9.562 -21.203 1 98.88 160 HIS B N 1
ATOM 2947 C CA . HIS B 1 160 ? 2.994 -8.258 -21.406 1 98.88 160 HIS B CA 1
ATOM 2948 C C . HIS B 1 160 ? 2.426 -8.133 -22.812 1 98.88 160 HIS B C 1
ATOM 2950 O O . HIS B 1 160 ? 2.914 -8.781 -23.734 1 98.88 160 HIS B O 1
ATOM 2956 N N . GLY B 1 161 ? 1.348 -7.41 -22.969 1 98.69 161 GLY B N 1
ATOM 2957 C CA . GLY B 1 161 ? 0.843 -7.043 -24.281 1 98.69 161 GLY B CA 1
ATOM 2958 C C . GLY B 1 161 ? 1.491 -5.793 -24.844 1 98.69 161 GLY B C 1
ATOM 2959 O O . GLY B 1 161 ? 1.638 -4.793 -24.141 1 98.69 161 GLY B O 1
ATOM 2960 N N . ALA B 1 162 ? 1.793 -5.789 -26.109 1 98.25 162 ALA B N 1
ATOM 2961 C CA . ALA B 1 162 ? 2.457 -4.648 -26.734 1 98.25 162 ALA B CA 1
ATOM 2962 C C . ALA B 1 162 ? 1.513 -3.455 -26.828 1 98.25 162 ALA B C 1
ATOM 2964 O O . ALA B 1 162 ? 1.953 -2.303 -26.797 1 98.25 162 ALA B O 1
ATOM 2965 N N . LYS B 1 163 ? 0.281 -3.742 -26.953 1 97.75 163 LYS B N 1
ATOM 2966 C CA . LYS B 1 163 ? -0.706 -2.686 -27.156 1 97.75 163 LYS B CA 1
ATOM 2967 C C . LYS B 1 163 ? -1.453 -2.373 -25.859 1 97.75 163 LYS B C 1
ATOM 2969 O O . LYS B 1 163 ? -2.572 -1.856 -25.891 1 97.75 163 LYS B O 1
ATOM 2974 N N . ASP B 1 164 ? -0.849 -2.773 -24.75 1 97.81 164 ASP B N 1
ATOM 2975 C CA . ASP B 1 164 ? -1.436 -2.479 -23.453 1 97.81 164 ASP B CA 1
ATOM 2976 C C . ASP B 1 164 ? -1.464 -0.973 -23.188 1 97.81 164 ASP B C 1
ATOM 2978 O O . ASP B 1 164 ? -0.414 -0.34 -23.062 1 97.81 164 ASP B O 1
ATOM 2982 N N . ASP B 1 165 ? -2.627 -0.438 -23.078 1 93.12 165 ASP B N 1
ATOM 2983 C CA . ASP B 1 165 ? -2.764 1.003 -22.875 1 93.12 165 ASP B CA 1
ATOM 2984 C C . ASP B 1 165 ? -3.119 1.331 -21.438 1 93.12 165 ASP B C 1
ATOM 2986 O O . ASP B 1 165 ? -3.346 2.494 -21.094 1 93.12 165 ASP B O 1
ATOM 2990 N N . VAL B 1 166 ? -3.219 0.33 -20.594 1 89.31 166 VAL B N 1
ATOM 2991 C CA . VAL B 1 166 ? -3.504 0.516 -19.172 1 89.31 166 VAL B CA 1
ATOM 2992 C C . VAL B 1 166 ? -2.203 0.49 -18.375 1 89.31 166 VAL B C 1
ATOM 2994 O O . VAL B 1 166 ? -1.917 1.413 -17.609 1 89.31 166 VAL B O 1
ATOM 2997 N N . VAL B 1 167 ? -1.449 -0.521 -18.469 1 94.31 167 VAL B N 1
ATOM 2998 C CA . VAL B 1 167 ? -0.083 -0.659 -17.969 1 94.31 167 VAL B CA 1
ATOM 2999 C C . VAL B 1 167 ? 0.887 -0.746 -19.156 1 94.31 167 VAL B C 1
ATOM 3001 O O . VAL B 1 167 ? 0.95 -1.769 -19.844 1 94.31 167 VAL B O 1
ATOM 3004 N N . LEU B 1 168 ? 1.605 0.239 -19.297 1 95.62 168 LEU B N 1
ATOM 3005 C CA . LEU B 1 168 ? 2.455 0.32 -20.469 1 95.62 168 LEU B CA 1
ATOM 3006 C C . LEU B 1 168 ? 3.537 -0.754 -20.438 1 95.62 168 LEU B C 1
ATOM 3008 O O . LEU B 1 168 ? 4.078 -1.064 -19.375 1 95.62 168 LEU B O 1
ATOM 3012 N N . LEU B 1 169 ? 3.824 -1.266 -21.594 1 98.06 169 LEU B N 1
ATOM 3013 C CA . LEU B 1 169 ? 4.852 -2.289 -21.766 1 98.06 169 LEU B CA 1
ATOM 3014 C C . LEU B 1 169 ? 6.164 -1.844 -21.125 1 98.06 169 LEU B C 1
ATOM 3016 O O . LEU B 1 169 ? 6.93 -2.672 -20.625 1 98.06 169 LEU B O 1
ATOM 3020 N N . SER B 1 170 ? 6.418 -0.562 -21.094 1 97.88 170 SER B N 1
ATOM 3021 C CA . SER B 1 170 ? 7.66 -0.024 -20.562 1 97.88 170 SER B CA 1
ATOM 3022 C C . SER B 1 170 ? 7.84 -0.412 -19.094 1 97.88 170 SER B C 1
ATOM 3024 O O . SER B 1 170 ? 8.961 -0.45 -18.578 1 97.88 170 SER B O 1
ATOM 3026 N N . GLU B 1 171 ? 6.773 -0.695 -18.391 1 95.88 171 GLU B N 1
ATOM 3027 C CA . GLU B 1 171 ? 6.855 -1.111 -16.984 1 95.88 171 GLU B CA 1
ATOM 3028 C C . GLU B 1 171 ? 7.594 -2.439 -16.859 1 95.88 171 GLU B C 1
ATOM 3030 O O . GLU B 1 171 ? 8.516 -2.561 -16.047 1 95.88 171 GLU B O 1
ATOM 3035 N N . SER B 1 172 ? 7.219 -3.42 -17.625 1 98.44 172 SER B N 1
ATOM 3036 C CA . SER B 1 172 ? 7.902 -4.707 -17.625 1 98.44 172 SER B CA 1
ATOM 3037 C C . SER B 1 172 ? 9.289 -4.598 -18.25 1 98.44 172 SER B C 1
ATOM 3039 O O . SER B 1 172 ? 10.258 -5.148 -17.734 1 98.44 172 SER B O 1
ATOM 3041 N N . GLN B 1 173 ? 9.312 -3.895 -19.391 1 98.5 173 GLN B N 1
ATOM 3042 C CA . GLN B 1 173 ? 10.562 -3.799 -20.141 1 98.5 173 GLN B CA 1
ATOM 3043 C C . GLN B 1 173 ? 11.656 -3.152 -19.312 1 98.5 173 GLN B C 1
ATOM 3045 O O . GLN B 1 173 ? 12.812 -3.578 -19.359 1 98.5 173 GLN B O 1
ATOM 3050 N N . GLY B 1 174 ? 11.375 -2.102 -18.578 1 98.38 174 GLY B N 1
ATOM 3051 C CA . GLY B 1 174 ? 12.352 -1.399 -17.766 1 98.38 174 GLY B CA 1
ATOM 3052 C C . GLY B 1 174 ? 13.039 -2.299 -16.766 1 98.38 174 GLY B C 1
ATOM 3053 O O . GLY B 1 174 ? 14.273 -2.312 -16.672 1 98.38 174 GLY B O 1
ATOM 3054 N N . ILE B 1 175 ? 12.273 -3.029 -16 1 98.31 175 ILE B N 1
ATOM 3055 C CA . ILE B 1 175 ? 12.852 -3.896 -14.984 1 98.31 175 ILE B CA 1
ATOM 3056 C C . ILE B 1 175 ? 13.555 -5.078 -15.648 1 98.31 175 ILE B C 1
ATOM 3058 O O . ILE B 1 175 ? 14.594 -5.539 -15.172 1 98.31 175 ILE B O 1
ATOM 3062 N N . VAL B 1 176 ? 13.047 -5.609 -16.734 1 98.81 176 VAL B N 1
ATOM 3063 C CA . VAL B 1 176 ? 13.688 -6.715 -17.438 1 98.81 176 VAL B CA 1
ATOM 3064 C C . VAL B 1 176 ? 15.047 -6.27 -17.969 1 98.81 176 VAL B C 1
ATOM 3066 O O . VAL B 1 176 ? 16.031 -6.992 -17.828 1 98.81 176 VAL B O 1
ATOM 3069 N N . ASP B 1 177 ? 15.086 -5.062 -18.547 1 98.75 177 ASP B N 1
ATOM 3070 C CA . ASP B 1 177 ? 16.359 -4.52 -19.031 1 98.75 177 ASP B CA 1
ATOM 3071 C C . ASP B 1 177 ? 17.375 -4.43 -17.891 1 98.75 177 ASP B C 1
ATOM 3073 O O . ASP B 1 177 ? 18.547 -4.793 -18.078 1 98.75 177 ASP B O 1
ATOM 3077 N N . ALA B 1 178 ? 16.953 -3.926 -16.766 1 98.62 178 ALA B N 1
ATOM 3078 C CA . ALA B 1 178 ? 17.828 -3.781 -15.602 1 98.62 178 ALA B CA 1
ATOM 3079 C C . ALA B 1 178 ? 18.328 -5.141 -15.125 1 98.62 178 ALA B C 1
ATOM 3081 O O . ALA B 1 178 ? 19.5 -5.277 -14.75 1 98.62 178 ALA B O 1
ATOM 3082 N N . LEU B 1 179 ? 17.5 -6.137 -15.148 1 98.75 179 LEU B N 1
ATOM 3083 C CA . LEU B 1 179 ? 17.859 -7.48 -14.719 1 98.75 179 LEU B CA 1
ATOM 3084 C C . LEU B 1 179 ? 18.812 -8.133 -15.719 1 98.75 179 LEU B C 1
ATOM 3086 O O . LEU B 1 179 ? 19.75 -8.828 -15.32 1 98.75 179 LEU B O 1
ATOM 3090 N N . GLU B 1 180 ? 18.531 -7.934 -16.969 1 98.69 180 GLU B N 1
ATOM 3091 C CA . GLU B 1 180 ? 19.422 -8.438 -18 1 98.69 180 GLU B CA 1
ATOM 3092 C C . GLU B 1 180 ? 20.828 -7.844 -17.859 1 98.69 180 GLU B C 1
ATOM 3094 O O . GLU B 1 180 ? 21.828 -8.539 -18.047 1 98.69 180 GLU B O 1
ATOM 3099 N N . ALA B 1 181 ? 20.875 -6.59 -17.531 1 98.31 181 ALA B N 1
ATOM 3100 C CA . ALA B 1 181 ? 22.156 -5.91 -17.344 1 98.31 181 ALA B CA 1
ATOM 3101 C C . ALA B 1 181 ? 22.938 -6.547 -16.203 1 98.31 181 ALA B C 1
ATOM 3103 O O . ALA B 1 181 ? 24.172 -6.469 -16.172 1 98.31 181 ALA B O 1
ATOM 3104 N N . LEU B 1 182 ? 22.297 -7.227 -15.32 1 98.31 182 LEU B N 1
ATOM 3105 C CA . LEU B 1 182 ? 22.922 -7.898 -14.188 1 98.31 182 LEU B CA 1
ATOM 3106 C C . LEU B 1 182 ? 23.141 -9.375 -14.484 1 98.31 182 LEU B C 1
ATOM 3108 O O . LEU B 1 182 ? 23.516 -10.148 -13.594 1 98.31 182 LEU B O 1
ATOM 3112 N N . ASP B 1 183 ? 22.859 -9.828 -15.688 1 98.19 183 ASP B N 1
ATOM 3113 C CA . ASP B 1 183 ? 22.969 -11.219 -16.125 1 98.19 183 ASP B CA 1
ATOM 3114 C C . ASP B 1 183 ? 22.062 -12.125 -15.297 1 98.19 183 ASP B C 1
ATOM 3116 O O . ASP B 1 183 ? 22.438 -13.242 -14.945 1 98.19 183 ASP B O 1
ATOM 3120 N N . ALA B 1 184 ? 20.953 -11.523 -14.836 1 98.38 184 ALA B N 1
ATOM 3121 C CA . ALA B 1 184 ? 19.969 -12.312 -14.094 1 98.38 184 ALA B CA 1
ATOM 3122 C C . ALA B 1 184 ? 19.203 -13.258 -15.023 1 98.38 184 ALA B C 1
ATOM 3124 O O . ALA B 1 184 ? 19.234 -13.094 -16.25 1 98.38 184 ALA B O 1
ATOM 3125 N N . ASN B 1 185 ? 18.578 -14.32 -14.453 1 98.31 185 ASN B N 1
ATOM 3126 C CA . ASN B 1 185 ? 17.703 -15.234 -15.188 1 98.31 185 ASN B CA 1
ATOM 3127 C C . ASN B 1 185 ? 16.328 -14.633 -15.391 1 98.31 185 ASN B C 1
ATOM 3129 O O . ASN B 1 185 ? 15.422 -14.828 -14.57 1 98.31 185 ASN B O 1
ATOM 3133 N N . VAL B 1 186 ? 16.188 -13.883 -16.5 1 98.75 186 VAL B N 1
ATOM 3134 C CA . VAL B 1 186 ? 14.938 -13.18 -16.766 1 98.75 186 VAL B CA 1
ATOM 3135 C C . VAL B 1 186 ? 14.586 -13.289 -18.234 1 98.75 186 VAL B C 1
ATOM 3137 O O . VAL B 1 186 ? 15.477 -13.352 -19.094 1 98.75 186 VAL B O 1
ATOM 3140 N N . LYS B 1 187 ? 13.344 -13.375 -18.531 1 98.12 187 LYS B N 1
ATOM 3141 C CA . LYS B 1 187 ? 12.844 -13.289 -19.891 1 98.12 187 LYS B CA 1
ATOM 3142 C C . LYS B 1 187 ? 11.5 -12.562 -19.953 1 98.12 187 LYS B C 1
ATOM 3144 O O . LYS B 1 187 ? 10.781 -12.508 -18.953 1 98.12 187 LYS B O 1
ATOM 3149 N N . LEU B 1 188 ? 11.266 -11.953 -21.047 1 98.81 188 LEU B N 1
ATOM 3150 C CA . LEU B 1 188 ? 10.031 -11.219 -21.297 1 98.81 188 LEU B CA 1
ATOM 3151 C C . LEU B 1 188 ? 9.367 -11.695 -22.594 1 98.81 188 LEU B C 1
ATOM 3153 O O . LEU B 1 188 ? 9.984 -11.672 -23.656 1 98.81 188 LEU B O 1
ATOM 3157 N N . THR B 1 189 ? 8.203 -12.211 -22.484 1 98.88 189 THR B N 1
ATOM 3158 C CA . THR B 1 189 ? 7.363 -12.484 -23.641 1 98.88 189 THR B CA 1
ATOM 3159 C C . THR B 1 189 ? 6.387 -11.336 -23.875 1 98.88 189 THR B C 1
ATOM 3161 O O . THR B 1 189 ? 5.598 -10.992 -23 1 98.88 189 THR B O 1
ATOM 3164 N N . VAL B 1 190 ? 6.453 -10.773 -25.031 1 98.75 190 VAL B N 1
ATOM 3165 C CA . VAL B 1 190 ? 5.555 -9.703 -25.438 1 98.75 190 VAL B CA 1
ATOM 3166 C C .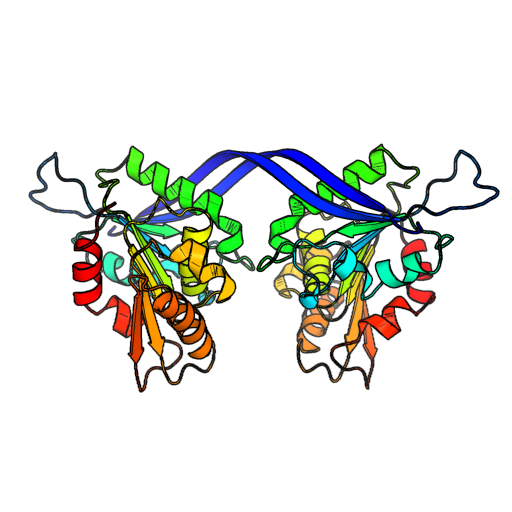 VAL B 1 190 ? 4.578 -10.227 -26.5 1 98.75 190 VAL B C 1
ATOM 3168 O O . VAL B 1 190 ? 4.992 -10.797 -27.5 1 98.75 190 VAL B O 1
ATOM 3171 N N . TYR B 1 191 ? 3.287 -10.109 -26.219 1 98.62 191 TYR B N 1
ATOM 3172 C CA . TYR B 1 191 ? 2.27 -10.414 -27.219 1 98.62 191 TYR B CA 1
ATOM 3173 C C . TYR B 1 191 ? 2.049 -9.227 -28.156 1 98.62 191 TYR B C 1
ATOM 3175 O O . TYR B 1 191 ? 1.481 -8.211 -27.75 1 98.62 191 TYR B O 1
ATOM 3183 N N . PRO B 1 192 ? 2.438 -9.352 -29.422 1 97.94 192 PRO B N 1
ATOM 3184 C CA . PRO B 1 192 ? 2.49 -8.195 -30.328 1 97.94 192 PRO B CA 1
ATOM 3185 C C . PRO B 1 192 ? 1.136 -7.504 -30.469 1 97.94 192 PRO B C 1
ATOM 3187 O O . PRO B 1 192 ? 1.07 -6.277 -30.578 1 97.94 192 PRO B O 1
ATOM 3190 N N . GLU B 1 193 ? 0.102 -8.273 -30.469 1 97.19 193 GLU B N 1
ATOM 3191 C CA . GLU B 1 193 ? -1.228 -7.695 -30.641 1 97.19 193 GLU B CA 1
ATOM 3192 C C . GLU B 1 193 ? -1.993 -7.66 -29.328 1 97.19 193 GLU B C 1
ATOM 3194 O O . GLU B 1 193 ? -3.178 -7.324 -29.297 1 97.19 193 GLU B O 1
ATOM 3199 N N . GLY B 1 194 ? -1.279 -8.07 -28.312 1 96.81 194 GLY B N 1
ATOM 3200 C CA . GLY B 1 194 ? -1.943 -8.164 -27.016 1 96.81 194 GLY B CA 1
ATOM 3201 C C . GLY B 1 194 ? -2.211 -6.812 -26.391 1 96.81 194 GLY B C 1
ATOM 3202 O O . GLY B 1 194 ? -1.378 -5.906 -26.469 1 96.81 194 GLY B O 1
ATOM 3203 N N . ASN B 1 195 ? -3.381 -6.578 -25.891 1 97.25 195 ASN B N 1
ATOM 3204 C CA . ASN B 1 195 ? -3.723 -5.414 -25.078 1 97.25 195 ASN B CA 1
ATOM 3205 C C . ASN B 1 195 ? -3.502 -5.684 -23.578 1 97.25 195 ASN B C 1
ATOM 3207 O O . ASN B 1 195 ? -2.59 -6.426 -23.219 1 97.25 195 ASN B O 1
ATOM 3211 N N . HIS B 1 196 ? -4.285 -5.062 -22.703 1 96.56 196 HIS B N 1
ATOM 3212 C CA . HIS B 1 196 ? -4.086 -5.223 -21.266 1 96.56 196 HIS B CA 1
ATOM 3213 C C . HIS B 1 196 ? -4.348 -6.66 -20.828 1 96.56 196 HIS B C 1
ATOM 3215 O O . HIS B 1 196 ? -3.715 -7.156 -19.891 1 96.56 196 HIS B O 1
ATOM 3221 N N . ASN B 1 197 ? -5.184 -7.348 -21.531 1 97 197 ASN B N 1
ATOM 3222 C CA . ASN B 1 197 ? -5.449 -8.75 -21.234 1 97 197 ASN B CA 1
ATOM 3223 C C . ASN B 1 197 ? -4.336 -9.656 -21.75 1 97 197 ASN B C 1
ATOM 3225 O O . ASN B 1 197 ? -4.543 -10.43 -22.688 1 97 197 ASN B O 1
ATOM 3229 N N . ALA B 1 198 ? -3.287 -9.609 -21.125 1 98.12 198 ALA B N 1
ATOM 3230 C CA . ALA B 1 198 ? -2.164 -10.477 -21.453 1 98.12 198 ALA B CA 1
ATOM 3231 C C . ALA B 1 198 ? -2.234 -11.797 -20.688 1 98.12 198 ALA B C 1
ATOM 3233 O O . ALA B 1 198 ? -1.394 -12.68 -20.875 1 98.12 198 ALA B O 1
ATOM 3234 N N . TRP B 1 199 ? -3.211 -11.93 -19.797 1 98.19 199 TRP B N 1
ATOM 3235 C CA . TRP B 1 199 ? -3.217 -13.047 -18.859 1 98.19 199 TRP B CA 1
ATOM 3236 C C . TRP B 1 199 ? -3.957 -14.242 -19.453 1 98.19 199 TRP B C 1
ATOM 3238 O O . TRP B 1 199 ? -3.645 -15.391 -19.141 1 98.19 199 TRP B O 1
ATOM 3248 N N . ASP B 1 200 ? -4.938 -14.062 -20.328 1 97.81 200 ASP B N 1
ATOM 3249 C CA . ASP B 1 200 ? -5.629 -15.211 -20.906 1 97.81 200 ASP B CA 1
ATOM 3250 C C . ASP B 1 200 ? -4.656 -16.094 -21.688 1 97.81 200 ASP B C 1
ATOM 3252 O O . ASP B 1 200 ? -4.602 -17.312 -21.469 1 97.81 200 ASP B O 1
ATOM 3256 N N . GLU B 1 201 ? -3.938 -15.461 -22.594 1 97.88 201 GLU B N 1
ATOM 3257 C CA . GLU B 1 201 ? -2.971 -16.219 -23.391 1 97.88 201 GLU B CA 1
ATOM 3258 C C . GLU B 1 201 ? -1.871 -16.797 -22.516 1 97.88 201 GLU B C 1
ATOM 3260 O O . GLU B 1 201 ? -1.44 -17.938 -22.719 1 97.88 201 GLU B O 1
ATOM 3265 N N . THR B 1 202 ? -1.371 -16.078 -21.547 1 98.75 202 THR B N 1
ATOM 3266 C CA . THR B 1 202 ? -0.282 -16.5 -20.688 1 98.75 202 THR B CA 1
ATOM 3267 C C . THR B 1 202 ? -0.684 -17.75 -19.891 1 98.75 202 THR B C 1
ATOM 3269 O O . THR B 1 202 ? 0.026 -18.75 -19.906 1 98.75 202 THR B O 1
ATOM 3272 N N . TYR B 1 203 ? -1.863 -17.734 -19.25 1 98.62 203 TYR B N 1
ATOM 3273 C CA . TYR B 1 203 ? -2.223 -18.797 -18.312 1 98.62 203 TYR B CA 1
ATOM 3274 C C . TYR B 1 203 ? -2.771 -20.016 -19.047 1 98.62 203 TYR B C 1
ATOM 3276 O O . TYR B 1 203 ? -2.889 -21.094 -18.469 1 98.62 203 TYR B O 1
ATOM 3284 N N . SER B 1 204 ? -3.096 -19.828 -20.297 1 97 204 SER B N 1
ATOM 3285 C CA . SER B 1 204 ? -3.506 -20.969 -21.094 1 97 204 SER B CA 1
ATOM 3286 C C . SER B 1 204 ? -2.305 -21.656 -21.75 1 97 204 SER B C 1
ATOM 3288 O O . SER B 1 204 ? -2.439 -22.719 -22.344 1 97 204 SER B O 1
ATOM 3290 N N . ASN B 1 205 ? -1.187 -21.094 -21.641 1 97.38 205 ASN B N 1
ATOM 3291 C CA . ASN B 1 205 ? 0.048 -21.609 -22.219 1 97.38 205 ASN B CA 1
ATOM 3292 C C . ASN B 1 205 ? 0.646 -22.719 -21.359 1 97.38 205 ASN B C 1
ATOM 3294 O O . ASN B 1 205 ? 1.197 -22.453 -20.297 1 97.38 205 ASN B O 1
ATOM 3298 N N . PRO B 1 206 ? 0.688 -24.016 -21.781 1 97.31 206 PRO B N 1
ATOM 3299 C CA . PRO B 1 206 ? 1.229 -25.109 -20.969 1 97.31 206 PRO B CA 1
ATOM 3300 C C . PRO B 1 206 ? 2.723 -24.953 -20.688 1 97.31 206 PRO B C 1
ATOM 3302 O O . PRO B 1 206 ? 3.23 -25.5 -19.703 1 97.31 206 PRO B O 1
ATOM 3305 N N . GLU B 1 207 ? 3.4 -24.188 -21.531 1 98.5 207 GLU B N 1
ATOM 3306 C CA . GLU B 1 207 ? 4.836 -24 -21.359 1 98.5 207 GLU B CA 1
ATOM 3307 C C . GLU B 1 207 ? 5.141 -23.25 -20.062 1 98.5 207 GLU B C 1
ATOM 3309 O O . GLU B 1 207 ? 6.215 -23.406 -19.484 1 98.5 207 GLU B O 1
ATOM 3314 N N . LEU B 1 208 ? 4.234 -22.359 -19.656 1 98.75 208 LEU B N 1
ATOM 3315 C CA . LEU B 1 208 ? 4.434 -21.641 -18.391 1 98.75 208 LEU B CA 1
ATOM 3316 C C . LEU B 1 208 ? 4.594 -22.609 -17.234 1 98.75 208 LEU B C 1
ATOM 3318 O O . LEU B 1 208 ? 5.516 -22.469 -16.422 1 98.75 208 LEU B O 1
ATOM 3322 N N . TYR B 1 209 ? 3.787 -23.594 -17.125 1 98.69 209 TYR B N 1
ATOM 3323 C CA . TYR B 1 209 ? 3.773 -24.531 -16.016 1 98.69 209 TYR B CA 1
ATOM 3324 C C . TYR B 1 209 ? 4.965 -25.484 -16.078 1 98.69 209 TYR B C 1
ATOM 3326 O O . TYR B 1 209 ? 5.547 -25.828 -15.047 1 98.69 209 TYR B O 1
ATOM 3334 N N . LYS B 1 210 ? 5.281 -25.906 -17.312 1 98.69 210 LYS B N 1
ATOM 3335 C CA . LYS B 1 210 ? 6.508 -26.672 -17.484 1 98.69 210 LYS B CA 1
ATOM 3336 C C . LYS B 1 210 ? 7.727 -25.875 -17.016 1 98.69 210 LYS B C 1
ATOM 3338 O O . LYS B 1 210 ? 8.625 -26.422 -16.375 1 98.69 210 LYS B O 1
ATOM 3343 N N . TRP B 1 211 ? 7.742 -24.625 -17.406 1 98.88 211 TRP B N 1
ATOM 3344 C CA . TRP B 1 211 ? 8.836 -23.734 -17 1 98.88 211 TRP B CA 1
ATOM 3345 C C . TRP B 1 211 ? 8.906 -23.609 -15.492 1 98.88 211 TRP B C 1
ATOM 3347 O O . TRP B 1 211 ? 9.992 -23.672 -14.906 1 98.88 2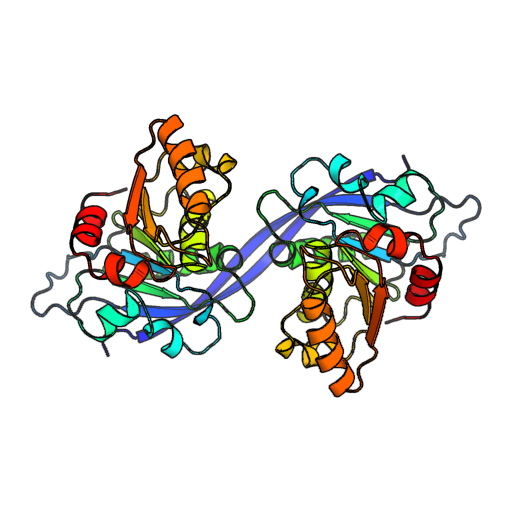11 TRP B O 1
ATOM 3357 N N . PHE B 1 212 ? 7.75 -23.375 -14.828 1 98.81 212 PHE B N 1
ATOM 3358 C CA . PHE B 1 212 ? 7.723 -23.359 -13.375 1 98.81 212 PHE B CA 1
ATOM 3359 C C . PHE B 1 212 ? 8.359 -24.625 -12.805 1 98.81 212 PHE B C 1
ATOM 3361 O O . PHE B 1 212 ? 9.266 -24.547 -11.969 1 98.81 212 PHE B O 1
ATOM 3368 N N . LEU B 1 213 ? 8 -25.734 -13.281 1 98.44 213 LEU B N 1
ATOM 3369 C CA . LEU B 1 213 ? 8.422 -27.016 -12.742 1 98.44 213 LEU B CA 1
ATOM 3370 C C . LEU B 1 213 ? 9.906 -27.25 -12.984 1 98.44 213 LEU B C 1
ATOM 3372 O O . LEU B 1 213 ? 10.516 -28.109 -12.359 1 98.44 213 LEU B O 1
ATOM 3376 N N . SER B 1 214 ? 10.484 -26.516 -13.883 1 98.56 214 SER B N 1
ATOM 3377 C CA . SER B 1 214 ? 11.906 -26.656 -14.172 1 98.56 214 SER B CA 1
ATOM 3378 C C . SER B 1 214 ? 12.75 -25.906 -13.148 1 98.56 214 SER B C 1
ATOM 3380 O O . SER B 1 214 ? 13.984 -25.953 -13.195 1 98.56 214 SER B O 1
ATOM 3382 N N . HIS B 1 215 ? 12.203 -25.234 -12.227 1 98.44 215 HIS B N 1
ATOM 3383 C CA . HIS B 1 215 ? 12.906 -24.484 -11.195 1 98.44 215 HIS B CA 1
ATOM 3384 C C . HIS B 1 215 ? 12.617 -25.047 -9.812 1 98.44 215 HIS B C 1
ATOM 3386 O O . HIS B 1 215 ? 11.484 -25.438 -9.516 1 98.44 215 HIS B O 1
ATOM 3392 N N . THR B 1 216 ? 13.609 -25.172 -8.992 1 97.75 216 THR B N 1
ATOM 3393 C CA . THR B 1 216 ? 13.523 -25.594 -7.598 1 97.75 216 THR B CA 1
ATOM 3394 C C . THR B 1 216 ? 14.406 -24.719 -6.719 1 97.75 216 THR B C 1
ATOM 3396 O O . THR B 1 216 ? 15.406 -24.172 -7.184 1 97.75 216 THR B O 1
ATOM 3399 N N . LEU B 1 217 ? 13.984 -24.469 -5.406 1 95.62 217 LEU B N 1
ATOM 3400 C CA . LEU B 1 217 ? 14.789 -23.703 -4.461 1 95.62 217 LEU B CA 1
ATOM 3401 C C . LEU B 1 217 ? 16.062 -24.469 -4.09 1 95.62 217 LEU B C 1
ATOM 3403 O O . LEU B 1 217 ? 16.047 -25.688 -4.012 1 95.62 217 LEU B O 1
#

Solvent-accessible surface area (backbone atoms only — not comparable to full-atom values): 22346 Å² total; per-residue (Å²): 128,40,50,46,83,48,70,48,77,46,79,44,80,44,76,37,71,47,45,28,36,42,26,63,50,61,60,94,81,60,62,91,78,58,51,29,36,32,34,42,41,32,58,37,71,89,33,40,35,90,53,72,73,48,48,37,74,52,59,66,50,36,50,30,60,76,33,45,58,48,83,37,29,36,41,37,51,45,48,46,65,98,60,55,52,77,71,40,49,69,45,52,50,50,47,53,52,49,43,47,74,72,45,63,38,31,81,43,30,24,31,35,27,16,31,38,51,9,3,26,29,38,53,48,50,39,58,83,40,66,86,59,46,25,28,35,35,25,23,40,27,39,55,69,43,89,50,24,76,62,45,38,86,40,42,34,50,33,38,27,10,61,55,13,82,80,50,49,45,63,36,43,49,47,26,48,51,42,21,51,75,68,70,26,54,68,47,76,50,69,36,75,84,23,31,68,72,35,46,66,64,52,69,67,36,68,64,55,58,56,53,51,70,73,34,63,99,127,40,50,46,83,48,70,47,76,47,78,43,79,44,75,37,69,46,45,27,36,43,27,62,52,61,59,97,80,61,62,91,78,58,51,30,36,34,34,42,42,32,57,36,70,88,34,40,34,89,54,71,74,49,48,37,74,51,60,67,51,35,50,31,60,76,34,45,56,48,82,37,30,38,39,38,51,46,48,46,65,98,60,56,51,78,72,41,49,69,46,52,52,50,48,54,51,50,44,47,73,73,44,64,39,31,81,42,30,24,30,35,28,15,31,39,53,8,3,27,30,3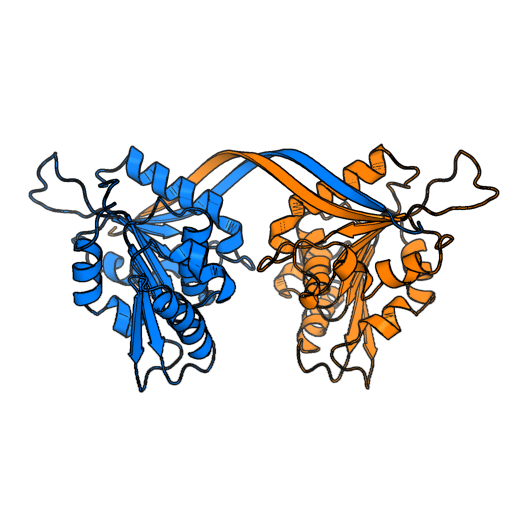8,54,47,50,39,58,81,40,67,87,59,45,24,30,35,35,25,22,39,28,39,53,69,42,89,50,24,75,61,45,38,84,41,40,33,50,34,35,29,10,60,56,13,82,80,51,49,45,62,36,42,49,47,27,49,51,42,24,52,75,66,71,25,54,66,47,76,49,70,37,78,84,23,32,66,72,34,44,64,66,51,69,68,36,68,64,56,57,54,54,51,69,72,36,62,100